Protein 6UN8 (pdb70)

Nearest PDB structures (foldseek):
  6un8-assembly1_A  TM=1.004E+00  e=3.590E-43  Staphylococcus aureus
  6nmm-assembly1_D  TM=9.961E-01  e=9.333E-42  Geobacillus stearothermophilus
  6p06-assembly1_A  TM=9.978E-01  e=4.085E-41  Bacillus sp. (in: firmicutes)
  1kny-assembly1_B  TM=9.967E-01  e=7.825E-40  Staphylococcus aureus
  1kan-assembly1_B  TM=9.952E-01  e=6.904E-38  Staphylococcus aureus

B-factor: mean 26.96, std 10.93, range [12.96, 93.3]

Organism: Staphylococcus aureus (NCBI:txid1280)

Secondary structure (DSSP, 8-state):
--PPP--HHHHHHHHHHHHHHHHHHHGGGEEEEEEEHHHHTT---TT--EEEEEEESSTT-EEEEEEE-SS-EEEEEEEEHHHHHHHHH---TTHHHHGGGGGS-EEEEESSSHHHHHHHHHHT--HHHHHHHHHHHIIIIIHHHHHHHHHHHHH--GGGHHHHHHHHHHHHHHHHHHHHT---S-GGGHHHHHHTSSSPPTTHHHHHHHHHHTB---HHHHHHHHHHHHHHHHHHHHHHT-PPP---SS--/---PPP--HHHHHHHHHHHHHHHHHHHGGGEEEEEEEHHHHTT---TT--EEEEEEE-STT-EEEEEEE-SS-EEEEEEEEHHHHHHHHT---TTHHHHGGGGGS-EEEEESSSHHHHHHHHHHT--HHHHHHHHHHHIIIIIIHHHHHHHHHHHH--GGGHHHHHHHHHHHHHHHHHHHHT---S-GGGHHHHHHTSSSPPTTHHHHHHHHHHTB---HHHHHHHHHHHHHHHHHHHHHHT------SS---

Radius of gyration: 23.09 Å; Cα contacts (8 Å, |Δi|>4): 885; chains: 2; bounding box: 58×53×56 Å

Structure (mmCIF, N/CA/C/O backbone):
data_6UN8
#
_entry.id   6UN8
#
_cell.length_a   56.661
_cell.length_b   97.794
_cell.length_c   102.231
_cell.angle_alpha   90.000
_cell.angle_beta   90.000
_cell.angle_gamma   90.000
#
_symmetry.space_group_name_H-M   'P 21 21 21'
#
loop_
_entity.id
_entity.type
_entity.pdbx_description
1 polymer 'Aminoglycoside NucleotidylTransferase'
2 non-polymer NEOMYCIN
3 non-polymer 'MAGNESIUM ION'
4 water water
#
loop_
_atom_site.group_PDB
_atom_site.id
_atom_site.type_symbol
_atom_site.label_atom_id
_atom_site.label_alt_id
_atom_site.label_comp_id
_atom_site.label_asym_id
_atom_site.label_entity_id
_atom_site.label_seq_id
_atom_site.pdbx_PDB_ins_code
_atom_site.Cartn_x
_atom_site.Cartn_y
_atom_site.Cartn_z
_atom_site.occupancy
_atom_site.B_iso_or_equiv
_atom_site.auth_seq_id
_atom_site.auth_comp_id
_atom_site.auth_asym_id
_atom_site.auth_atom_id
_atom_site.pdbx_PDB_model_num
ATOM 1 N N . ASN A 1 2 ? -16.651 -16.122 -7.639 1.00 60.14 2 ASN A N 1
ATOM 2 C CA . ASN A 1 2 ? -16.243 -17.393 -7.053 1.00 57.56 2 ASN A CA 1
ATOM 3 C C . ASN A 1 2 ? -15.325 -17.217 -5.849 1.00 54.84 2 ASN A C 1
ATOM 4 O O . ASN A 1 2 ? -15.003 -18.191 -5.158 1.00 43.24 2 ASN A O 1
ATOM 9 N N . GLY A 1 3 ? -14.920 -15.974 -5.591 1.00 37.04 3 GLY A N 1
ATOM 10 C CA . GLY A 1 3 ? -14.173 -15.650 -4.401 1.00 23.36 3 GLY A CA 1
ATOM 11 C C . GLY A 1 3 ? -15.071 -15.728 -3.187 1.00 23.17 3 GLY A C 1
ATOM 12 O O . GLY A 1 3 ? -16.284 -15.935 -3.305 1.00 27.32 3 GLY A O 1
ATOM 13 N N . PRO A 1 4 ? -14.502 -15.558 -1.986 1.00 18.50 4 PRO A N 1
ATOM 14 C CA . PRO A 1 4 ? -13.112 -15.177 -1.702 1.00 16.97 4 PRO A CA 1
ATOM 15 C C . PRO A 1 4 ? -12.099 -16.290 -1.938 1.00 19.57 4 PRO A C 1
ATOM 16 O O . PRO A 1 4 ? -12.410 -17.475 -1.790 1.00 21.02 4 PRO A O 1
ATOM 20 N N . ILE A 1 5 ? -10.900 -15.888 -2.336 1.00 18.24 5 ILE A N 1
ATOM 21 C CA . ILE A 1 5 ? -9.819 -16.814 -2.611 1.00 17.91 5 ILE A CA 1
ATOM 22 C C . ILE A 1 5 ? -8.886 -16.877 -1.403 1.00 19.26 5 ILE A C 1
ATOM 23 O O . ILE A 1 5 ? -8.951 -16.055 -0.494 1.00 17.79 5 ILE A O 1
ATOM 28 N N . ILE A 1 6 ? -8.000 -17.864 -1.408 1.00 17.81 6 ILE A N 1
ATOM 29 C CA . ILE A 1 6 ? -6.943 -17.964 -0.407 1.00 19.42 6 ILE A CA 1
ATOM 30 C C . ILE A 1 6 ? -5.842 -16.973 -0.747 1.00 17.01 6 ILE A C 1
ATOM 31 O O . ILE A 1 6 ? -5.431 -16.854 -1.907 1.00 19.49 6 ILE A O 1
ATOM 36 N N . MET A 1 7 ? -5.347 -16.271 0.269 1.00 16.85 7 MET A N 1
ATOM 37 C CA . MET A 1 7 ? -4.246 -15.334 0.102 1.00 16.94 7 MET A CA 1
ATOM 38 C C . MET A 1 7 ? -3.287 -15.503 1.270 1.00 16.66 7 MET A C 1
ATOM 39 O O . MET A 1 7 ? -3.640 -16.071 2.306 1.00 20.68 7 MET A O 1
ATOM 44 N N . THR A 1 8 ? -2.042 -15.076 1.071 1.00 18.60 8 THR A N 1
ATOM 45 C CA . THR A 1 8 ? -1.072 -15.110 2.155 1.00 16.71 8 THR A CA 1
ATOM 46 C C . THR A 1 8 ? -1.033 -13.765 2.870 1.00 18.49 8 THR A C 1
ATOM 47 O O . THR A 1 8 ? -1.493 -12.742 2.352 1.00 18.02 8 THR A O 1
ATOM 51 N N . ARG A 1 9 ? -0.428 -13.770 4.061 1.00 20.60 9 ARG A N 1
ATOM 52 C CA . ARG A 1 9 ? -0.263 -12.525 4.804 1.00 20.54 9 ARG A CA 1
ATOM 53 C C . ARG A 1 9 ? 0.540 -11.520 3.995 1.00 21.27 9 ARG A C 1
ATOM 54 O O . ARG A 1 9 ? 0.193 -10.335 3.947 1.00 20.17 9 ARG A O 1
ATOM 62 N N . GLU A 1 10 ? 1.629 -11.978 3.361 1.00 17.85 10 GLU A N 1
ATOM 63 C CA . GLU A 1 10 ? 2.415 -11.110 2.488 1.00 19.03 10 GLU A CA 1
ATOM 64 C C . GLU A 1 10 ? 1.557 -10.467 1.403 1.00 18.71 10 GLU A C 1
ATOM 65 O O . GLU A 1 10 ? 1.695 -9.269 1.129 1.00 19.14 10 GLU A O 1
ATOM 71 N N . GLU A 1 11 ? 0.714 -11.258 0.733 1.00 16.84 11 GLU A N 1
ATOM 72 C CA . GLU A 1 11 ? -0.158 -10.704 -0.300 1.00 19.43 11 GLU A CA 1
ATOM 73 C C . GLU A 1 11 ? -1.111 -9.668 0.284 1.00 18.12 11 GLU A C 1
ATOM 74 O O . GLU A 1 11 ? -1.337 -8.616 -0.322 1.00 17.26 11 GLU A O 1
ATOM 80 N N . ARG A 1 12 ? -1.671 -9.947 1.466 1.00 17.38 12 ARG A N 1
ATOM 81 C CA . ARG A 1 12 ? -2.578 -8.998 2.104 1.00 16.72 12 ARG A CA 1
ATOM 82 C C . ARG A 1 12 ? -1.859 -7.705 2.458 1.00 19.81 12 ARG A C 1
ATOM 83 O O . ARG A 1 12 ? -2.411 -6.612 2.289 1.00 17.76 12 ARG A O 1
ATOM 91 N N . MET A 1 13 ? -0.630 -7.807 2.969 1.00 17.34 13 MET A N 1
ATOM 92 C CA . MET A 1 13 ? 0.091 -6.593 3.335 1.00 18.46 13 MET A CA 1
ATOM 93 C C . MET A 1 13 ? 0.460 -5.767 2.109 1.00 17.43 13 MET A C 1
ATOM 94 O O . MET A 1 13 ? 0.503 -4.536 2.189 1.00 18.21 13 MET A O 1
ATOM 99 N N . LYS A 1 14 ? 0.717 -6.413 0.967 1.00 18.09 14 LYS A N 1
ATOM 100 C CA . LYS A 1 14 ? 0.960 -5.656 -0.257 1.00 17.33 14 LYS A CA 1
ATOM 101 C C . LYS A 1 14 ? -0.274 -4.855 -0.647 1.00 20.69 14 LYS A C 1
ATOM 102 O O . LYS A 1 14 ? -0.171 -3.688 -1.042 1.00 20.15 14 LYS A O 1
ATOM 108 N N . ILE A 1 15 ? -1.452 -5.466 -0.518 1.00 17.75 15 ILE A N 1
ATOM 109 C CA . ILE A 1 15 ? -2.706 -4.770 -0.789 1.00 17.30 15 ILE A CA 1
ATOM 110 C C . ILE A 1 15 ? -2.894 -3.609 0.174 1.00 19.04 15 ILE A C 1
ATOM 111 O O . ILE A 1 15 ? -3.271 -2.504 -0.231 1.00 17.42 15 ILE A O 1
ATOM 116 N N . VAL A 1 16 ? -2.621 -3.838 1.459 1.00 18.96 16 VAL A N 1
ATOM 117 C CA . VAL A 1 16 ? -2.766 -2.792 2.472 1.00 13.78 16 VAL A CA 1
ATOM 118 C C . VAL A 1 16 ? -1.904 -1.586 2.119 1.00 18.02 16 VAL A C 1
ATOM 119 O O . VAL A 1 16 ? -2.339 -0.432 2.210 1.00 17.60 16 VAL A O 1
ATOM 123 N N . HIS A 1 17 ? -0.658 -1.836 1.724 1.00 17.42 17 HIS A N 1
ATOM 124 C CA . HIS A 1 17 ? 0.225 -0.718 1.423 1.00 16.40 17 HIS A CA 1
ATOM 125 C C . HIS A 1 17 ? -0.189 0.001 0.146 1.00 17.62 17 HIS A C 1
ATOM 126 O O . HIS A 1 17 ? -0.019 1.221 0.057 1.00 17.02 17 HIS A O 1
ATOM 133 N N . GLU A 1 18 ? -0.724 -0.724 -0.847 1.00 16.06 18 GLU A N 1
ATOM 134 C CA . GLU A 1 18 ? -1.288 -0.054 -2.015 1.00 15.71 18 GLU A CA 1
ATOM 135 C C . GLU A 1 18 ? -2.431 0.863 -1.608 1.00 17.86 18 GLU A C 1
ATOM 136 O O . GLU A 1 18 ? -2.537 1.994 -2.098 1.00 17.90 18 GLU A O 1
ATOM 142 N N . ILE A 1 19 ? -3.301 0.387 -0.714 1.00 15.63 19 ILE A N 1
ATOM 143 C CA . ILE A 1 19 ? -4.422 1.204 -0.261 1.00 15.40 19 ILE A CA 1
ATOM 144 C C . ILE A 1 19 ? -3.920 2.393 0.550 1.00 15.42 19 ILE A C 1
ATOM 145 O O . ILE A 1 19 ? -4.439 3.506 0.420 1.00 15.03 19 ILE A O 1
ATOM 150 N N . LYS A 1 20 ? -2.890 2.184 1.379 1.00 15.32 20 LYS A N 1
ATOM 151 C CA . LYS A 1 20 ? -2.292 3.291 2.121 1.00 15.22 20 LYS A CA 1
ATOM 152 C C . LYS A 1 20 ? -1.822 4.388 1.176 1.00 17.97 20 LYS A C 1
ATOM 153 O O . LYS A 1 20 ? -2.102 5.572 1.389 1.00 18.36 20 LYS A O 1
ATOM 159 N N . GLU A 1 21 ? -1.115 4.006 0.109 1.00 16.48 21 GLU A N 1
ATOM 160 C CA . GLU A 1 21 ? -0.618 4.995 -0.839 1.00 18.83 21 GLU A CA 1
ATOM 161 C C . GLU A 1 21 ? -1.762 5.714 -1.546 1.00 18.28 21 GLU A C 1
ATOM 162 O O . GLU A 1 21 ? -1.674 6.918 -1.808 1.00 20.60 21 GLU A O 1
ATOM 168 N N . ARG A 1 22 ? -2.848 4.996 -1.853 1.00 17.54 22 ARG A N 1
ATOM 169 C CA . ARG A 1 22 ? -3.996 5.625 -2.498 1.00 18.52 22 ARG A CA 1
ATOM 170 C C . ARG A 1 22 ? -4.671 6.627 -1.570 1.00 19.07 22 ARG A C 1
ATOM 171 O O . ARG A 1 22 ? -5.074 7.713 -2.000 1.00 17.11 22 ARG A O 1
ATOM 179 N N . ILE A 1 23 ? -4.782 6.285 -0.288 1.00 16.47 23 ILE A N 1
ATOM 180 C CA . ILE A 1 23 ? -5.409 7.189 0.671 1.00 16.31 23 ILE A CA 1
ATOM 181 C C . ILE A 1 23 ? -4.592 8.464 0.812 1.00 16.48 23 ILE A C 1
ATOM 182 O O . ILE A 1 23 ? -5.141 9.572 0.849 1.00 18.31 23 ILE A O 1
ATOM 187 N N . LEU A 1 24 ? -3.269 8.329 0.892 1.00 15.53 24 LEU A N 1
ATOM 188 C CA . LEU A 1 24 ? -2.423 9.510 1.015 1.00 14.44 24 LEU A CA 1
ATOM 189 C C . LEU A 1 24 ? -2.444 10.335 -0.269 1.00 19.65 24 LEU A C 1
ATOM 190 O O . LEU A 1 24 ? -2.429 11.571 -0.216 1.00 20.33 24 LEU A O 1
ATOM 195 N N . ASP A 1 25 ? -2.501 9.677 -1.431 1.00 17.30 25 ASP A N 1
ATOM 196 C CA . ASP A 1 25 ? -2.591 10.421 -2.688 1.00 20.82 25 ASP A CA 1
ATOM 197 C C . ASP A 1 25 ? -3.900 11.193 -2.784 1.00 30.25 25 ASP A C 1
ATOM 198 O O . ASP A 1 25 ? -3.918 12.362 -3.192 1.00 27.59 25 ASP A O 1
ATOM 203 N N . LYS A 1 26 ? -5.009 10.555 -2.415 1.00 17.79 26 LYS A N 1
ATOM 204 C CA . LYS A 1 26 ? -6.317 11.165 -2.618 1.00 19.29 26 LYS A CA 1
ATOM 205 C C . LYS A 1 26 ? -6.610 12.227 -1.564 1.00 25.12 26 LYS A C 1
ATOM 206 O O . LYS A 1 26 ? -7.081 13.321 -1.893 1.00 27.19 26 LYS A O 1
ATOM 212 N N . TYR A 1 27 ? -6.333 11.927 -0.294 1.00 20.68 27 TYR A N 1
ATOM 213 C CA . TYR A 1 27 ? -6.742 12.800 0.799 1.00 23.08 27 TYR A CA 1
ATOM 214 C C . TYR A 1 27 ? -5.608 13.641 1.381 1.00 25.48 27 TYR A C 1
ATOM 215 O O . TYR A 1 27 ? -5.886 14.579 2.139 1.00 27.38 27 TYR A O 1
ATOM 224 N N . GLY A 1 28 ? -4.354 13.335 1.046 1.00 23.79 28 GLY A N 1
ATOM 225 C CA . GLY A 1 28 ? -3.231 14.211 1.366 1.00 27.27 28 GLY A CA 1
ATOM 226 C C . GLY A 1 28 ? -3.092 14.553 2.841 1.00 29.90 28 GLY A C 1
ATOM 227 O O . GLY A 1 28 ? -3.158 13.685 3.719 1.00 27.97 28 GLY A O 1
ATOM 228 N N . ASP A 1 29 ? -2.923 15.851 3.122 1.00 25.79 29 ASP A N 1
ATOM 229 C CA . ASP A 1 29 ? -2.651 16.320 4.478 1.00 24.00 29 ASP A CA 1
ATOM 230 C C . ASP A 1 29 ? -3.848 16.187 5.403 1.00 20.29 29 ASP A C 1
ATOM 231 O O . ASP A 1 29 ? -3.718 16.451 6.606 1.00 26.78 29 ASP A O 1
ATOM 236 N N . ASP A 1 30 ? -5.002 15.790 4.879 1.00 22.12 30 ASP A N 1
ATOM 237 C CA . ASP A 1 30 ? -6.157 15.510 5.711 1.00 21.88 30 ASP A CA 1
ATOM 238 C C . ASP A 1 30 ? -6.049 14.169 6.427 1.00 22.44 30 ASP A C 1
ATOM 239 O O . ASP A 1 30 ? -6.839 13.906 7.338 1.00 23.68 30 ASP A O 1
ATOM 244 N N . VAL A 1 31 ? -5.069 13.345 6.074 1.00 21.78 31 VAL A N 1
ATOM 245 C CA . VAL A 1 31 ? -4.873 12.042 6.702 1.00 19.94 31 VAL A CA 1
ATOM 246 C C . VAL A 1 31 ? -3.963 12.202 7.912 1.00 20.02 31 VAL A C 1
ATOM 247 O O . VAL A 1 31 ? -2.797 12.590 7.774 1.00 22.59 31 VAL A O 1
ATOM 251 N N . LYS A 1 32 ? -4.488 11.896 9.099 1.00 16.80 32 LYS A N 1
ATOM 252 C CA . LYS A 1 32 ? -3.657 11.896 10.299 1.00 19.17 32 LYS A CA 1
ATOM 253 C C . LYS A 1 32 ? -2.967 10.554 10.534 1.00 16.41 32 LYS A C 1
ATOM 254 O O . LYS A 1 32 ? -1.799 10.524 10.934 1.00 14.49 32 LYS A O 1
ATOM 260 N N . ALA A 1 33 ? -3.652 9.440 10.270 1.00 16.55 33 ALA A N 1
ATOM 261 C CA . ALA A 1 33 ? -3.097 8.122 10.554 1.00 13.70 33 ALA A CA 1
ATOM 262 C C . ALA A 1 33 ? -3.878 7.057 9.799 1.00 16.55 33 ALA A C 1
ATOM 263 O O . ALA A 1 33 ? -5.051 7.241 9.469 1.00 15.74 33 ALA A O 1
ATOM 265 N N . ILE A 1 34 ? -3.202 5.941 9.521 1.00 14.21 34 ILE A N 1
ATOM 266 C CA . ILE A 1 34 ? -3.797 4.777 8.867 1.00 14.54 34 ILE A CA 1
ATOM 267 C C . ILE A 1 34 ? -3.328 3.543 9.611 1.00 14.65 34 ILE A C 1
ATOM 268 O O . ILE A 1 34 ? -2.120 3.372 9.842 1.00 15.58 34 ILE A O 1
ATOM 273 N N . GLY A 1 35 ? -4.258 2.674 9.992 1.00 14.06 35 GLY A N 1
ATOM 274 C CA . GLY A 1 35 ? -3.906 1.450 10.677 1.00 16.07 35 GLY A CA 1
ATOM 275 C C . GLY A 1 35 ? -4.675 0.274 10.110 1.00 16.75 35 GLY A C 1
ATOM 276 O O . GLY A 1 35 ? -5.739 0.433 9.510 1.00 18.14 35 GLY A O 1
ATOM 277 N N . VAL A 1 36 ? -4.109 -0.915 10.301 1.00 15.78 36 VAL A N 1
ATOM 278 C CA . VAL A 1 36 ? -4.779 -2.174 9.984 1.00 15.58 36 VAL A CA 1
ATOM 279 C C . VAL A 1 36 ? -5.303 -2.758 11.279 1.00 15.88 36 VAL A C 1
ATOM 280 O O . VAL A 1 36 ? -4.603 -2.730 12.297 1.00 19.49 36 VAL A O 1
ATOM 284 N N . TYR A 1 37 ? -6.535 -3.251 11.266 1.00 14.72 37 TYR A N 1
ATOM 285 C CA . TYR A 1 37 ? -7.043 -3.938 12.448 1.00 15.07 37 TYR A CA 1
ATOM 286 C C . TYR A 1 37 ? 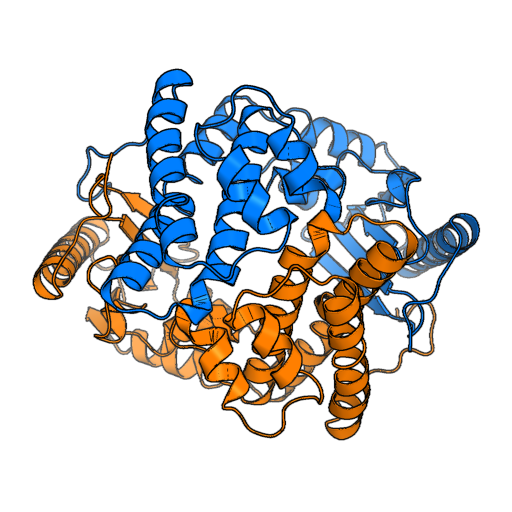-7.535 -5.333 12.060 1.00 18.48 37 TYR A C 1
ATOM 287 O O . TYR A 1 37 ? -7.194 -5.861 10.995 1.00 18.04 37 TYR A O 1
ATOM 296 N N . GLY A 1 38 ? -8.286 -5.963 12.964 1.00 20.67 38 GLY A N 1
ATOM 297 C CA . GLY A 1 38 ? -8.742 -7.307 12.662 1.00 23.28 38 GLY A CA 1
ATOM 298 C C . GLY A 1 38 ? -7.612 -8.329 12.696 1.00 18.91 38 GLY A C 1
ATOM 299 O O . GLY A 1 38 ? -6.536 -8.099 13.249 1.00 18.36 38 GLY A O 1
ATOM 300 N N A SER A 1 39 ? -7.880 -9.476 12.064 0.67 22.77 39 SER A N 1
ATOM 301 N N B SER A 1 39 ? -7.879 -9.478 12.067 0.33 22.42 39 SER A N 1
ATOM 302 C CA A SER A 1 39 ? -6.934 -10.589 12.108 0.67 21.47 39 SER A CA 1
ATOM 303 C CA B SER A 1 39 ? -6.931 -10.589 12.115 0.33 21.43 39 SER A CA 1
ATOM 304 C C A SER A 1 39 ? -5.596 -10.207 11.490 0.67 18.33 39 SER A C 1
ATOM 305 C C B SER A 1 39 ? -5.594 -10.212 11.491 0.33 17.73 39 SER A C 1
ATOM 306 O O A SER A 1 39 ? -4.536 -10.551 12.024 0.67 21.69 39 SER A O 1
ATOM 307 O O B SER A 1 39 ? -4.533 -10.566 12.019 0.33 20.99 39 SER A O 1
ATOM 312 N N . LEU A 1 40 ? -5.620 -9.502 10.361 1.00 16.89 40 LEU A N 1
ATOM 313 C CA . LEU A 1 40 ? -4.374 -9.056 9.749 1.00 20.13 40 LEU A CA 1
ATOM 314 C C . LEU A 1 40 ? -3.600 -8.129 10.680 1.00 20.13 40 LEU A C 1
ATOM 315 O O . LEU A 1 40 ? -2.367 -8.200 10.754 1.00 18.85 40 LEU A O 1
ATOM 320 N N . GLY A 1 41 ? -4.310 -7.265 11.413 1.00 20.65 41 GLY A N 1
ATOM 321 C CA . GLY A 1 41 ? -3.645 -6.392 12.367 1.00 20.66 41 GLY A CA 1
ATOM 322 C C . GLY A 1 41 ? -2.994 -7.151 13.505 1.00 25.92 41 GLY A C 1
ATOM 323 O O . GLY A 1 41 ? -1.983 -6.705 14.056 1.00 26.94 41 GLY A O 1
ATOM 324 N N . ARG A 1 42 ? -3.571 -8.291 13.884 1.00 22.72 42 ARG A N 1
ATOM 325 C CA . ARG A 1 42 ? -2.986 -9.168 14.894 1.00 23.01 42 ARG A CA 1
ATOM 326 C C . ARG A 1 42 ? -1.958 -10.129 14.315 1.00 37.63 42 ARG A C 1
ATOM 327 O O . ARG A 1 42 ? -1.359 -10.900 15.078 1.00 28.36 42 ARG A O 1
ATOM 335 N N . GLN A 1 43 ? -1.759 -10.110 12.995 1.00 24.60 43 GLN A N 1
ATOM 336 C CA . GLN A 1 43 ? -0.895 -11.064 12.299 1.00 25.36 43 GLN A CA 1
ATOM 337 C C . GLN A 1 43 ? -1.347 -12.503 12.535 1.00 26.38 43 GLN A C 1
ATOM 338 O O . GLN A 1 43 ? -0.532 -13.420 12.655 1.00 29.60 43 GLN A O 1
ATOM 344 N N . THR A 1 44 ? -2.665 -12.705 12.606 1.00 22.57 44 THR A N 1
ATOM 345 C CA . THR A 1 44 ? -3.245 -14.038 12.722 1.00 24.80 44 THR A CA 1
ATOM 346 C C . THR A 1 44 ? -4.282 -14.270 11.633 1.00 22.94 44 THR A C 1
ATOM 347 O O . THR A 1 44 ? -5.198 -15.080 11.800 1.00 28.73 44 THR A O 1
ATOM 351 N N . ASP A 1 45 ? -4.162 -13.553 10.518 1.00 22.27 45 ASP A N 1
ATOM 352 C CA . ASP A 1 45 ? -5.085 -13.757 9.412 1.00 19.75 45 ASP A CA 1
ATOM 353 C C . ASP A 1 45 ? -4.934 -15.168 8.870 1.00 23.87 45 ASP A C 1
ATOM 354 O O . ASP A 1 45 ? -3.828 -15.712 8.821 1.00 26.75 45 ASP A O 1
ATOM 359 N N . GLY A 1 46 ? -6.062 -15.761 8.487 1.00 24.65 46 GLY A N 1
ATOM 360 C CA . GLY A 1 46 ? -6.102 -17.077 7.898 1.00 29.53 46 GLY A CA 1
ATOM 361 C C . GLY A 1 46 ? -6.229 -17.013 6.391 1.00 30.07 46 GLY A C 1
ATOM 362 O O . GLY A 1 46 ? -6.280 -15.933 5.793 1.00 29.17 46 GLY A O 1
ATOM 363 N N . PRO A 1 47 ? -6.325 -18.180 5.751 1.00 23.22 47 PRO A N 1
ATOM 364 C CA . PRO A 1 47 ? -6.341 -18.220 4.279 1.00 23.93 47 PRO A CA 1
ATOM 365 C C . PRO A 1 47 ? -7.384 -17.334 3.617 1.00 19.32 47 PRO A C 1
ATOM 366 O O . PRO A 1 47 ? -7.099 -16.775 2.551 1.00 22.38 47 PRO A O 1
ATOM 370 N N . TYR A 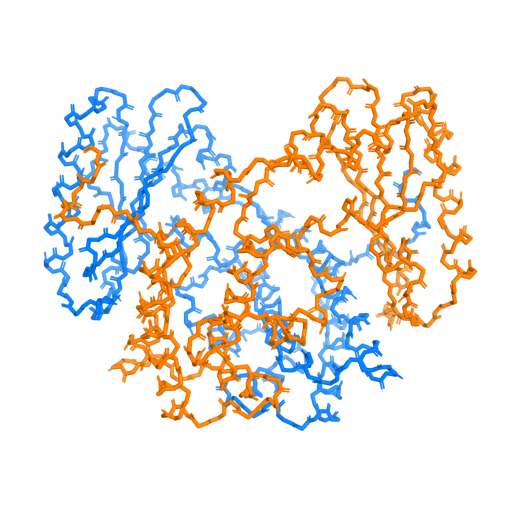1 48 ? -8.560 -17.135 4.225 1.00 20.08 48 TYR A N 1
ATOM 371 C CA . TYR A 1 48 ? -9.666 -16.449 3.557 1.00 22.97 48 TYR A CA 1
ATOM 372 C C . TYR A 1 48 ? -10.052 -15.126 4.203 1.00 26.57 48 TYR A C 1
ATOM 373 O O . TYR A 1 48 ? -11.131 -14.596 3.906 1.00 26.23 48 TYR A O 1
ATOM 382 N N A SER A 1 49 ? -9.202 -14.566 5.054 0.69 19.71 49 SER A N 1
ATOM 383 N N B SER A 1 49 ? -9.214 -14.581 5.081 0.31 19.22 49 SER A N 1
ATOM 384 C CA A SER A 1 49 ? -9.603 -13.406 5.834 0.69 20.39 49 SER A CA 1
ATOM 385 C CA B SER A 1 49 ? -9.590 -13.403 5.850 0.31 20.43 49 SER A CA 1
ATOM 386 C C A SER A 1 49 ? -9.758 -12.169 4.955 0.69 21.30 49 SER A C 1
ATOM 387 C C B SER A 1 49 ? -9.755 -12.176 4.959 0.31 21.16 49 SER A C 1
ATOM 388 O O A SER A 1 49 ? -9.132 -12.036 3.901 0.69 25.12 49 SER A O 1
ATOM 389 O O B SER A 1 49 ? -9.112 -12.046 3.914 0.31 24.95 49 SER A O 1
ATOM 394 N N . ASP A 1 50 ? -10.625 -11.264 5.388 1.00 20.20 50 ASP A N 1
ATOM 395 C CA . ASP A 1 50 ? -10.761 -9.997 4.698 1.00 24.51 50 ASP A CA 1
ATOM 396 C C . ASP A 1 50 ? -9.734 -9.023 5.262 1.00 19.48 50 ASP A C 1
ATOM 397 O O . ASP A 1 50 ? -8.913 -9.364 6.118 1.00 21.19 50 ASP A O 1
ATOM 402 N N . ILE A 1 51 ? -9.755 -7.803 4.742 1.00 15.95 51 ILE A N 1
ATOM 403 C CA . ILE A 1 51 ? -8.796 -6.769 5.096 1.00 17.17 51 ILE A CA 1
ATOM 404 C C . ILE A 1 51 ? -9.582 -5.608 5.685 1.00 18.93 51 ILE A C 1
ATOM 405 O O . ILE A 1 51 ? -10.570 -5.162 5.091 1.00 15.43 51 ILE A O 1
ATOM 410 N N . GLU A 1 52 ? -9.178 -5.153 6.872 1.00 16.07 52 GLU A N 1
ATOM 411 C CA . GLU A 1 52 ? -9.889 -4.107 7.602 1.00 17.13 52 GLU A CA 1
ATOM 412 C C . GLU A 1 52 ? -8.900 -3.019 7.991 1.00 15.68 52 GLU A C 1
ATOM 413 O O . GLU A 1 52 ? -7.879 -3.308 8.624 1.00 16.76 52 GLU A O 1
ATOM 419 N N . MET A 1 53 ? -9.182 -1.778 7.588 1.00 14.26 53 MET A N 1
ATOM 420 C CA . MET A 1 53 ? -8.290 -0.653 7.850 1.00 15.28 53 MET A CA 1
ATOM 421 C C . MET A 1 53 ? -9.070 0.509 8.443 1.00 17.69 53 MET A C 1
ATOM 422 O O . MET A 1 53 ? -10.247 0.711 8.140 1.00 17.03 53 MET A O 1
ATOM 427 N N . MET A 1 54 ? -8.395 1.283 9.286 1.00 17.23 54 MET A N 1
ATOM 428 C CA . MET A 1 54 ? -8.998 2.452 9.904 1.00 17.22 54 MET A CA 1
ATOM 429 C C . MET A 1 54 ? -8.129 3.673 9.635 1.00 18.57 54 MET A C 1
ATOM 430 O O . MET A 1 54 ? -6.900 3.601 9.722 1.00 19.09 54 MET A O 1
ATOM 435 N N A CYS A 1 55 ? -8.780 4.798 9.338 0.27 15.95 55 CYS A N 1
ATOM 436 N N B CYS A 1 55 ? -8.773 4.781 9.293 0.73 16.07 55 CYS A N 1
ATOM 437 C CA A CYS A 1 55 ? -8.119 6.051 8.982 0.27 15.52 55 CYS A CA 1
ATOM 438 C CA B CYS A 1 55 ? -8.083 6.037 9.061 0.73 15.34 55 CYS A CA 1
ATOM 439 C C A CYS A 1 55 ? -8.604 7.171 9.896 0.27 18.66 55 CYS A C 1
ATOM 440 C C B CYS A 1 55 ? -8.592 7.093 10.021 0.73 19.03 55 CYS A C 1
ATOM 441 O O A CYS A 1 55 ? -9.814 7.378 10.029 0.27 18.27 55 CYS A O 1
ATOM 442 O O B CYS A 1 55 ? -9.792 7.178 10.294 0.73 23.40 55 CYS A O 1
ATOM 447 N N . VAL A 1 56 ? -7.667 7.895 10.514 1.00 15.59 56 VAL A N 1
ATOM 448 C CA . VAL A 1 56 ? -7.977 9.083 11.300 1.00 17.50 56 VAL A CA 1
ATOM 449 C C . VAL A 1 56 ? -7.794 10.295 10.397 1.00 21.49 56 VAL A C 1
ATOM 450 O O . VAL A 1 56 ? -6.734 10.459 9.781 1.00 17.86 56 VAL A O 1
ATOM 454 N N . MET A 1 57 ? -8.837 11.118 10.279 1.00 18.84 57 MET A N 1
ATOM 455 C CA . MET A 1 57 ? -8.842 12.282 9.403 1.00 19.81 57 MET A CA 1
ATOM 456 C C . MET A 1 57 ? -8.810 13.564 10.221 1.00 21.21 57 MET A C 1
ATOM 457 O O . MET A 1 57 ? -9.320 13.609 11.342 1.00 22.75 57 MET A O 1
ATOM 462 N N . SER A 1 58 ? -8.228 14.619 9.643 1.00 27.39 58 SER A N 1
ATOM 463 C CA . SER A 1 58 ? -8.227 15.902 10.337 1.00 25.58 58 SER A CA 1
ATOM 464 C C . SER A 1 58 ? -9.556 16.629 10.192 1.00 32.50 58 SER A C 1
ATOM 465 O O . SER A 1 58 ? -9.914 17.429 11.065 1.00 35.42 58 SER A O 1
ATOM 468 N N . THR A 1 59 ? -10.297 16.359 9.118 1.00 28.80 59 THR A N 1
ATOM 469 C CA . THR A 1 59 ? -11.562 17.043 8.879 1.00 32.73 59 THR A CA 1
ATOM 470 C C . THR A 1 59 ? -12.534 16.835 10.029 1.00 38.84 59 THR A C 1
ATOM 471 O O . THR A 1 59 ? -12.837 15.700 10.412 1.00 31.49 59 THR A O 1
ATOM 475 N N . GLU A 1 60 ? -13.051 17.940 10.553 1.00 38.28 60 GLU A N 1
ATOM 476 C CA . GLU A 1 60 ? -14.083 17.859 11.570 1.00 43.52 60 GLU A CA 1
ATOM 477 C C . GLU A 1 60 ? -15.317 17.202 10.966 1.00 37.08 60 GLU A C 1
ATOM 478 O O . GLU A 1 60 ? -15.675 17.460 9.813 1.00 33.88 60 GLU A O 1
ATOM 484 N N . GLU A 1 61 ? -15.925 16.300 11.732 1.00 36.08 61 GLU A N 1
ATOM 485 C CA . GLU A 1 61 ? -17.140 15.568 11.385 1.00 33.43 61 GLU A CA 1
ATOM 486 C C . GLU A 1 61 ? -16.933 14.517 10.301 1.00 30.42 61 GLU A C 1
ATOM 487 O O . GLU A 1 61 ? -17.915 13.939 9.823 1.00 31.10 61 GLU A O 1
ATOM 493 N N . ALA A 1 62 ? -15.694 14.218 9.919 1.00 27.05 62 ALA A N 1
ATOM 494 C CA . ALA A 1 62 ? -15.469 13.187 8.914 1.00 30.61 62 ALA A CA 1
ATOM 495 C C . ALA A 1 62 ? -15.905 11.832 9.461 1.00 22.26 62 ALA A C 1
ATOM 496 O O . ALA A 1 62 ? -15.507 11.441 10.563 1.00 23.03 62 ALA A O 1
ATOM 498 N N . GLU A 1 63 ? -16.753 11.132 8.705 1.00 22.25 63 GLU A N 1
ATOM 499 C CA . GLU A 1 63 ? -17.239 9.812 9.115 1.00 22.82 63 GLU A CA 1
ATOM 500 C C . GLU A 1 63 ? -17.806 9.136 7.864 1.00 32.67 63 GLU A C 1
ATOM 501 O O . GLU A 1 63 ? -18.982 9.300 7.538 1.00 29.47 63 GLU A O 1
ATOM 507 N N . PHE A 1 64 ? -16.963 8.365 7.189 1.00 21.01 64 PHE A N 1
ATOM 508 C CA . PHE A 1 64 ? -17.392 7.659 5.996 1.00 18.61 64 PHE A CA 1
ATOM 509 C C . PHE A 1 64 ? -16.557 6.399 5.863 1.00 19.39 64 PHE A C 1
ATOM 510 O O . PHE A 1 64 ? -15.577 6.200 6.583 1.00 19.15 64 PHE A O 1
ATOM 518 N N . SER A 1 65 ? -16.974 5.529 4.951 1.00 20.79 65 SER A N 1
ATOM 519 C CA . SER A 1 65 ? -16.271 4.275 4.750 1.00 17.86 65 SER A CA 1
ATOM 520 C C . SER A 1 65 ? -16.284 3.908 3.276 1.00 21.18 65 SER A C 1
ATOM 521 O O . SER A 1 65 ? -17.157 4.335 2.514 1.00 22.94 65 SER A O 1
ATOM 524 N N . HIS A 1 66 ? -15.287 3.122 2.883 1.00 16.97 66 HIS A N 1
ATOM 525 C CA . HIS A 1 66 ? -15.245 2.469 1.581 1.00 18.57 66 HIS A CA 1
ATOM 526 C C . HIS A 1 66 ? -15.145 0.977 1.841 1.00 16.54 66 HIS A C 1
ATOM 527 O O . HIS A 1 66 ? -14.194 0.525 2.482 1.00 20.03 66 HIS A O 1
ATOM 534 N N . GLU A 1 67 ? -16.111 0.216 1.335 1.00 19.05 67 GLU A N 1
ATOM 535 C CA . GLU A 1 67 ? -16.133 -1.230 1.529 1.00 17.12 67 GLU A CA 1
ATOM 536 C C . GLU A 1 67 ? -16.473 -1.897 0.208 1.00 17.56 67 GLU A C 1
ATOM 537 O O . GLU A 1 67 ? -17.519 -1.609 -0.383 1.00 20.33 67 GLU A O 1
ATOM 543 N N . TRP A 1 68 ? -15.589 -2.771 -0.264 1.00 15.61 68 TRP A N 1
ATOM 544 C CA . TRP A 1 68 ? -15.718 -3.299 -1.617 1.00 14.29 68 TRP A CA 1
ATOM 545 C C . TRP A 1 68 ? -15.094 -4.681 -1.711 1.00 15.82 68 TRP A C 1
ATOM 546 O O . TRP A 1 68 ? -14.353 -5.121 -0.828 1.00 16.63 68 TRP A O 1
ATOM 557 N N . THR A 1 69 ? -15.390 -5.369 -2.815 1.00 14.35 69 THR A N 1
ATOM 558 C CA . THR A 1 69 ? -14.646 -6.569 -3.155 1.00 13.88 69 THR A CA 1
ATOM 559 C C . THR A 1 69 ? -14.084 -6.423 -4.560 1.00 19.38 69 THR A C 1
ATOM 560 O O . THR A 1 69 ? -14.527 -5.594 -5.361 1.00 19.38 69 THR A O 1
ATOM 564 N N . THR A 1 70 ? -13.045 -7.203 -4.812 1.00 16.26 70 THR A N 1
ATOM 565 C CA . THR A 1 70 ? -12.461 -7.376 -6.132 1.00 16.64 70 THR A CA 1
ATOM 566 C C . THR A 1 70 ? -12.959 -8.648 -6.790 1.00 23.34 70 THR A C 1
ATOM 567 O O . THR A 1 70 ? -12.388 -9.082 -7.797 1.00 25.66 70 THR A O 1
ATOM 571 N N . GLY A 1 71 ? -13.980 -9.277 -6.212 1.00 20.91 71 GLY A N 1
ATOM 572 C CA . GLY A 1 71 ? -14.383 -10.612 -6.568 1.00 22.37 71 GLY A CA 1
ATOM 573 C C . GLY A 1 71 ? -13.589 -11.690 -5.860 1.00 21.37 71 GLY A C 1
ATOM 574 O O . GLY A 1 71 ? -14.126 -12.768 -5.592 1.00 25.69 71 GLY A O 1
ATOM 575 N N . GLU A 1 72 ? -12.321 -11.416 -5.545 1.00 19.48 72 GLU A N 1
ATOM 576 C CA . GLU A 1 72 ? -11.417 -12.368 -4.913 1.00 16.69 72 GLU A CA 1
ATOM 577 C C . GLU A 1 72 ? -11.129 -12.062 -3.451 1.00 16.41 72 GLU A C 1
ATOM 578 O O . GLU A 1 72 ? -10.849 -12.984 -2.680 1.00 20.35 72 GLU A O 1
ATOM 584 N N . TRP A 1 73 ? -11.155 -10.793 -3.050 1.00 18.72 73 TRP A N 1
ATOM 585 C CA . TRP A 1 73 ? -10.996 -10.455 -1.643 1.00 14.70 73 TRP A CA 1
ATOM 586 C C . TRP A 1 73 ? -11.818 -9.208 -1.351 1.00 15.35 73 TRP A C 1
ATOM 587 O O . TRP A 1 73 ? -12.295 -8.530 -2.258 1.00 16.67 73 TRP A O 1
ATOM 598 N N . LYS A 1 74 ? -11.955 -8.901 -0.065 1.00 15.55 74 LYS A N 1
ATOM 599 C CA . LYS A 1 74 ? -12.816 -7.824 0.406 1.00 15.73 74 LYS A CA 1
ATOM 600 C C . LYS A 1 74 ? -12.010 -6.893 1.297 1.00 16.83 74 LYS A C 1
ATOM 601 O O . LYS A 1 74 ? -11.164 -7.355 2.069 1.00 17.24 74 LYS A O 1
ATOM 607 N N . VAL A 1 75 ? -12.268 -5.586 1.183 1.00 14.39 75 VAL A N 1
ATOM 608 C CA . VAL A 1 75 ? -11.605 -4.572 2.000 1.00 13.70 75 VAL A CA 1
ATOM 609 C C . VAL A 1 75 ? -12.661 -3.675 2.620 1.00 16.65 75 VAL A C 1
ATOM 610 O O . VAL A 1 75 ? -13.645 -3.318 1.961 1.00 16.81 75 VAL A O 1
ATOM 614 N N . GLU A 1 76 ? -12.458 -3.299 3.882 1.00 14.43 76 GLU A N 1
ATOM 615 C CA . GLU A 1 76 ? -13.228 -2.240 4.519 1.00 15.98 76 GLU A CA 1
ATOM 616 C C . GLU A 1 76 ? -12.251 -1.203 5.041 1.00 16.57 76 GLU A C 1
ATOM 617 O O . GLU A 1 76 ? -11.290 -1.554 5.727 1.00 15.94 76 GLU A O 1
ATOM 623 N N . VAL A 1 77 ? -12.459 0.061 4.672 1.00 15.80 77 VAL A N 1
ATOM 624 C CA . VAL A 1 77 ? -11.659 1.170 5.187 1.00 12.96 77 VAL A CA 1
ATOM 625 C C . VAL A 1 77 ? -12.612 2.163 5.826 1.00 14.86 77 VAL A C 1
ATOM 626 O O . VAL A 1 77 ? -13.506 2.691 5.153 1.00 17.83 77 VAL A O 1
ATOM 630 N N . ASN A 1 78 ? -12.404 2.439 7.112 1.00 15.05 78 ASN A N 1
ATOM 631 C CA . ASN A 1 78 ? -13.177 3.431 7.843 1.00 19.02 78 ASN A CA 1
ATOM 632 C C . ASN A 1 78 ? -12.373 4.717 7.939 1.00 19.42 78 ASN A C 1
ATOM 633 O O . ASN A 1 78 ? -11.156 4.680 8.142 1.00 24.31 78 ASN A O 1
ATOM 638 N N . PHE A 1 79 ? -13.050 5.846 7.754 1.00 14.78 79 PHE A N 1
ATOM 639 C CA . PHE A 1 79 ? -12.437 7.163 7.860 1.00 16.57 79 PHE A CA 1
ATOM 640 C C . PHE A 1 79 ? -13.194 7.959 8.912 1.00 21.62 79 PHE A C 1
ATOM 641 O O . PHE A 1 79 ? -14.386 8.228 8.743 1.00 20.20 79 PHE A O 1
ATOM 649 N N . ASP A 1 80 ? -12.505 8.358 9.974 1.00 17.05 80 ASP A N 1
ATOM 650 C CA . ASP A 1 80 ? -13.136 9.104 11.059 1.00 17.73 80 ASP A CA 1
ATOM 651 C C . ASP A 1 80 ? -12.242 10.252 11.496 1.00 17.37 80 ASP A C 1
ATOM 652 O O . ASP A 1 80 ? -11.016 10.133 11.499 1.00 18.63 80 ASP A O 1
ATOM 657 N N . SER A 1 81 ? -12.869 11.360 11.893 1.00 17.94 81 SER A N 1
ATOM 658 C CA . SER A 1 81 ? -12.156 12.387 12.639 1.00 17.76 81 SER A CA 1
ATOM 659 C C . SER A 1 81 ? -11.675 11.819 13.975 1.00 16.34 81 SER A C 1
ATOM 660 O O . SER A 1 81 ? -12.192 10.819 14.484 1.00 18.94 81 SER A O 1
ATOM 663 N N . GLU A 1 82 ? -10.656 12.468 14.538 1.00 17.04 82 GLU A N 1
ATOM 664 C CA . GLU A 1 82 ? -10.093 12.010 15.804 1.00 17.68 82 GLU A CA 1
ATOM 665 C C . GLU A 1 82 ? -11.136 11.994 16.926 1.00 18.70 82 GLU A C 1
ATOM 666 O O . GLU A 1 82 ? -11.200 11.037 17.697 1.00 21.01 82 GLU A O 1
ATOM 672 N N . GLU A 1 83 ? -11.960 13.030 17.039 1.00 21.53 83 GLU A N 1
ATOM 673 C CA . GLU A 1 83 ? -12.944 13.051 18.118 1.00 21.70 83 GLU A CA 1
ATOM 674 C C . GLU A 1 83 ? -13.995 11.986 17.934 1.00 19.36 83 GLU A C 1
ATOM 675 O O . GLU A 1 83 ? -14.441 11.381 18.912 1.00 22.84 83 GLU A O 1
ATOM 681 N N . ILE A 1 84 ? -14.441 11.771 16.695 1.00 21.23 84 ILE A N 1
ATOM 682 C CA . ILE A 1 84 ? -15.459 10.753 16.476 1.00 21.66 84 ILE A CA 1
ATOM 683 C C . ILE A 1 84 ? -14.907 9.388 16.859 1.00 19.91 84 ILE A C 1
ATOM 684 O O . ILE A 1 84 ? -15.561 8.602 17.555 1.00 20.50 84 ILE A O 1
ATOM 689 N N . LEU A 1 85 ? -13.667 9.114 16.463 1.00 18.46 85 LEU A N 1
ATOM 690 C CA . LEU A 1 85 ? -13.073 7.824 16.783 1.00 19.19 85 LEU A CA 1
ATOM 691 C C . LEU A 1 85 ? -12.814 7.688 18.281 1.00 20.51 85 LEU A C 1
ATOM 692 O O . LEU A 1 85 ? -13.075 6.628 18.860 1.00 21.60 85 LEU A O 1
ATOM 697 N N . LEU A 1 86 ? -12.303 8.743 18.929 1.00 17.23 86 LEU A N 1
ATOM 698 C CA . LEU A 1 86 ? -12.032 8.669 20.364 1.00 17.80 86 LEU A CA 1
ATOM 699 C C . LEU A 1 86 ? -13.321 8.504 21.155 1.00 21.12 86 LEU A C 1
ATOM 700 O O . LEU A 1 86 ? -13.364 7.756 22.141 1.00 22.10 86 LEU A O 1
ATOM 705 N N A ASP A 1 87 ? -14.381 9.194 20.733 0.60 20.99 87 ASP A N 1
ATOM 706 N N B ASP A 1 87 ? -14.384 9.195 20.743 0.40 20.91 87 ASP A N 1
ATOM 707 C CA A ASP A 1 87 ? -15.676 9.055 21.389 0.60 22.70 87 ASP A CA 1
ATOM 708 C CA B ASP A 1 87 ? -15.663 9.034 21.423 0.40 22.63 87 ASP A CA 1
ATOM 709 C C A ASP A 1 87 ? -16.181 7.623 21.286 0.60 20.66 87 ASP A C 1
ATOM 710 C C B ASP A 1 87 ? -16.167 7.605 21.296 0.40 20.68 87 ASP A C 1
ATOM 711 O O A ASP A 1 87 ? -16.599 7.028 22.284 0.60 23.05 87 ASP A O 1
ATOM 712 O O B ASP A 1 87 ? -16.580 6.994 22.286 0.40 22.69 87 ASP A O 1
ATOM 721 N N . TYR A 1 88 ? -16.129 7.051 20.080 1.00 19.64 88 TYR A N 1
ATOM 722 C CA . TYR A 1 88 ? -16.561 5.672 19.881 1.00 19.25 88 TYR A CA 1
ATOM 723 C C . TYR A 1 88 ? -15.706 4.700 20.684 1.00 19.95 88 TYR A C 1
ATOM 724 O O . TYR A 1 88 ? -16.221 3.735 21.258 1.00 20.64 88 TYR A O 1
ATOM 733 N N . ALA A 1 89 ? -14.397 4.945 20.748 1.00 16.91 89 ALA A N 1
ATOM 734 C CA . ALA A 1 89 ? -13.512 4.047 21.477 1.00 20.04 89 ALA A CA 1
ATOM 735 C C . ALA A 1 89 ? -13.809 4.028 22.968 1.00 24.06 89 ALA A C 1
ATOM 736 O O . ALA A 1 89 ? -13.467 3.051 23.648 1.00 22.19 89 ALA A O 1
ATOM 738 N N . SER A 1 90 ? -14.430 5.078 23.498 1.00 18.57 90 SER A N 1
ATOM 739 C CA . SER A 1 90 ? -14.725 5.139 24.924 1.00 18.59 90 SER A CA 1
ATOM 740 C C . SER A 1 90 ? -16.142 4.691 25.261 1.00 23.75 90 SER A C 1
ATOM 741 O O . SER A 1 90 ? -16.478 4.615 26.446 1.00 27.69 90 SER A O 1
ATOM 744 N N . GLN A 1 91 ? -16.974 4.385 24.262 1.00 23.06 91 GLN A N 1
ATOM 745 C CA . GLN A 1 91 ? -18.348 3.941 24.490 1.00 22.75 91 GLN A CA 1
ATOM 746 C C . GLN A 1 91 ? -18.404 2.432 24.681 1.00 26.51 91 GLN A C 1
ATOM 747 O O . GLN A 1 91 ? -17.772 1.677 23.935 1.00 26.52 91 GLN A O 1
ATOM 753 N N . VAL A 1 92 ? -19.206 1.992 25.651 1.00 19.81 92 VAL A N 1
ATOM 754 C CA . VAL A 1 92 ? -19.383 0.573 25.946 1.00 16.73 92 VAL A CA 1
ATOM 755 C C . VAL A 1 92 ? -20.858 0.244 25.728 1.00 17.73 92 VAL A C 1
ATOM 756 O O . VAL A 1 92 ? -21.706 0.520 26.585 1.00 22.53 92 VAL A O 1
ATOM 760 N N . GLU A 1 93 ? -21.169 -0.326 24.565 1.00 18.89 93 GLU A N 1
ATOM 761 C CA . GLU A 1 93 ? -22.494 -0.836 24.255 1.00 21.31 93 GLU A CA 1
ATOM 762 C C . GLU A 1 93 ? -22.551 -2.321 24.599 1.00 19.57 93 GLU A C 1
ATOM 763 O O . GLU A 1 93 ? -21.563 -2.921 25.026 1.00 20.28 93 GLU A O 1
ATOM 769 N N A SER A 1 94 ? -23.723 -2.929 24.385 0.68 19.73 94 SER A N 1
ATOM 770 N N B SER A 1 94 ? -23.722 -2.931 24.397 0.32 19.42 94 SER A N 1
ATOM 771 C CA A SER A 1 94 ? -23.907 -4.330 24.753 0.68 21.62 94 SER A CA 1
ATOM 772 C CA B SER A 1 94 ? -23.892 -4.333 24.767 0.32 22.05 94 SER A CA 1
ATOM 773 C C A SER A 1 94 ? -22.986 -5.255 23.971 0.68 22.62 94 SER A C 1
ATOM 774 C C B SER A 1 94 ? -22.960 -5.248 23.984 0.32 22.56 94 SER A C 1
ATOM 775 O O A SER A 1 94 ? -22.668 -6.352 24.443 0.68 25.18 94 SER A O 1
ATOM 776 O O B SER A 1 94 ? -22.604 -6.327 24.470 0.32 25.98 94 SER A O 1
ATOM 781 N N . ASP A 1 95 ? -22.553 -4.848 22.778 1.00 17.31 95 ASP A N 1
ATOM 782 C CA . ASP A 1 95 ? -21.666 -5.667 21.967 1.00 19.38 95 ASP A CA 1
ATOM 783 C C . ASP A 1 95 ? -20.219 -5.182 21.995 1.00 17.72 95 ASP A C 1
ATOM 784 O O . ASP A 1 95 ? -19.432 -5.578 21.132 1.00 21.90 95 ASP A O 1
ATOM 789 N N . TRP A 1 96 ? -19.843 -4.372 22.995 1.00 17.98 96 TRP A N 1
ATOM 790 C CA . TRP A 1 96 ? -18.447 -3.966 23.172 1.00 17.68 96 TRP A CA 1
ATOM 791 C C . TRP A 1 96 ? -17.460 -5.128 23.104 1.00 18.01 96 TRP A C 1
ATOM 792 O O . TRP A 1 96 ? -16.436 -4.990 22.416 1.00 16.69 96 TRP A O 1
ATOM 803 N N . PRO A 1 97 ? -17.686 -6.276 23.759 1.00 17.44 97 PRO A N 1
ATOM 804 C CA . PRO A 1 97 ? -16.701 -7.368 23.651 1.00 19.32 97 PRO A CA 1
ATOM 805 C C . PRO A 1 97 ? -16.507 -7.877 22.237 1.00 21.31 97 PRO A C 1
ATOM 806 O O . PRO A 1 97 ? -15.459 -8.466 21.945 1.00 22.67 97 PRO A O 1
ATOM 810 N N . LEU A 1 98 ? -17.459 -7.639 21.339 1.00 21.52 98 LEU A N 1
ATOM 811 C CA . LEU A 1 98 ? -17.337 -8.070 19.955 1.00 19.12 98 LEU A CA 1
ATOM 812 C C . LEU A 1 98 ? -16.782 -6.987 19.050 1.00 21.02 98 LEU A C 1
ATOM 813 O O . LEU A 1 98 ? -16.054 -7.299 18.101 1.00 33.45 98 LEU A O 1
ATOM 818 N N . THR A 1 99 ? -17.074 -5.722 19.341 1.00 23.96 99 THR A N 1
ATOM 819 C CA . THR A 1 99 ? -16.717 -4.627 18.451 1.00 22.79 99 THR A CA 1
ATOM 820 C C . THR A 1 99 ? -15.399 -3.954 18.796 1.00 24.14 99 THR A C 1
ATOM 821 O O . THR A 1 99 ? -14.707 -3.482 17.890 1.00 25.87 99 THR A O 1
ATOM 825 N N . HIS A 1 100 ? -15.017 -3.888 20.066 1.00 19.79 100 HIS A N 1
ATOM 826 C CA . HIS A 1 100 ? -13.892 -3.035 20.411 1.00 17.36 100 HIS A CA 1
ATOM 827 C C . HIS A 1 100 ? -12.563 -3.766 20.448 1.00 20.02 100 HIS A C 1
ATOM 828 O O . HIS A 1 100 ? -11.539 -3.144 20.750 1.00 19.39 100 HIS A O 1
ATOM 835 N N . GLY A 1 101 ? -12.539 -5.046 20.078 1.00 22.65 101 GLY A N 1
ATOM 836 C CA . GLY A 1 101 ? -11.265 -5.691 19.837 1.00 25.75 101 GLY A CA 1
ATOM 837 C C . GLY A 1 101 ? -10.479 -4.973 18.762 1.00 19.05 101 GLY A C 1
ATOM 838 O O . GLY A 1 101 ? -9.250 -5.037 18.741 1.00 24.03 101 GLY A O 1
ATOM 839 N N . GLN A 1 102 ? -11.184 -4.281 17.861 1.00 21.13 102 GLN A N 1
ATOM 840 C CA . GLN A 1 102 ? -10.559 -3.400 16.878 1.00 22.31 102 GLN A CA 1
ATOM 841 C C . GLN A 1 102 ? -9.438 -2.557 17.474 1.00 24.54 102 GLN A C 1
ATOM 842 O O . GLN A 1 102 ? -8.351 -2.451 16.902 1.00 23.94 102 GLN A O 1
ATOM 848 N N . PHE A 1 103 ? -9.689 -1.943 18.629 1.00 21.27 103 PHE A N 1
ATOM 849 C CA . PHE A 1 103 ? -8.737 -0.995 19.191 1.00 20.75 103 PHE A CA 1
ATOM 850 C C . PHE A 1 103 ? -7.581 -1.660 19.921 1.00 22.93 103 PHE A C 1
ATOM 851 O O . PHE A 1 103 ? -6.627 -0.969 20.294 1.00 23.86 103 PHE A O 1
ATOM 859 N N . PHE A 1 104 ? -7.637 -2.976 20.111 1.00 25.03 104 PHE A N 1
ATOM 860 C CA . PHE A 1 104 ? -6.536 -3.746 20.669 1.00 31.07 104 PHE A CA 1
ATOM 861 C C . PHE A 1 104 ? -5.866 -4.593 19.598 1.00 38.29 104 PHE A C 1
ATOM 862 O O . PHE A 1 104 ? -5.158 -5.556 19.913 1.00 36.96 104 PHE A O 1
ATOM 870 N N A SER A 1 105 ? -6.076 -4.248 18.329 0.61 24.21 105 SER A N 1
ATOM 871 N N B SER A 1 105 ? -6.085 -4.252 18.324 0.39 24.25 105 SER A N 1
ATOM 872 C CA A SER A 1 105 ? -5.498 -4.991 17.219 0.61 25.18 105 SER A CA 1
ATOM 873 C CA B SER A 1 105 ? -5.531 -4.997 17.200 0.39 25.15 105 SER A CA 1
ATOM 874 C C A SER A 1 105 ? -4.980 -4.052 16.142 0.61 24.87 105 SER A C 1
ATOM 875 C C B SER A 1 105 ? -4.929 -4.069 16.150 0.39 24.91 105 SER A C 1
ATOM 876 O O A SER A 1 105 ? -4.923 -4.425 14.965 0.61 23.69 105 SER A O 1
ATOM 877 O O B SER A 1 105 ? -4.758 -4.478 14.998 0.39 24.43 105 SER A O 1
ATOM 882 N N . ILE A 1 106 ? -4.607 -2.832 16.520 1.00 24.81 106 ILE A N 1
ATOM 883 C CA . ILE A 1 106 ? -4.174 -1.834 15.548 1.00 16.28 106 ILE A CA 1
ATOM 884 C C . ILE A 1 106 ? -2.710 -2.056 15.209 1.00 19.55 106 ILE A C 1
ATOM 885 O O . ILE A 1 106 ? -1.849 -2.077 16.096 1.00 26.75 106 ILE A O 1
ATOM 890 N N . LEU A 1 107 ? -2.431 -2.219 13.918 1.00 18.40 107 LEU A N 1
ATOM 891 C CA . LEU A 1 107 ? -1.084 -2.223 13.361 1.00 21.08 107 LEU A CA 1
ATOM 892 C C . LEU A 1 107 ? -0.889 -0.897 12.632 1.00 18.83 107 LEU A C 1
ATOM 893 O O . LEU A 1 107 ? -1.437 -0.710 11.533 1.00 17.56 107 LEU A O 1
ATOM 898 N N . PRO A 1 108 ? -0.161 0.059 13.197 1.00 19.80 108 PRO A N 1
ATOM 899 C CA . PRO A 1 108 ? -0.004 1.355 12.521 1.00 19.07 108 PRO A CA 1
ATOM 900 C C . PRO A 1 108 ? 0.847 1.221 11.268 1.00 25.32 108 PRO A C 1
ATOM 901 O O . PRO A 1 108 ? 1.926 0.623 11.291 1.00 25.19 108 PRO A O 1
ATOM 905 N N . ILE A 1 109 ? 0.351 1.761 10.158 1.00 16.70 109 ILE A N 1
ATOM 906 C CA . ILE A 1 109 ? 1.152 1.811 8.945 1.00 17.07 109 ILE A CA 1
ATOM 907 C C . ILE A 1 109 ? 1.445 3.232 8.492 1.00 19.04 109 ILE A C 1
ATOM 908 O O . ILE A 1 109 ? 2.379 3.432 7.700 1.00 20.65 109 ILE A O 1
ATOM 913 N N . TYR A 1 110 ? 0.698 4.227 8.965 1.00 17.29 110 TYR A N 1
ATOM 914 C CA . TYR A 1 110 ? 1.027 5.628 8.742 1.00 16.80 110 TYR A CA 1
ATOM 915 C C . TYR A 1 110 ? 0.525 6.397 9.951 1.00 14.69 110 TYR A C 1
ATOM 916 O O . TYR A 1 110 ? -0.608 6.180 10.385 1.00 16.15 110 TYR A O 1
ATOM 925 N N . ASP A 1 111 ? 1.351 7.281 10.508 1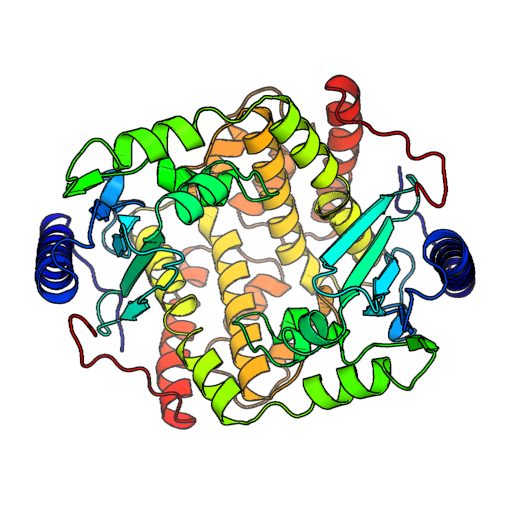.00 15.43 111 ASP A N 1
ATOM 926 C CA . ASP A 1 111 ? 0.864 8.066 11.642 1.00 15.58 111 ASP A CA 1
ATOM 927 C C . ASP A 1 111 ? 1.696 9.331 11.745 1.00 18.37 111 ASP A C 1
ATOM 928 O O . ASP A 1 111 ? 2.905 9.258 11.983 1.00 21.21 111 ASP A O 1
ATOM 933 N N . SER A 1 112 ? 1.052 10.484 11.563 1.00 15.65 112 SER A N 1
ATOM 934 C CA . SER A 1 112 ? 1.749 11.761 11.604 1.00 16.78 112 SER A CA 1
ATOM 935 C C . SER A 1 112 ? 1.825 12.363 13.000 1.00 22.15 112 SER A C 1
ATOM 936 O O . SER A 1 112 ? 2.512 13.376 13.180 1.00 25.62 112 SER A O 1
ATOM 939 N N . GLY A 1 113 ? 1.135 11.800 13.989 1.00 17.88 113 GLY A N 1
ATOM 940 C CA . GLY A 1 113 ? 1.317 12.345 15.321 1.00 18.98 113 GLY A CA 1
ATOM 941 C C . GLY A 1 113 ? 0.840 11.500 16.479 1.00 19.55 113 GLY A C 1
ATOM 942 O O . GLY A 1 113 ? 0.236 12.022 17.422 1.00 22.05 113 GLY A O 1
ATOM 943 N N . GLY A 1 114 ? 1.203 10.219 16.482 1.00 19.31 114 GLY A N 1
ATOM 944 C CA . GLY A 1 114 ? 0.861 9.396 17.623 1.00 17.89 114 GLY A CA 1
ATOM 945 C C . GLY A 1 114 ? -0.623 9.178 17.800 1.00 19.20 114 GLY A C 1
ATOM 946 O O . GLY A 1 114 ? -1.063 8.889 18.916 1.00 20.61 114 GLY A O 1
ATOM 947 N N . TYR A 1 115 ? -1.413 9.318 16.730 1.00 15.62 115 TYR A N 1
ATOM 948 C CA . TYR A 1 115 ? -2.866 9.304 16.875 1.00 15.41 115 TYR A CA 1
ATOM 949 C C . TYR A 1 115 ? -3.392 7.920 17.224 1.00 19.52 115 TYR A C 1
ATOM 950 O O . TYR A 1 115 ? -4.280 7.788 18.073 1.00 18.41 115 TYR A O 1
ATOM 959 N N . LEU A 1 116 ? -2.866 6.877 16.587 1.00 17.79 116 LEU A N 1
ATOM 960 C CA . LEU A 1 116 ? -3.392 5.547 16.852 1.00 16.95 116 LEU A CA 1
ATOM 961 C C . LEU A 1 116 ? -3.086 5.119 18.280 1.00 17.22 116 LEU A C 1
ATOM 962 O O . LEU A 1 116 ? -3.890 4.411 18.895 1.00 18.12 116 LEU A O 1
ATOM 967 N N . GLU A 1 117 ? -1.959 5.577 18.835 1.00 17.01 117 GLU A N 1
ATOM 968 C CA . GLU A 1 117 ? -1.666 5.319 20.241 1.00 18.71 117 GLU A CA 1
ATOM 969 C C . GLU A 1 117 ? -2.695 5.984 21.148 1.00 17.57 117 GLU A C 1
ATOM 970 O O . GLU A 1 117 ? -3.093 5.410 22.169 1.00 20.59 117 GLU A O 1
ATOM 976 N N . LYS A 1 118 ? -3.154 7.184 20.787 1.00 18.83 118 LYS A N 1
ATOM 977 C CA . LYS A 1 118 ? -4.177 7.840 21.597 1.00 16.06 118 LYS A CA 1
ATOM 978 C C . LYS A 1 118 ? -5.481 7.057 21.565 1.00 19.41 118 LYS A C 1
ATOM 979 O O . LYS A 1 118 ? -6.177 6.951 22.581 1.00 19.60 118 LYS A O 1
ATOM 985 N N . VAL A 1 119 ? -5.824 6.503 20.402 1.00 17.48 119 VAL A N 1
ATOM 986 C CA . VAL A 1 119 ? -7.024 5.682 20.267 1.00 19.55 119 VAL A CA 1
ATOM 987 C C . VAL A 1 119 ? -6.937 4.457 21.169 1.00 17.63 119 VAL A C 1
ATOM 988 O O . VAL A 1 119 ? -7.882 4.127 21.893 1.00 19.38 119 VAL A O 1
ATOM 992 N N . TYR A 1 120 ? -5.790 3.772 21.142 1.00 17.75 120 TYR A N 1
ATOM 993 C CA . TYR A 1 120 ? -5.598 2.609 22.001 1.00 19.50 120 TYR A CA 1
ATOM 994 C C . TYR A 1 120 ? -5.694 2.980 23.477 1.00 20.92 120 TYR A C 1
ATOM 995 O O . TYR A 1 120 ? -6.356 2.281 24.253 1.00 21.42 120 TYR A O 1
ATOM 1004 N N . GLN A 1 121 ? -5.048 4.078 23.884 1.00 17.77 121 GLN A N 1
ATOM 1005 C CA . GLN A 1 121 ? -5.083 4.469 25.294 1.00 19.31 121 GLN A CA 1
ATOM 1006 C C . GLN A 1 121 ? -6.504 4.794 25.740 1.00 21.44 121 GLN A C 1
ATOM 1007 O O . GLN A 1 121 ? -6.902 4.460 26.865 1.00 22.85 121 GLN A O 1
ATOM 1013 N N . THR A 1 122 ? -7.281 5.447 24.872 1.00 17.69 122 THR A N 1
ATOM 1014 C CA . THR A 1 122 ? -8.667 5.752 25.202 1.00 19.16 122 THR A CA 1
ATOM 1015 C C . THR A 1 122 ? -9.482 4.477 25.364 1.00 22.23 122 THR A C 1
ATOM 1016 O O . THR A 1 122 ? -10.266 4.350 26.312 1.00 20.28 122 THR A O 1
ATOM 1020 N N . ALA A 1 123 ? -9.307 3.518 24.452 1.00 18.16 123 ALA A N 1
ATOM 1021 C CA . ALA A 1 123 ? -10.066 2.274 24.543 1.00 17.75 123 ALA A CA 1
ATOM 1022 C C . ALA A 1 123 ? -9.720 1.492 25.801 1.00 23.82 123 ALA A C 1
ATOM 1023 O O . ALA A 1 123 ? -10.594 0.849 26.394 1.00 22.12 123 ALA A O 1
ATOM 1025 N N . LYS A 1 124 ? -8.473 1.561 26.247 1.00 22.83 124 LYS A N 1
ATOM 1026 C CA . LYS A 1 124 ? -8.061 0.759 27.387 1.00 24.94 124 LYS A CA 1
ATOM 1027 C C . LYS A 1 124 ? -8.293 1.454 28.724 1.00 23.91 124 LYS A C 1
ATOM 1028 O O . LYS A 1 124 ? -8.116 0.820 29.769 1.00 31.20 124 LYS A O 1
ATOM 1034 N N . SER A 1 125 ? -8.737 2.709 28.721 1.00 20.68 125 SER A N 1
ATOM 1035 C CA . SER A 1 125 ? -8.859 3.498 29.940 1.00 21.77 125 SER A CA 1
ATOM 1036 C C . SER A 1 125 ? -10.302 3.670 30.405 1.00 23.17 125 SER A C 1
ATOM 1037 O O . SER A 1 125 ? -10.572 4.530 31.253 1.00 24.76 125 SER A O 1
ATOM 1040 N N . VAL A 1 126 ? -11.231 2.874 29.878 1.00 23.32 126 VAL A N 1
ATOM 1041 C CA . VAL A 1 126 ? -12.629 2.990 30.277 1.00 19.04 126 VAL A CA 1
ATOM 1042 C C . VAL A 1 126 ? -12.790 2.574 31.735 1.00 19.70 126 VAL A C 1
ATOM 1043 O O . VAL A 1 126 ? -12.195 1.587 32.188 1.00 20.95 126 VAL A O 1
ATOM 1047 N N . GLU A 1 127 ? -13.591 3.340 32.478 1.00 20.57 127 GLU A N 1
ATOM 1048 C CA . GLU A 1 127 ? -13.764 3.161 33.913 1.00 20.76 127 GLU A CA 1
ATOM 1049 C C . GLU A 1 127 ? -14.706 2.003 34.237 1.00 23.95 127 GLU A C 1
ATOM 1050 O O . GLU A 1 127 ? -15.586 1.634 33.455 1.00 20.19 127 GLU A O 1
ATOM 1056 N N . ALA A 1 128 ? -14.533 1.464 35.447 1.00 17.07 128 ALA A N 1
ATOM 1057 C CA . ALA A 1 128 ? -15.293 0.294 35.873 1.00 19.08 128 ALA A CA 1
ATOM 1058 C C . ALA A 1 128 ? -16.796 0.553 35.845 1.00 18.72 128 ALA A C 1
ATOM 1059 O O . ALA A 1 128 ? -17.576 -0.339 35.493 1.00 18.02 128 ALA A O 1
ATOM 1061 N N . GLN A 1 129 ? -17.230 1.761 36.221 1.00 19.53 129 GLN A N 1
ATOM 1062 C CA . GLN A 1 129 ? -18.668 2.036 36.251 1.00 20.55 129 GLN A CA 1
ATOM 1063 C C . GLN A 1 129 ? -19.295 1.916 34.871 1.00 20.79 129 GLN A C 1
ATOM 1064 O O . GLN A 1 129 ? -20.468 1.543 34.752 1.00 19.32 129 GLN A O 1
ATOM 1070 N N . THR A 1 130 ? -18.539 2.245 33.825 1.00 19.39 130 THR A N 1
ATOM 1071 C CA . THR A 1 130 ? -19.078 2.173 32.471 1.00 18.02 130 THR A CA 1
ATOM 1072 C C . THR A 1 130 ? -19.442 0.743 32.104 1.00 17.66 130 THR A C 1
ATOM 1073 O O . THR A 1 130 ? -20.442 0.506 31.413 1.00 20.10 130 THR A O 1
ATOM 1077 N N . PHE A 1 131 ? -18.631 -0.222 32.539 1.00 17.12 131 PHE A N 1
ATOM 1078 C CA . PHE A 1 131 ? -18.948 -1.628 32.300 1.00 18.02 131 PHE A CA 1
ATOM 1079 C C . PHE A 1 131 ? -20.127 -2.080 33.146 1.00 16.87 131 PHE A C 1
ATOM 1080 O O . PHE A 1 131 ? -20.959 -2.874 32.689 1.00 17.14 131 PHE A O 1
ATOM 1088 N N . HIS A 1 132 ? -20.205 -1.592 34.389 1.00 17.42 132 HIS A N 1
ATOM 1089 C CA . HIS A 1 132 ? -21.332 -1.913 35.257 1.00 17.05 132 HIS A CA 1
ATOM 1090 C C . HIS A 1 132 ? -22.646 -1.475 34.626 1.00 21.44 132 HIS A C 1
ATOM 1091 O O . HIS A 1 132 ? -23.615 -2.248 34.574 1.00 18.15 132 HIS A O 1
ATOM 1098 N N . ASP A 1 133 ? -22.688 -0.236 34.126 1.00 17.30 133 ASP A N 1
ATOM 1099 C CA . ASP A 1 133 ? -23.891 0.270 33.468 1.00 19.42 133 ASP A CA 1
ATOM 1100 C C . ASP A 1 133 ? -24.242 -0.559 32.243 1.00 22.02 133 ASP A C 1
ATOM 1101 O O . ASP A 1 133 ? -25.421 -0.838 31.992 1.00 18.83 133 ASP A O 1
ATOM 1106 N N . ALA A 1 134 ? -23.232 -0.933 31.454 1.00 20.65 134 ALA A N 1
ATOM 1107 C CA . ALA A 1 134 ? -23.484 -1.703 30.242 1.00 17.07 134 ALA A CA 1
ATOM 1108 C C . ALA A 1 134 ? -24.044 -3.079 30.568 1.00 18.69 134 ALA A C 1
ATOM 1109 O O . ALA A 1 134 ? -24.888 -3.598 29.830 1.00 18.47 134 ALA A O 1
ATOM 1111 N N . ILE A 1 135 ? -23.578 -3.691 31.662 1.00 16.37 135 ILE A N 1
ATOM 1112 C CA . ILE A 1 135 ? -24.082 -5.005 32.050 1.00 16.28 135 ILE A CA 1
ATOM 1113 C C . ILE A 1 135 ? -25.541 -4.913 32.479 1.00 17.45 135 ILE A C 1
ATOM 1114 O O . ILE A 1 135 ? -26.379 -5.731 32.075 1.00 17.75 135 ILE A O 1
ATOM 1119 N N . CYS A 1 136 ? -25.868 -3.923 33.312 1.00 17.40 136 CYS A N 1
ATOM 1120 C CA . CYS A 1 136 ? -27.259 -3.758 33.726 1.00 20.97 136 CYS A CA 1
ATOM 1121 C C . CYS A 1 136 ? -28.165 -3.486 32.531 1.00 23.82 136 CYS A C 1
ATOM 1122 O O . CYS A 1 136 ? -29.282 -4.013 32.459 1.00 21.31 136 CYS A O 1
ATOM 1125 N N . ALA A 1 137 ? -27.696 -2.683 31.573 1.00 17.69 137 ALA A N 1
ATOM 1126 C CA . ALA A 1 137 ? -28.495 -2.419 30.379 1.00 19.27 137 ALA A CA 1
ATOM 1127 C C . ALA A 1 137 ? -28.664 -3.680 29.544 1.00 19.00 137 ALA A C 1
ATOM 1128 O O . ALA A 1 137 ? -29.750 -3.930 29.000 1.00 19.79 137 ALA A O 1
ATOM 1130 N N A LEU A 1 138 ? -27.603 -4.480 29.422 0.49 16.79 138 LEU A N 1
ATOM 1131 N N B LEU A 1 138 ? -27.608 -4.486 29.432 0.51 16.82 138 LEU A N 1
ATOM 1132 C CA A LEU A 1 138 ? -27.683 -5.717 28.652 0.49 17.18 138 LEU A CA 1
ATOM 1133 C CA B LEU A 1 138 ? -27.683 -5.713 28.646 0.51 17.20 138 LEU A CA 1
ATOM 1134 C C A LEU A 1 138 ? -28.737 -6.656 29.221 0.49 17.42 138 LEU A C 1
ATOM 1135 C C B LEU A 1 138 ? -28.711 -6.681 29.219 0.51 17.42 138 LEU A C 1
ATOM 1136 O O A LEU A 1 138 ? -29.487 -7.286 28.468 0.49 19.39 138 LEU A O 1
ATOM 1137 O O B LEU A 1 138 ? -29.430 -7.347 28.467 0.51 19.61 138 LEU A O 1
ATOM 1146 N N . ILE A 1 139 ? -28.798 -6.776 30.550 1.00 17.78 139 ILE A N 1
ATOM 1147 C CA . ILE A 1 139 ? -29.777 -7.674 31.160 1.00 17.12 139 ILE A CA 1
ATOM 1148 C C . ILE A 1 139 ? -31.191 -7.231 30.818 1.00 19.20 139 ILE A C 1
ATOM 1149 O O . ILE A 1 139 ? -32.049 -8.055 30.477 1.00 22.28 139 ILE A O 1
ATOM 1154 N N . VAL A 1 140 ? -31.453 -5.926 30.884 1.00 17.34 140 VAL A N 1
ATOM 1155 C CA . VAL A 1 140 ? -32.799 -5.419 30.623 1.00 20.34 140 VAL A CA 1
ATOM 1156 C C . VAL A 1 140 ? -33.101 -5.450 29.131 1.00 22.83 140 VAL A C 1
ATOM 1157 O O . VAL A 1 140 ? -34.155 -5.933 28.702 1.00 25.30 140 VAL A O 1
ATOM 1161 N N . GLU A 1 141 ? -32.194 -4.908 28.319 1.00 18.44 141 GLU A N 1
ATOM 1162 C CA . GLU A 1 141 ? -32.517 -4.650 26.919 1.00 18.77 141 GLU A CA 1
ATOM 1163 C C . GLU A 1 141 ? -32.417 -5.892 26.043 1.00 22.72 141 GLU A C 1
ATOM 1164 O O . GLU A 1 141 ? -33.143 -5.994 25.048 1.00 24.44 141 GLU A O 1
ATOM 1170 N N . GLU A 1 142 ? -31.553 -6.845 26.392 1.00 20.37 142 GLU A N 1
ATOM 1171 C CA . GLU A 1 142 ? -31.343 -8.038 25.582 1.00 20.63 142 GLU A CA 1
ATOM 1172 C C . GLU A 1 142 ? -31.858 -9.300 26.262 1.00 19.44 142 GLU A C 1
ATOM 1173 O O . GLU A 1 142 ? -32.741 -9.973 25.724 1.00 21.98 142 GLU A O 1
ATOM 1179 N N . LEU A 1 143 ? -31.326 -9.638 27.439 1.00 18.33 143 LEU A N 1
ATOM 1180 C CA . LEU A 1 143 ? -31.629 -10.935 28.037 1.00 21.24 143 LEU A CA 1
ATOM 1181 C C . LEU A 1 143 ? -33.095 -11.036 28.453 1.00 19.41 143 LEU A C 1
ATOM 1182 O O . LEU A 1 143 ? -33.743 -12.058 28.204 1.00 19.15 143 LEU A O 1
ATOM 1187 N N . PHE A 1 144 ? -33.635 -9.994 29.089 1.00 19.76 144 PHE A N 1
ATOM 1188 C CA . PHE A 1 144 ? -35.047 -10.008 29.465 1.00 18.70 144 PHE A CA 1
ATOM 1189 C C . PHE A 1 144 ? -35.935 -10.137 28.233 1.00 27.65 144 PHE A C 1
ATOM 1190 O O . PHE A 1 144 ? -36.955 -10.842 28.256 1.00 20.47 144 PHE A O 1
ATOM 1198 N N . GLU A 1 145 ? -35.561 -9.455 27.148 1.00 19.62 145 GLU A N 1
ATOM 1199 C CA . GLU A 1 145 ? -36.313 -9.563 25.905 1.00 19.81 145 GLU A CA 1
ATOM 1200 C C . GLU A 1 145 ? -36.257 -10.979 25.350 1.00 20.47 145 GLU A C 1
ATOM 1201 O O . GLU A 1 145 ? -37.278 -11.518 24.909 1.00 21.99 145 GLU A O 1
ATOM 1207 N N . TYR A 1 146 ? -35.073 -11.603 25.367 1.00 18.21 146 TYR A N 1
ATOM 1208 C CA . TYR A 1 146 ? -34.968 -12.962 24.846 1.00 16.92 146 TYR A CA 1
ATOM 1209 C C . TYR A 1 146 ? -35.808 -13.923 25.673 1.00 17.43 146 TYR A C 1
ATOM 1210 O O . TYR A 1 146 ? -36.414 -14.855 25.130 1.00 19.59 146 TYR A O 1
ATOM 1219 N N . ALA A 1 147 ? -35.859 -13.711 26.990 1.00 18.39 147 ALA A N 1
ATOM 1220 C CA . ALA A 1 147 ? -36.663 -14.586 27.838 1.00 16.88 147 ALA A CA 1
ATOM 1221 C C . ALA A 1 147 ? -38.131 -14.528 27.449 1.00 19.00 147 ALA A C 1
ATOM 1222 O O . ALA A 1 147 ? -38.811 -15.560 27.410 1.00 21.97 147 ALA A O 1
ATOM 1224 N N . GLY A 1 148 ? -38.642 -13.330 27.163 1.00 19.08 148 GLY A N 1
ATOM 1225 C CA . GLY A 1 148 ? -40.016 -13.226 26.702 1.00 19.88 148 GLY A CA 1
ATOM 1226 C C . GLY A 1 148 ? -40.222 -13.946 25.386 1.00 26.54 148 GLY A C 1
ATOM 1227 O O . GLY A 1 148 ? -41.262 -14.569 25.160 1.00 22.71 148 GLY A O 1
ATOM 1228 N N . LYS A 1 149 ? -39.215 -13.900 24.514 1.00 18.84 149 LYS A N 1
ATOM 1229 C CA . LYS A 1 149 ? -39.341 -14.527 23.207 1.00 18.28 149 LYS A CA 1
ATOM 1230 C C . LYS A 1 149 ? -39.380 -16.047 23.308 1.00 20.66 149 LYS A C 1
ATOM 1231 O O . LYS A 1 149 ? -40.174 -16.690 22.619 1.00 21.60 149 LYS A O 1
ATOM 1237 N N . TRP A 1 150 ? -38.532 -16.655 24.144 1.00 17.25 150 TRP A N 1
ATOM 1238 C CA . TRP A 1 150 ? -38.588 -18.113 24.189 1.00 16.99 150 TRP A CA 1
ATOM 1239 C C . TRP A 1 150 ? -39.761 -18.600 25.023 1.00 19.87 150 TRP A C 1
ATOM 1240 O O . TRP A 1 150 ? -40.275 -19.695 24.775 1.00 21.06 150 TRP A O 1
ATOM 1251 N N . ARG A 1 151 ? -40.208 -17.806 25.996 1.00 19.96 151 ARG A N 1
ATOM 1252 C CA . ARG A 1 151 ? -41.410 -18.183 26.728 1.00 22.97 151 ARG A CA 1
ATOM 1253 C C . ARG A 1 151 ? -42.634 -18.106 25.828 1.00 22.35 151 ARG A C 1
ATOM 1254 O O . ARG A 1 151 ? -43.536 -18.948 25.924 1.00 24.55 151 ARG A O 1
ATOM 1262 N N . ASN A 1 152 ? -42.660 -17.136 24.913 1.00 18.64 152 ASN A N 1
ATOM 1263 C CA . ASN A 1 152 ? -43.715 -17.115 23.905 1.00 21.40 152 ASN A CA 1
ATOM 1264 C C . ASN A 1 152 ? -43.659 -18.365 23.034 1.00 29.94 152 ASN A C 1
ATOM 1265 O O . ASN A 1 152 ? -44.694 -18.980 22.757 1.00 26.74 152 ASN A O 1
ATOM 1270 N N . ILE A 1 153 ? -42.456 -18.775 22.619 1.00 19.95 153 ILE A N 1
ATOM 1271 C CA . ILE A 1 153 ? -42.324 -19.987 21.812 1.00 23.64 153 ILE A CA 1
ATOM 1272 C C . ILE A 1 153 ? -42.891 -21.189 22.553 1.00 28.08 153 ILE A C 1
ATOM 1273 O O . ILE A 1 153 ? -43.597 -22.021 21.969 1.00 28.67 153 ILE A O 1
ATOM 1278 N N . ARG A 1 154 ? -42.601 -21.295 23.852 1.00 22.27 154 ARG A N 1
ATOM 1279 C CA . ARG A 1 154 ? -43.076 -22.436 24.626 1.00 22.80 154 ARG A CA 1
ATOM 1280 C C . ARG A 1 154 ? -44.595 -22.558 24.558 1.00 25.54 154 ARG A C 1
ATOM 1281 O O . ARG A 1 154 ? -45.126 -23.665 24.414 1.00 28.43 154 ARG A O 1
ATOM 1289 N N . VAL A 1 155 ? -45.311 -21.434 24.603 1.00 26.45 155 VAL A N 1
ATOM 1290 C CA . VAL A 1 155 ? -46.768 -21.482 24.709 1.00 26.88 155 VAL A CA 1
ATOM 1291 C C . VAL A 1 155 ? -47.471 -21.338 23.361 1.00 37.92 155 VAL A C 1
ATOM 1292 O O . VAL A 1 155 ? -48.594 -21.828 23.194 1.00 38.18 155 VAL A O 1
ATOM 1296 N N . GLN A 1 156 ? -46.837 -20.673 22.385 1.00 32.99 156 GLN A N 1
ATOM 1297 C CA . GLN A 1 156 ? -47.517 -20.423 21.118 1.00 26.12 156 GLN A CA 1
ATOM 1298 C C . GLN A 1 156 ? -46.652 -20.646 19.879 1.00 39.04 156 GLN A C 1
ATOM 1299 O O . GLN A 1 156 ? -47.105 -20.335 18.769 1.00 29.25 156 GLN A O 1
ATOM 1305 N N . GLY A 1 157 ? -45.430 -21.155 20.016 1.00 25.35 157 GLY A N 1
ATOM 1306 C CA . GLY A 1 157 ? -44.554 -21.308 18.879 1.00 28.01 157 GLY A CA 1
ATOM 1307 C C . GLY A 1 157 ? -44.036 -19.970 18.390 1.00 28.91 157 GLY A C 1
ATOM 1308 O O . GLY A 1 157 ? -44.330 -18.919 18.972 1.00 28.20 157 GLY A O 1
ATOM 1309 N N . PRO A 1 158 ? -43.256 -19.975 17.291 1.00 29.51 158 PRO A N 1
ATOM 1310 C CA . PRO A 1 158 ? -42.858 -21.160 16.522 1.00 34.38 158 PRO A CA 1
ATOM 1311 C C . PRO A 1 158 ? -41.524 -21.765 16.958 1.00 30.56 158 PRO A C 1
ATOM 1312 O O . PRO A 1 158 ? -40.542 -21.039 17.139 1.00 24.31 158 PRO A O 1
ATOM 1316 N N . THR A 1 159 ? -41.477 -23.093 17.085 1.00 24.34 159 THR A N 1
ATOM 1317 C CA . THR A 1 159 ? -40.224 -23.741 17.458 1.00 26.37 159 THR A CA 1
ATOM 1318 C C . THR A 1 159 ? -39.160 -23.614 16.375 1.00 20.10 159 THR A C 1
ATOM 1319 O O . THR A 1 159 ? -37.974 -23.798 16.670 1.00 24.20 159 THR A O 1
ATOM 1323 N N . THR A 1 160 ? -39.550 -23.306 15.133 1.00 19.86 160 THR A N 1
ATOM 1324 C CA . THR A 1 160 ? -38.570 -23.100 14.070 1.00 18.98 160 THR A CA 1
ATOM 1325 C C . THR A 1 160 ? -37.680 -21.887 14.314 1.00 20.56 160 THR A C 1
ATOM 1326 O O . THR A 1 160 ? -36.645 -21.755 13.657 1.00 22.01 160 THR A O 1
ATOM 1330 N N . PHE A 1 161 ? -38.058 -21.001 15.235 1.00 20.49 161 PHE A N 1
ATOM 1331 C CA . PHE A 1 161 ? -37.213 -19.879 15.625 1.00 20.78 161 PHE A CA 1
ATOM 1332 C C . PHE A 1 161 ? -36.263 -20.236 16.759 1.00 20.32 161 PHE A C 1
ATOM 1333 O O . PHE A 1 161 ? -35.276 -19.524 16.977 1.00 21.80 161 PHE A O 1
ATOM 1341 N N . LEU A 1 162 ? -36.523 -21.334 17.465 1.00 17.18 162 LEU A N 1
ATOM 1342 C CA . LEU A 1 162 ? -35.738 -21.644 18.657 1.00 18.70 162 LEU A CA 1
ATOM 1343 C C . LEU A 1 162 ? -34.248 -21.858 18.385 1.00 18.78 162 LEU A C 1
ATOM 1344 O O . LEU A 1 162 ? -33.435 -21.360 19.182 1.00 20.06 162 LEU A O 1
ATOM 1349 N N . PRO A 1 163 ? -33.811 -22.559 17.331 1.00 17.69 163 PRO A N 1
ATOM 1350 C CA . PRO A 1 163 ? -32.355 -22.651 17.108 1.00 14.86 163 PRO A CA 1
ATOM 1351 C C . PRO A 1 163 ? -31.692 -21.291 16.939 1.00 17.46 163 PRO A C 1
ATOM 1352 O O . PRO A 1 163 ? -30.655 -21.026 17.563 1.00 17.26 163 PRO A O 1
ATOM 1356 N N . SER A 1 164 ? -32.276 -20.409 16.124 1.00 17.37 164 SER A N 1
ATOM 1357 C CA . SER A 1 164 ? -31.710 -19.074 15.937 1.00 15.89 164 SER A CA 1
ATOM 1358 C C . SER A 1 164 ? -31.717 -18.270 17.234 1.00 16.25 164 SER A C 1
ATOM 1359 O O . SER A 1 164 ? -30.739 -17.586 17.554 1.00 17.81 164 SER A O 1
ATOM 1362 N N . LEU A 1 165 ? -32.816 -18.329 17.987 1.00 15.06 165 LEU A N 1
ATOM 1363 C CA . LEU A 1 165 ? -32.895 -17.585 19.242 1.00 15.04 165 LEU A CA 1
ATOM 1364 C C . LEU A 1 165 ? -31.875 -18.101 20.253 1.00 16.30 165 LEU A C 1
ATOM 1365 O O . LEU A 1 165 ? -31.270 -17.316 20.994 1.00 16.98 165 LEU A O 1
ATOM 1370 N N . THR A 1 166 ? -31.673 -19.422 20.299 1.00 17.37 166 THR A N 1
ATOM 1371 C CA . THR A 1 166 ? -30.700 -19.981 21.230 1.00 17.15 166 THR A CA 1
ATOM 1372 C C . THR A 1 166 ? -29.294 -19.508 20.891 1.00 18.66 166 THR A C 1
ATOM 1373 O O . THR A 1 166 ? -28.496 -19.211 21.789 1.00 16.94 166 THR A O 1
ATOM 1377 N N . VAL A 1 167 ? -28.977 -19.408 19.596 1.00 16.06 167 VAL A N 1
ATOM 1378 C CA . VAL A 1 167 ? -27.699 -18.824 19.197 1.00 17.35 167 VAL A CA 1
ATOM 1379 C C . VAL A 1 167 ? -27.591 -17.387 19.693 1.00 15.86 167 VAL A C 1
ATOM 1380 O O . VAL A 1 167 ? -26.554 -16.976 20.232 1.00 15.93 167 VAL A O 1
ATOM 1384 N N . GLN A 1 168 ? -28.660 -16.601 19.527 1.00 17.01 168 GLN A N 1
ATOM 1385 C CA . GLN A 1 168 ? -28.635 -15.214 19.986 1.00 18.63 168 GLN A CA 1
ATOM 1386 C C . GLN A 1 168 ? -28.424 -15.122 21.491 1.00 20.21 168 GLN A C 1
ATOM 1387 O O . GLN A 1 168 ? -27.711 -14.231 21.968 1.00 18.14 168 GLN A O 1
ATOM 1393 N N . VAL A 1 169 ? -29.081 -15.995 22.260 1.00 15.63 169 VAL A N 1
ATOM 1394 C CA . VAL A 1 169 ? -28.947 -15.941 23.714 1.00 14.11 169 VAL A CA 1
ATOM 1395 C C . VAL A 1 169 ? -27.531 -16.305 24.129 1.00 16.37 169 VAL A C 1
ATOM 1396 O O . VAL A 1 169 ? -26.954 -15.679 25.028 1.00 15.96 169 VAL A O 1
ATOM 1400 N N . ALA A 1 170 ? -26.950 -17.324 23.488 1.00 15.37 170 ALA A N 1
ATOM 1401 C CA . ALA A 1 170 ? -25.574 -17.692 23.795 1.00 16.34 170 ALA A CA 1
ATOM 1402 C C . ALA A 1 170 ? -24.625 -16.536 23.510 1.00 16.86 170 ALA A C 1
ATOM 1403 O O . ALA A 1 170 ? -23.701 -16.277 24.287 1.00 17.53 170 ALA A O 1
ATOM 1405 N N . MET A 1 171 ? -24.858 -15.809 22.419 1.00 13.41 171 MET A N 1
ATOM 1406 C CA . MET A 1 171 ? -24.008 -14.662 22.116 1.00 16.06 171 MET A CA 1
ATOM 1407 C C . MET A 1 171 ? -24.188 -13.552 23.142 1.00 19.64 171 MET A C 1
ATOM 1408 O O . MET A 1 171 ? -23.209 -12.924 23.565 1.00 18.47 171 MET A O 1
ATOM 1413 N N . ALA A 1 172 ? -25.434 -13.282 23.542 1.00 16.41 172 ALA A N 1
ATOM 1414 C CA . ALA A 1 172 ? -25.680 -12.262 24.556 1.00 14.64 172 ALA A CA 1
ATOM 1415 C C . ALA A 1 172 ? -25.028 -12.643 25.877 1.00 19.03 172 ALA A C 1
ATOM 1416 O O . ALA A 1 172 ? -24.492 -11.785 26.584 1.00 16.74 172 ALA A O 1
ATOM 1418 N N . GLY A 1 173 ? -25.052 -13.930 26.222 1.00 17.37 173 GLY A N 1
ATOM 1419 C CA . GLY A 1 173 ? -24.359 -14.365 27.422 1.00 16.85 173 GLY A CA 1
ATOM 1420 C C . GLY A 1 173 ? -22.860 -14.161 27.328 1.00 17.19 173 GLY A C 1
ATOM 1421 O O . GLY A 1 173 ? -22.203 -13.831 28.321 1.00 18.33 173 GLY A O 1
ATOM 1422 N N . ALA A 1 174 ? -22.297 -14.360 26.132 1.00 15.98 174 ALA A N 1
ATOM 1423 C CA . ALA A 1 174 ? -20.872 -14.123 25.930 1.00 15.60 174 ALA A CA 1
ATOM 1424 C C . ALA A 1 174 ? -20.540 -12.647 26.071 1.00 19.06 174 ALA A C 1
ATOM 1425 O O . ALA A 1 174 ? -19.460 -12.297 26.560 1.00 19.35 174 ALA A O 1
ATOM 1427 N N . MET A 1 175 ? -21.443 -11.766 25.623 1.00 15.92 175 MET A N 1
ATOM 1428 C CA . MET A 1 175 ? -21.236 -10.335 25.841 1.00 17.08 175 MET A CA 1
ATOM 1429 C C . MET A 1 175 ? -21.247 -10.003 27.324 1.00 18.65 175 MET A C 1
ATOM 1430 O O . MET A 1 175 ? -20.436 -9.199 27.797 1.00 19.36 175 MET A O 1
ATOM 1435 N N . LEU A 1 176 ? -22.170 -10.609 28.071 1.00 15.27 176 LEU A N 1
ATOM 1436 C CA . LEU A 1 176 ? -22.235 -10.386 29.511 1.00 18.37 176 LEU A CA 1
ATOM 1437 C C . LEU A 1 176 ? -20.922 -10.766 30.185 1.00 21.52 176 LEU A C 1
ATOM 1438 O O . LEU A 1 176 ? -20.371 -10.003 30.988 1.00 18.20 176 LEU A O 1
ATOM 1443 N N . ILE A 1 177 ? -20.396 -11.941 29.846 1.00 18.43 177 ILE A N 1
ATOM 1444 C CA . ILE A 1 177 ? -19.136 -12.407 30.415 1.00 18.34 177 ILE A CA 1
ATOM 1445 C C . ILE A 1 177 ? -17.993 -11.483 30.018 1.00 21.73 177 ILE A C 1
ATOM 1446 O O . ILE A 1 177 ? -17.119 -11.165 30.838 1.00 21.30 177 ILE A O 1
ATOM 1451 N N . GLY A 1 178 ? -17.981 -11.041 28.756 1.00 19.54 178 GLY A N 1
ATOM 1452 C CA . GLY A 1 178 ? -16.923 -10.158 28.286 1.00 22.72 178 GLY A CA 1
ATOM 1453 C C . GLY A 1 178 ? -16.933 -8.807 28.974 1.00 19.34 178 GLY A C 1
ATOM 1454 O O . GLY A 1 178 ? -15.877 -8.251 29.287 1.00 20.92 178 GLY A O 1
ATOM 1455 N N . LEU A 1 179 ? -18.127 -8.253 29.203 1.00 17.44 179 LEU A N 1
ATOM 1456 C CA . LEU A 1 179 ? -18.229 -6.994 29.930 1.00 17.13 179 LEU A CA 1
ATOM 1457 C C . LEU A 1 179 ? -17.741 -7.159 31.364 1.00 20.81 179 LEU A C 1
ATOM 1458 O O . LEU A 1 179 ? -17.034 -6.294 31.893 1.00 24.07 179 LEU A O 1
ATOM 1463 N N . HIS A 1 180 ? -18.093 -8.278 31.998 1.00 20.08 180 HIS A N 1
ATOM 1464 C CA . HIS A 1 180 ? -17.704 -8.508 33.385 1.00 22.08 180 HIS A CA 1
ATOM 1465 C C . HIS A 1 180 ? -16.191 -8.602 33.531 1.00 26.21 180 HIS A C 1
ATOM 1466 O O . HIS A 1 180 ? -15.612 -8.028 34.463 1.00 23.75 180 HIS A O 1
ATOM 1473 N N . HIS A 1 181 ? -15.532 -9.312 32.619 1.00 19.38 181 HIS A N 1
ATOM 1474 C CA . HIS A 1 181 ? -14.087 -9.485 32.669 1.00 19.72 181 HIS A CA 1
ATOM 1475 C C . HIS A 1 181 ? -13.339 -8.409 31.895 1.00 32.31 181 HIS A C 1
ATOM 1476 O O . HIS A 1 181 ? -12.102 -8.431 31.869 1.00 33.42 181 HIS A O 1
ATOM 1483 N N . ARG A 1 182 ? -14.060 -7.475 31.275 1.00 26.52 182 ARG A N 1
ATOM 1484 C CA . ARG A 1 182 ? -13.468 -6.373 30.520 1.00 28.73 182 ARG A CA 1
ATOM 1485 C C . ARG A 1 182 ? -12.509 -6.892 29.452 1.00 34.39 182 ARG A C 1
ATOM 1486 O O . ARG A 1 182 ? -11.383 -6.414 29.299 1.00 45.10 182 ARG A O 1
ATOM 1494 N N . ILE A 1 183 ? -12.966 -7.898 28.712 1.00 25.05 183 ILE A N 1
ATOM 1495 C CA . ILE A 1 183 ? -12.180 -8.513 27.654 1.00 37.28 183 ILE A CA 1
ATOM 1496 C C . ILE A 1 183 ? -12.936 -8.384 26.339 1.00 32.33 183 ILE A C 1
ATOM 1497 O O . ILE A 1 183 ? -14.167 -8.475 26.302 1.00 27.82 183 ILE A O 1
ATOM 1502 N N . CYS A 1 184 ? -12.189 -8.172 25.261 1.00 26.81 184 CYS A N 1
ATOM 1503 C CA . CYS A 1 184 ? -12.729 -8.184 23.911 1.00 21.56 184 CYS A CA 1
ATOM 1504 C C . CYS A 1 184 ? -12.296 -9.484 23.259 1.00 37.60 184 CYS A C 1
ATOM 1505 O O . CYS A 1 184 ? -11.123 -9.864 23.345 1.00 31.96 184 CYS A O 1
ATOM 1508 N N . TYR A 1 185 ? -13.238 -10.161 22.612 1.00 24.29 185 TYR A N 1
ATOM 1509 C CA . TYR A 1 185 ? -12.926 -11.434 21.980 1.00 25.99 185 TYR A CA 1
ATOM 1510 C C . TYR A 1 185 ? -12.066 -11.205 20.743 1.00 33.74 185 TYR A C 1
ATOM 1511 O O . TYR A 1 185 ? -12.227 -10.211 20.030 1.00 38.32 185 TYR A O 1
ATOM 1520 N N . THR A 1 186 ? -11.131 -12.129 20.502 1.00 36.51 186 THR A N 1
ATOM 1521 C CA . THR A 1 186 ? -10.153 -11.945 19.430 1.00 43.82 186 THR A CA 1
ATOM 1522 C C . THR A 1 186 ? -10.806 -11.976 18.056 1.00 51.16 186 THR A C 1
ATOM 1523 O O . THR A 1 186 ? -10.564 -11.093 17.225 1.00 45.12 186 THR A O 1
ATOM 1527 N N . THR A 1 187 ? -11.620 -12.991 17.784 1.00 35.52 187 THR A N 1
ATOM 1528 C CA . THR A 1 187 ? -12.294 -13.083 16.503 1.00 41.62 187 THR A CA 1
ATOM 1529 C C . THR A 1 187 ? -13.758 -13.431 16.700 1.00 29.57 187 THR A C 1
ATOM 1530 O O . THR A 1 187 ? -14.185 -13.864 17.774 1.00 30.42 187 THR A O 1
ATOM 1534 N N . SER A 1 188 ? -14.520 -13.245 15.622 1.00 29.95 188 SER A N 1
ATOM 1535 C CA . SER A 1 188 ? -15.929 -13.608 15.633 1.00 31.50 188 SER A CA 1
ATOM 1536 C C . SER A 1 188 ? -16.103 -15.098 15.897 1.00 30.00 188 SER A C 1
ATOM 1537 O O . SER A 1 188 ? -17.007 -15.509 16.635 1.00 31.85 188 SER A O 1
ATOM 1540 N N . ALA A 1 189 ? -15.204 -15.917 15.349 1.00 26.54 189 ALA A N 1
ATOM 1541 C CA . ALA A 1 189 ? -15.330 -17.363 15.462 1.00 21.25 189 ALA A CA 1
ATOM 1542 C C . ALA A 1 189 ? -15.036 -17.881 16.862 1.00 25.27 189 ALA A C 1
ATOM 1543 O O . ALA A 1 189 ? -15.524 -18.956 17.215 1.00 28.23 189 ALA A O 1
ATOM 1545 N N . SER A 1 190 ? -14.274 -17.145 17.669 1.00 23.55 190 SER A N 1
ATOM 1546 C CA . SER A 1 190 ? -13.831 -17.637 18.968 1.00 23.16 190 SER A CA 1
ATOM 1547 C C . SER A 1 190 ? -14.652 -17.110 20.138 1.00 23.84 190 SER A C 1
ATOM 1548 O O . SER A 1 190 ? -14.299 -17.388 21.287 1.00 25.56 190 SER A O 1
ATOM 1551 N N . VAL A 1 191 ? -15.735 -16.371 19.885 1.00 19.96 191 VAL A N 1
ATOM 1552 C CA . VAL A 1 191 ? -16.474 -15.740 20.980 1.00 16.83 191 VAL A CA 1
ATOM 1553 C C . VAL A 1 191 ? -16.972 -16.781 21.976 1.00 19.63 191 VAL A C 1
ATOM 1554 O O . VAL A 1 191 ? -16.744 -16.668 23.185 1.00 19.78 191 VAL A O 1
ATOM 1558 N N . LEU A 1 192 ? -17.662 -17.813 21.489 1.00 19.94 192 LEU A N 1
ATOM 1559 C CA . LEU A 1 192 ? -18.268 -18.765 22.415 1.00 18.15 192 LEU A CA 1
ATOM 1560 C C . LEU A 1 192 ? -17.218 -19.634 23.094 1.00 18.73 192 LEU A C 1
ATOM 1561 O O . LEU A 1 192 ? -17.321 -19.905 24.295 1.00 20.26 192 LEU A O 1
ATOM 1566 N N . THR A 1 193 ? -16.209 -20.087 22.344 1.00 20.05 193 THR A N 1
ATOM 1567 C CA . THR A 1 193 ? -15.158 -20.905 22.948 1.00 22.81 193 THR A CA 1
ATOM 1568 C C . THR A 1 193 ? -14.404 -20.131 24.024 1.00 21.27 193 THR A C 1
ATOM 1569 O O . THR A 1 193 ? -14.080 -20.685 25.081 1.00 23.50 193 THR A O 1
ATOM 1573 N N . GLU A 1 194 ? -14.131 -18.845 23.782 1.00 18.88 194 GLU A N 1
ATOM 1574 C CA . GLU A 1 194 ? -13.434 -18.049 24.785 1.00 19.23 194 GLU A CA 1
ATOM 1575 C C . GLU A 1 194 ? -14.337 -17.729 25.967 1.00 25.62 194 GLU A C 1
ATOM 1576 O O . GLU A 1 194 ? -13.870 -17.706 27.112 1.00 24.23 194 GLU A O 1
ATOM 1582 N N . ALA A 1 195 ? -15.633 -17.519 25.719 1.00 18.35 195 ALA A N 1
ATOM 1583 C CA . ALA A 1 195 ? -16.543 -17.144 26.796 1.00 18.51 195 ALA A CA 1
ATOM 1584 C C . ALA A 1 195 ? -16.662 -18.255 27.834 1.00 19.52 195 ALA A C 1
ATOM 1585 O O . ALA A 1 195 ? -16.598 -17.996 29.038 1.00 20.59 195 ALA A O 1
ATOM 1587 N N . VAL A 1 196 ? -16.843 -19.502 27.388 1.00 20.59 196 VAL A N 1
ATOM 1588 C CA . VAL A 1 196 ? -17.063 -20.598 28.328 1.00 23.84 196 VAL A CA 1
ATOM 1589 C C . VAL A 1 196 ? -15.808 -20.992 29.090 1.00 23.97 196 VAL A C 1
ATOM 1590 O O . VAL A 1 196 ? -15.895 -21.766 30.050 1.00 27.73 196 VAL A O 1
ATOM 1594 N N . LYS A 1 197 ? -1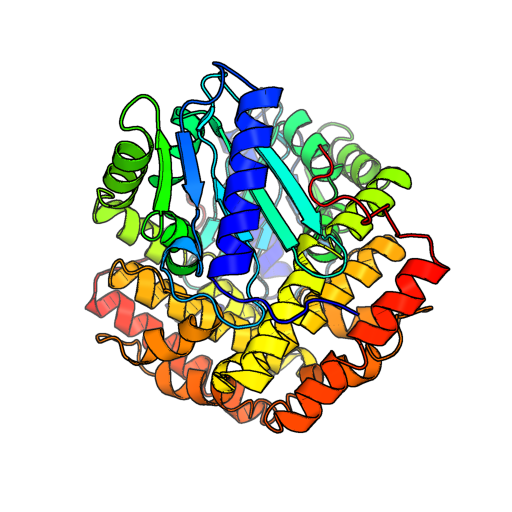4.644 -20.494 28.686 1.00 24.43 197 LYS A N 1
ATOM 1595 C CA . LYS A 1 197 ? -13.405 -20.726 29.416 1.00 22.40 197 LYS A CA 1
ATOM 1596 C C . LYS A 1 197 ? -13.161 -19.704 30.517 1.00 24.60 197 LYS A C 1
ATOM 1597 O O . LYS A 1 197 ? -12.198 -19.854 31.279 1.00 27.40 197 LYS A O 1
ATOM 1603 N N . GLN A 1 198 ? -13.974 -18.653 30.591 1.00 24.25 198 GLN A N 1
ATOM 1604 C CA . GLN A 1 198 ? -13.805 -17.637 31.616 1.00 20.38 198 GLN A CA 1
ATOM 1605 C C . GLN A 1 198 ? -14.289 -18.140 32.970 1.00 23.65 198 GLN A C 1
ATOM 1606 O O . GLN A 1 198 ? -15.056 -19.099 33.076 1.00 26.30 198 GLN A O 1
ATOM 1612 N N . SER A 1 199 ? -13.841 -17.460 34.012 1.00 25.31 199 SER A N 1
ATOM 1613 C CA . SER A 1 199 ? -14.306 -17.746 35.356 1.00 26.54 199 SER A CA 1
ATOM 1614 C C . SER A 1 199 ? -15.602 -16.974 35.594 1.00 28.97 199 SER A C 1
ATOM 1615 O O . SER A 1 199 ? -15.994 -16.121 34.798 1.00 30.07 199 SER A O 1
ATOM 1618 N N . ASP A 1 200 ? -16.263 -17.268 36.713 1.00 35.49 200 ASP A N 1
ATOM 1619 C CA . ASP A 1 200 ? -17.489 -16.566 37.111 1.00 44.12 200 ASP A CA 1
ATOM 1620 C C . ASP A 1 200 ? -18.584 -16.733 36.059 1.00 26.87 200 ASP A C 1
ATOM 1621 O O . ASP A 1 200 ? -19.258 -15.773 35.681 1.00 34.77 200 ASP A O 1
ATOM 1626 N N . LEU A 1 201 ? -18.777 -17.966 35.592 1.00 25.75 201 LEU A N 1
ATOM 1627 C CA . LEU A 1 201 ? -19.845 -18.080 34.608 1.00 25.03 201 LEU A CA 1
ATOM 1628 C C . LEU A 1 201 ? -21.198 -18.157 35.308 1.00 21.40 201 LEU A C 1
ATOM 1629 O O . LEU A 1 201 ? -21.321 -18.809 36.347 1.00 25.03 201 LEU A O 1
ATOM 1634 N N . PRO A 1 202 ? -22.235 -17.551 34.740 1.00 19.55 202 PRO A N 1
ATOM 1635 C CA . PRO A 1 202 ? -23.586 -17.814 35.240 1.00 19.75 202 PRO A CA 1
ATOM 1636 C C . PRO A 1 202 ? -23.906 -19.291 35.070 1.00 21.50 202 PRO A C 1
ATOM 1637 O O . PRO A 1 202 ? -23.550 -19.909 34.063 1.00 20.42 202 PRO A O 1
ATOM 1641 N N A SER A 1 203 ? -24.571 -19.861 36.072 0.57 19.85 203 SER A N 1
ATOM 1642 N N B SER A 1 203 ? -24.573 -19.858 36.073 0.43 19.44 203 SER A N 1
ATOM 1643 C CA A SER A 1 203 ? -24.907 -21.275 35.992 0.57 18.62 203 SER A CA 1
ATOM 1644 C CA B SER A 1 203 ? -24.936 -21.266 36.005 0.43 18.66 203 SER A CA 1
ATOM 1645 C C A SER A 1 203 ? -25.823 -21.520 34.801 0.57 21.85 203 SER A C 1
ATOM 1646 C C B SER A 1 203 ? -25.825 -21.515 34.794 0.43 21.87 203 SER A C 1
ATOM 1647 O O A SER A 1 203 ? -26.690 -20.702 34.478 0.57 19.21 203 SER A O 1
ATOM 1648 O O B SER A 1 203 ? -26.687 -20.698 34.458 0.43 19.27 203 SER A O 1
ATOM 1653 N N . GLY A 1 204 ? -25.588 -22.635 34.115 1.00 19.54 204 GLY A N 1
ATOM 1654 C CA . GLY A 1 204 ? -26.339 -22.984 32.934 1.00 18.21 204 GLY A CA 1
ATOM 1655 C C . GLY A 1 204 ? -25.802 -22.415 31.640 1.00 18.16 204 GLY A C 1
ATOM 1656 O O . GLY A 1 204 ? -26.218 -22.872 30.566 1.00 18.27 204 GLY A O 1
ATOM 1657 N N . TYR A 1 205 ? -24.878 -21.452 31.694 1.00 19.38 205 TYR A N 1
ATOM 1658 C CA . TYR A 1 205 ? -24.409 -20.846 30.451 1.00 18.29 205 TYR A CA 1
ATOM 1659 C C . TYR A 1 205 ? -23.569 -21.823 29.642 1.00 19.28 205 TYR A C 1
ATOM 1660 O O . TYR A 1 205 ? -23.768 -21.973 28.432 1.00 17.48 205 TYR A O 1
ATOM 1669 N N . ASP A 1 206 ? -22.629 -22.503 30.301 1.00 19.15 206 ASP A N 1
ATOM 1670 C CA . ASP A 1 206 ? -21.778 -23.468 29.616 1.00 19.07 206 ASP A CA 1
ATOM 1671 C C . ASP A 1 206 ? -22.610 -24.566 28.967 1.00 20.89 206 ASP A C 1
ATOM 1672 O O . ASP A 1 206 ? -22.399 -24.914 27.800 1.00 19.74 206 ASP A O 1
ATOM 1677 N N . HIS A 1 207 ? -23.580 -25.109 29.707 1.00 17.72 207 HIS A N 1
ATOM 1678 C CA . HIS A 1 207 ? -24.413 -26.177 29.162 1.00 18.35 207 HIS A CA 1
ATOM 1679 C C . HIS A 1 207 ? -25.192 -25.698 27.945 1.00 18.38 207 HIS A C 1
ATOM 1680 O O . HIS A 1 207 ? -25.263 -26.398 26.921 1.00 17.27 207 HIS A O 1
ATOM 1687 N N . LEU A 1 208 ? -25.768 -24.495 28.030 1.00 16.36 208 LEU A N 1
ATOM 1688 C CA . LEU A 1 208 ? -26.485 -23.930 26.890 1.00 16.59 208 LEU A CA 1
ATOM 1689 C C . LEU A 1 208 ? -25.574 -23.796 25.676 1.00 16.68 208 LEU A C 1
ATOM 1690 O O . LEU A 1 208 ? -25.968 -24.138 24.554 1.00 16.65 208 LEU A O 1
ATOM 1695 N N . CYS A 1 209 ? -24.346 -23.307 25.881 1.00 15.95 209 CYS A N 1
ATOM 1696 C CA . CYS A 1 209 ? -23.433 -23.098 24.759 1.00 17.02 209 CYS A CA 1
ATOM 1697 C C . CYS A 1 209 ? -23.062 -24.395 24.065 1.00 18.23 209 CYS A C 1
ATOM 1698 O O . CYS A 1 209 ? -22.732 -24.388 22.873 1.00 19.66 209 CYS A O 1
ATOM 1701 N N . GLN A 1 210 ? -23.088 -25.513 24.786 1.00 18.37 210 GLN A N 1
ATOM 1702 C CA . GLN A 1 210 ? -22.736 -26.781 24.159 1.00 20.64 210 GLN A CA 1
ATOM 1703 C C . GLN A 1 210 ? -23.692 -27.125 23.023 1.00 17.77 210 GLN A C 1
ATOM 1704 O O . GLN A 1 210 ? -23.260 -27.638 21.988 1.00 19.85 210 GLN A O 1
ATOM 1710 N N . PHE A 1 211 ? -24.988 -26.840 23.190 1.00 18.62 211 PHE A N 1
ATOM 1711 C CA . PHE A 1 211 ? -25.933 -27.038 22.092 1.00 18.87 211 PHE A CA 1
ATOM 1712 C C . PHE A 1 211 ? -25.549 -26.192 20.887 1.00 18.11 211 PHE A C 1
ATOM 1713 O O . PHE A 1 211 ? -25.595 -26.662 19.746 1.00 18.02 211 PHE A O 1
ATOM 1721 N N . VAL A 1 212 ? -25.184 -24.932 21.124 1.00 15.52 212 VAL A N 1
ATOM 1722 C CA . VAL A 1 212 ? -24.877 -24.016 20.032 1.00 16.93 212 VAL A CA 1
ATOM 1723 C C . VAL A 1 212 ? -23.567 -24.403 19.348 1.00 21.42 212 VAL A C 1
ATOM 1724 O O . VAL A 1 212 ? -23.467 -24.376 18.116 1.00 20.18 212 VAL A O 1
ATOM 1728 N N . MET A 1 213 ? -22.545 -24.780 20.128 1.00 17.89 213 MET A N 1
ATOM 1729 C CA . MET A 1 213 ? -21.254 -25.118 19.536 1.00 18.21 213 MET A CA 1
ATOM 1730 C C . MET A 1 213 ? -21.292 -26.468 18.828 1.00 18.04 213 MET A C 1
ATOM 1731 O O . MET A 1 213 ? -20.623 -26.645 17.801 1.00 19.50 213 MET A O 1
ATOM 1736 N N . SER A 1 214 ? -22.072 -27.423 19.344 1.00 17.43 214 SER A N 1
ATOM 1737 C CA . SER A 1 214 ? -22.205 -28.721 18.693 1.00 19.11 214 SER A CA 1
ATOM 1738 C C . SER A 1 214 ? -23.197 -28.703 17.543 1.00 21.63 214 SER A C 1
ATOM 1739 O O . SER A 1 214 ? -23.189 -29.630 16.724 1.00 22.44 214 SER A O 1
ATOM 1742 N N . GLY A 1 215 ? -24.053 -27.688 17.466 1.00 17.91 215 GLY A N 1
ATOM 1743 C CA . GLY A 1 215 ? -25.082 -27.680 16.448 1.00 19.77 215 GLY A CA 1
ATOM 1744 C C . GLY A 1 215 ? -26.250 -28.594 16.730 1.00 17.41 215 GLY A C 1
ATOM 1745 O O . GLY A 1 215 ? -27.073 -28.816 15.835 1.00 19.67 215 GLY A O 1
ATOM 1746 N N . GLN A 1 216 ? -26.337 -29.152 17.941 1.00 16.84 216 GLN A N 1
ATOM 1747 C CA . GLN A 1 216 ? -27.454 -30.009 18.331 1.00 22.56 216 GLN A CA 1
ATOM 1748 C C . GLN A 1 216 ? -28.555 -29.113 18.892 1.00 18.99 216 GLN A C 1
ATOM 1749 O O . GLN A 1 216 ? -28.705 -28.921 20.101 1.00 20.16 216 GLN A O 1
ATOM 1755 N N . LEU A 1 217 ? -29.336 -28.532 17.975 1.00 17.42 217 LEU A N 1
ATOM 1756 C CA . LEU A 1 217 ? -30.351 -27.548 18.325 1.00 16.13 217 LEU A CA 1
ATOM 1757 C C . LEU A 1 217 ? -31.760 -27.998 17.934 1.00 20.39 217 LEU A C 1
ATOM 1758 O O . LEU A 1 217 ? -32.668 -27.165 17.818 1.00 18.09 217 LEU A O 1
ATOM 1763 N N . SER A 1 218 ? -31.976 -29.308 17.772 1.00 20.82 218 SER A N 1
ATOM 1764 C CA . SER A 1 218 ? -33.261 -29.819 17.309 1.00 20.48 218 SER A CA 1
ATOM 1765 C C . SER A 1 218 ? -34.176 -30.285 18.439 1.00 21.18 218 SER A C 1
ATOM 1766 O O . SER A 1 218 ? -35.374 -30.453 18.201 1.00 29.27 218 SER A O 1
ATOM 1769 N N . ASP A 1 219 ? -33.669 -30.473 19.659 1.00 20.63 219 ASP A N 1
ATOM 1770 C CA . ASP A 1 219 ? -34.508 -30.929 20.775 1.00 19.24 219 ASP A CA 1
ATOM 1771 C C . ASP A 1 219 ? -35.080 -29.704 21.485 1.00 24.15 219 ASP A C 1
ATOM 1772 O O . ASP A 1 219 ? -34.457 -29.141 22.385 1.00 22.06 219 ASP A O 1
ATOM 1777 N N . SER A 1 220 ? -36.296 -29.303 21.085 1.00 19.57 220 SER A N 1
ATOM 1778 C CA . SER A 1 220 ? -36.876 -28.038 21.541 1.00 22.42 220 SER A CA 1
ATOM 1779 C C . SER A 1 220 ? -37.160 -28.017 23.057 1.00 22.82 220 SER A C 1
ATOM 1780 O O . SER A 1 220 ? -36.895 -26.993 23.704 1.00 21.75 220 SER A O 1
ATOM 1783 N N . GLU A 1 221 ? -37.628 -29.140 23.662 1.00 18.96 221 GLU A N 1
ATOM 1784 C CA . GLU A 1 221 ? -37.932 -29.109 25.100 1.00 21.52 221 GLU A CA 1
ATOM 1785 C C . GLU A 1 221 ? -36.635 -28.870 25.854 1.00 23.13 221 GLU A C 1
ATOM 1786 O O . GLU A 1 221 ? -36.585 -28.113 26.833 1.00 24.09 221 GLU A O 1
ATOM 1792 N N . LYS A 1 222 ? -35.561 -29.525 25.393 1.00 21.52 222 LYS A N 1
ATOM 1793 C CA . LYS A 1 222 ? -34.281 -29.400 26.082 1.00 23.35 222 LYS A CA 1
ATOM 1794 C C . LYS A 1 222 ? -33.703 -28.003 25.964 1.00 20.49 222 LYS A C 1
ATOM 1795 O O . LYS A 1 222 ? -33.115 -27.497 26.926 1.00 22.20 222 LYS A O 1
ATOM 1801 N N . LEU A 1 223 ? -33.834 -27.369 24.799 1.00 18.48 223 LEU A N 1
ATOM 1802 C CA . LEU A 1 223 ? -33.322 -26.009 24.677 1.00 19.43 223 LEU A CA 1
ATOM 1803 C C . LEU A 1 223 ? -34.086 -25.076 25.604 1.00 19.05 223 LEU A C 1
ATOM 1804 O O . LEU A 1 223 ? -33.488 -24.242 26.291 1.00 19.82 223 LEU A O 1
ATOM 1809 N N . LEU A 1 224 ? -35.412 -25.225 25.653 1.00 17.46 224 LEU A N 1
ATOM 1810 C CA . LEU A 1 224 ? -36.225 -24.370 26.509 1.00 17.60 224 LEU A CA 1
ATOM 1811 C C . LEU A 1 224 ? -35.883 -24.560 27.981 1.00 19.94 224 LEU A C 1
ATOM 1812 O O . LEU A 1 224 ? -35.838 -23.587 28.743 1.00 19.96 224 LEU A O 1
ATOM 1817 N N . GLU A 1 225 ? -35.659 -25.807 28.406 1.00 21.73 225 GLU A N 1
ATOM 1818 C CA . GLU A 1 225 ? -35.247 -26.058 29.784 1.00 19.72 225 GLU A CA 1
ATOM 1819 C C . GLU A 1 225 ? -33.879 -25.444 30.060 1.00 21.74 225 GLU A C 1
ATOM 1820 O O . GLU A 1 225 ? -33.651 -24.864 31.130 1.00 20.32 225 GLU A O 1
ATOM 1826 N N A SER A 1 226 ? -32.961 -25.546 29.098 0.70 19.26 226 SER A N 1
ATOM 1827 N N B SER A 1 226 ? -32.960 -25.552 29.095 0.30 18.89 226 SER A N 1
ATOM 1828 C CA A SER A 1 226 ? -31.627 -24.995 29.297 0.70 20.01 226 SER A CA 1
ATOM 1829 C CA B SER A 1 226 ? -31.622 -24.997 29.267 0.30 19.85 226 SER A CA 1
ATOM 1830 C C A SER A 1 226 ? -31.637 -23.471 29.270 0.70 20.93 226 SER A C 1
ATOM 1831 C C B SER A 1 226 ? -31.651 -23.474 29.282 0.30 20.90 226 SER A C 1
ATOM 1832 O O A SER A 1 226 ? -30.852 -22.836 29.983 0.70 17.24 226 SER A O 1
ATOM 1833 O O B SER A 1 226 ? -30.889 -22.840 30.023 0.30 17.56 226 SER A O 1
ATOM 1838 N N . LEU A 1 227 ? -32.521 -22.869 28.471 1.00 17.13 227 LEU A N 1
ATOM 1839 C CA . LEU A 1 227 ? -32.650 -21.417 28.483 1.00 15.77 227 LEU A CA 1
ATOM 1840 C C . LEU A 1 227 ? -33.187 -20.930 29.826 1.00 18.84 227 LEU A C 1
ATOM 1841 O O . LEU A 1 227 ? -32.682 -19.949 30.386 1.00 18.68 227 LEU A O 1
ATOM 1846 N N . GLU A 1 228 ? -34.201 -21.616 30.368 1.00 18.76 228 GLU A N 1
ATOM 1847 C CA . GLU A 1 228 ? -34.724 -21.239 31.677 1.00 21.67 228 GLU A CA 1
ATOM 1848 C C . GLU A 1 228 ? -33.659 -21.383 32.752 1.00 20.04 228 GLU A C 1
ATOM 1849 O O . GLU A 1 228 ? -33.548 -20.533 33.646 1.00 20.00 228 GLU A O 1
ATOM 1855 N N . ASN A 1 229 ? -32.872 -22.462 32.693 1.00 17.77 229 ASN A N 1
ATOM 1856 C CA . ASN A 1 229 ? -31.816 -22.654 33.681 1.00 18.84 229 ASN A CA 1
ATOM 1857 C C . ASN A 1 229 ? -30.777 -21.542 33.601 1.00 21.34 229 ASN A C 1
ATOM 1858 O O . ASN A 1 229 ? -30.277 -21.080 34.634 1.00 22.05 229 ASN A O 1
ATOM 1863 N N . PHE A 1 230 ? -30.424 -21.118 32.381 1.00 19.23 230 PHE A N 1
ATOM 1864 C CA . PHE A 1 230 ? -29.485 -20.012 32.217 1.00 20.80 230 PHE A CA 1
ATOM 1865 C C . PHE A 1 230 ? -30.066 -18.716 32.763 1.00 17.69 230 PHE A C 1
ATOM 1866 O O . PHE A 1 230 ? -29.371 -17.956 33.448 1.00 18.54 230 PHE A O 1
ATOM 1874 N N . TRP A 1 231 ? -31.348 -18.458 32.486 1.00 18.94 231 TRP A N 1
ATOM 1875 C CA . TRP A 1 231 ? -31.991 -17.252 32.994 1.00 17.21 231 TRP A CA 1
ATOM 1876 C C . TRP A 1 231 ? -31.978 -17.230 34.519 1.00 20.48 231 TRP A C 1
ATOM 1877 O O . TRP A 1 231 ? -31.688 -16.195 35.127 1.00 21.57 231 TRP A O 1
ATOM 1888 N N . ASN A 1 232 ? -32.234 -18.378 35.156 1.00 22.02 232 ASN A N 1
ATOM 1889 C CA . ASN A 1 232 ? -32.099 -18.459 36.609 1.00 23.49 232 ASN A CA 1
ATOM 1890 C C . ASN A 1 232 ? -30.655 -18.246 37.035 1.00 21.33 232 ASN A C 1
ATOM 1891 O O . ASN A 1 232 ? -30.390 -17.633 38.076 1.00 29.19 232 ASN A O 1
ATOM 1896 N N . GLY A 1 233 ? -29.707 -18.767 36.258 1.00 22.43 233 GLY A N 1
ATOM 1897 C CA . GLY A 1 233 ? -28.310 -18.549 36.584 1.00 25.19 233 GLY A CA 1
ATOM 1898 C C . GLY A 1 233 ? -27.941 -17.080 36.549 1.00 28.75 233 GLY A C 1
ATOM 1899 O O . GLY A 1 233 ? -27.120 -16.618 37.344 1.00 26.82 233 GLY A O 1
ATOM 1900 N N . ILE A 1 234 ? -28.548 -16.327 35.627 1.00 22.64 234 ILE A N 1
ATOM 1901 C CA . ILE A 1 234 ? -28.316 -14.886 35.546 1.00 23.23 234 ILE A CA 1
ATOM 1902 C C . ILE A 1 234 ? -28.751 -14.193 36.827 1.00 25.54 234 ILE A C 1
ATOM 1903 O O . ILE A 1 234 ? -28.056 -13.299 37.335 1.00 24.92 234 ILE A O 1
ATOM 1908 N N . GLN A 1 235 ? -29.911 -14.580 37.365 1.00 27.24 235 GLN A N 1
ATOM 1909 C CA . GLN A 1 235 ? -30.412 -13.904 38.558 1.00 25.48 235 GLN A CA 1
ATOM 1910 C C . GLN A 1 235 ? -29.441 -14.068 39.727 1.00 27.09 235 GLN A C 1
ATOM 1911 O O . GLN A 1 235 ? -29.142 -13.080 40.414 1.00 28.30 235 GLN A O 1
ATOM 1917 N N . GLU A 1 236 ? -28.902 -15.297 39.955 1.00 26.15 236 GLU A N 1
ATOM 1918 C CA . GLU A 1 236 ? -27.824 -15.382 40.945 1.00 27.86 236 GLU A CA 1
ATOM 1919 C C . GLU A 1 236 ? -26.599 -14.652 40.570 1.00 32.88 236 GLU A C 1
ATOM 1920 O O . GLU A 1 236 ? -25.946 -14.097 41.449 1.00 30.33 236 GLU A O 1
ATOM 1926 N N . TRP A 1 237 ? -26.232 -14.680 39.309 1.00 22.78 237 TRP A N 1
ATOM 1927 C CA . TRP A 1 237 ? -24.926 -14.151 38.965 1.00 24.03 237 TRP A CA 1
ATOM 1928 C C . TRP A 1 237 ? -24.870 -12.644 39.221 1.00 25.67 237 TRP A C 1
ATOM 1929 O O . TRP A 1 237 ? -23.900 -12.134 39.801 1.00 22.64 237 TRP A O 1
ATOM 1940 N N . THR A 1 238 ? -25.950 -11.941 38.899 1.00 23.03 238 THR A N 1
ATOM 1941 C CA . THR A 1 238 ? -25.996 -10.506 39.134 1.00 24.06 238 THR A CA 1
ATOM 1942 C C . THR A 1 238 ? -25.973 -10.189 40.624 1.00 28.98 238 THR A C 1
ATOM 1943 O O . THR A 1 238 ? -25.310 -9.235 41.046 1.00 24.44 238 THR A O 1
ATOM 1947 N N . GLU A 1 239 ? -26.656 -10.999 41.440 1.00 30.25 239 GLU A N 1
ATOM 1948 C CA . GLU A 1 239 ? -26.622 -10.794 42.886 1.00 32.64 239 GLU A CA 1
ATOM 1949 C C . GLU A 1 239 ? -25.221 -11.011 43.440 1.00 28.35 239 GLU A C 1
ATOM 1950 O O . GLU A 1 239 ? -24.737 -10.224 44.264 1.00 41.38 239 GLU A O 1
ATOM 1956 N N . ARG A 1 240 ? -24.548 -12.067 42.981 1.00 26.86 240 ARG A N 1
ATOM 1957 C CA . ARG A 1 240 ? -23.210 -12.371 43.468 1.00 25.15 240 ARG A CA 1
ATOM 1958 C C . ARG A 1 240 ? -22.229 -11.256 43.136 1.00 33.70 240 ARG A C 1
ATOM 1959 O O . ARG A 1 240 ? -21.355 -10.925 43.945 1.00 30.90 240 ARG A O 1
ATOM 1967 N N . HIS A 1 241 ? -22.370 -10.648 41.962 1.00 21.74 241 HIS A N 1
ATOM 1968 C CA . HIS A 1 241 ? -21.415 -9.656 41.491 1.00 19.39 241 HIS A CA 1
ATOM 1969 C C . HIS A 1 241 ? -21.898 -8.216 41.610 1.00 19.48 241 HIS A C 1
ATOM 1970 O O . HIS A 1 241 ? -21.171 -7.308 41.201 1.00 21.52 241 HIS A O 1
ATOM 1977 N N . GLY A 1 242 ? -23.090 -7.986 42.156 1.00 19.18 242 GLY A N 1
ATOM 1978 C CA . GLY A 1 242 ? -23.566 -6.636 42.413 1.00 19.00 242 GLY A CA 1
ATOM 1979 C C . GLY A 1 242 ? -24.153 -5.888 41.237 1.00 16.53 242 GLY A C 1
ATOM 1980 O O . GLY A 1 242 ? -24.290 -4.663 41.306 1.00 18.80 242 GLY A O 1
ATOM 1981 N N . TYR A 1 243 ? -24.508 -6.582 40.159 1.00 19.16 243 TYR A N 1
ATOM 1982 C CA . TYR A 1 243 ? -25.151 -5.951 39.002 1.00 16.36 243 TYR A CA 1
ATOM 1983 C C . TYR A 1 243 ? -26.666 -5.894 39.209 1.00 21.81 243 TYR A C 1
ATOM 1984 O O . TYR A 1 243 ? -27.444 -6.641 38.612 1.00 25.55 243 TYR A O 1
ATOM 1993 N N . ILE A 1 244 ? -27.088 -4.982 40.079 1.00 20.73 244 ILE A N 1
ATOM 1994 C CA . ILE A 1 244 ? -28.484 -4.930 40.494 1.00 21.68 244 ILE A CA 1
ATOM 1995 C C . ILE A 1 244 ? -29.247 -4.046 39.519 1.00 23.32 244 ILE A C 1
ATOM 1996 O O . ILE A 1 244 ? -28.931 -2.860 39.358 1.00 23.20 244 ILE A O 1
ATOM 2001 N N . VAL A 1 245 ? -30.334 -4.573 38.977 1.00 24.19 245 VAL A N 1
ATOM 2002 C CA . VAL A 1 245 ? -31.159 -3.820 38.046 1.00 23.12 245 VAL A CA 1
ATOM 2003 C C . VAL A 1 245 ? -32.299 -3.194 38.833 1.00 24.69 245 VAL A C 1
ATOM 2004 O O . VAL A 1 245 ? -32.879 -3.829 39.721 1.00 28.53 245 VAL A O 1
ATOM 2008 N N . ASP A 1 246 ? -32.630 -1.948 38.493 1.00 32.43 246 ASP A N 1
ATOM 2009 C CA . ASP A 1 246 ? -33.727 -1.244 39.145 1.00 30.77 246 ASP A CA 1
ATOM 2010 C C . ASP A 1 246 ? -35.064 -1.790 38.659 1.00 37.21 246 ASP A C 1
ATOM 2011 O O . ASP A 1 246 ? -35.387 -1.692 37.470 1.00 32.32 246 ASP A O 1
ATOM 2016 N N . VAL A 1 247 ? -35.857 -2.332 39.579 1.00 35.52 247 VAL A N 1
ATOM 2017 C CA . VAL A 1 247 ? -37.197 -2.803 39.261 1.00 31.38 247 VAL A CA 1
ATOM 2018 C C . VAL A 1 247 ? -38.240 -2.095 40.121 1.00 34.97 247 VAL A C 1
ATOM 2019 O O . VAL A 1 247 ? -39.381 -2.535 40.205 1.00 35.10 247 VAL A O 1
ATOM 2023 N N . SER A 1 248 ? -37.849 -0.989 40.756 1.00 29.77 248 SER A N 1
ATOM 2024 C CA . SER A 1 248 ? -38.717 -0.328 41.719 1.00 37.60 248 SER A CA 1
ATOM 2025 C C . SER A 1 248 ? -39.688 0.662 41.094 1.00 45.26 248 SER A C 1
ATOM 2026 O O . SER A 1 248 ? -40.727 0.943 41.700 1.00 49.90 248 SER A O 1
ATOM 2029 N N . LYS A 1 249 ? -39.391 1.201 39.915 1.00 37.46 249 LYS A N 1
ATOM 2030 C CA . LYS A 1 249 ? -40.248 2.210 39.309 1.00 31.66 249 LYS A CA 1
ATOM 2031 C C . LYS A 1 249 ? -41.180 1.587 38.281 1.00 39.25 249 LYS A C 1
ATOM 2032 O O . LYS A 1 249 ? -40.734 0.851 37.394 1.00 31.92 249 LYS A O 1
ATOM 2038 N N . ARG A 1 250 ? -42.467 1.924 38.374 1.00 33.83 250 ARG A N 1
ATOM 2039 C CA . ARG A 1 250 ? -43.405 1.488 37.351 1.00 30.15 250 ARG A CA 1
ATOM 2040 C C . ARG A 1 250 ? -43.159 2.237 36.053 1.00 29.43 250 ARG A C 1
ATOM 2041 O O . ARG A 1 250 ? -43.228 1.654 34.964 1.00 27.00 250 ARG A O 1
ATOM 2049 N N . ILE A 1 251 ? -42.900 3.538 36.160 1.00 24.75 251 ILE A N 1
ATOM 2050 C CA . ILE A 1 251 ? -42.549 4.431 35.058 1.00 24.82 251 ILE A CA 1
ATOM 2051 C C . ILE A 1 251 ? -41.396 5.298 35.555 1.00 31.79 251 ILE A C 1
ATOM 2052 O O . ILE A 1 251 ? -41.600 6.122 36.461 1.00 38.54 251 ILE A O 1
ATOM 2057 N N . PRO A 1 252 ? -40.183 5.169 35.007 1.00 29.11 252 PRO A N 1
ATOM 2058 C CA . PRO A 1 252 ? -39.031 5.858 35.602 1.00 28.00 252 PRO A CA 1
ATOM 2059 C C . PRO A 1 252 ? -38.826 7.275 35.093 1.00 36.37 252 PRO A C 1
ATOM 2060 O O . PRO A 1 252 ? -37.691 7.759 35.034 1.00 39.76 252 PRO A O 1
ATOM 2064 N N . PHE A 1 253 ? -39.907 7.942 34.704 1.00 30.46 253 PHE A N 1
ATOM 2065 C CA . PHE A 1 253 ? -39.838 9.353 34.339 1.00 35.21 253 PHE A CA 1
ATOM 2066 C C . PHE A 1 253 ? -41.141 10.045 34.714 1.00 30.50 253 PHE A C 1
ATOM 2067 O O . PHE A 1 253 ? -42.095 9.398 35.142 1.00 36.06 253 PHE A O 1
ATOM 2076 N N . MET B 1 1 ? -35.960 -11.385 40.470 1.00 73.55 1 MET B N 1
ATOM 2077 C CA . MET B 1 1 ? -36.476 -11.132 39.129 1.00 66.95 1 MET B CA 1
ATOM 2078 C C . MET B 1 1 ? -36.669 -12.432 38.338 1.00 77.87 1 MET B C 1
ATOM 2079 O O . MET B 1 1 ? -35.710 -12.982 37.786 1.00 86.90 1 MET B O 1
ATOM 2084 N N . ASN B 1 2 ? -37.913 -12.919 38.282 1.00 69.54 2 ASN B N 1
ATOM 2085 C CA . ASN B 1 2 ? -38.244 -14.127 37.530 1.00 69.27 2 ASN B CA 1
ATOM 2086 C C . ASN B 1 2 ? -39.182 -13.881 36.347 1.00 71.49 2 ASN B C 1
ATOM 2087 O O . ASN B 1 2 ? -39.571 -14.845 35.673 1.00 57.78 2 ASN B O 1
ATOM 2092 N N . GLY B 1 3 ? -39.570 -12.625 36.087 1.00 49.82 3 GLY B N 1
ATOM 2093 C CA . GLY B 1 3 ? -40.312 -12.304 34.900 1.00 31.24 3 GLY B CA 1
ATOM 2094 C C . GLY B 1 3 ? -39.447 -12.461 33.667 1.00 28.00 3 GLY B C 1
ATOM 2095 O O . GLY B 1 3 ? -38.249 -12.729 33.765 1.00 31.16 3 GLY B O 1
ATOM 2096 N N . PRO B 1 4 ? -40.041 -12.267 32.478 1.00 22.32 4 PRO B N 1
ATOM 2097 C CA . PRO B 1 4 ? -41.383 -11.745 32.179 1.00 25.59 4 PRO B CA 1
ATOM 2098 C C . PRO B 1 4 ? -42.520 -12.703 32.511 1.00 30.25 4 PRO B C 1
ATOM 2099 O O . PRO B 1 4 ? -42.388 -13.919 32.371 1.00 26.74 4 PRO B O 1
ATOM 2103 N N . ILE B 1 5 ? -43.638 -12.131 32.941 1.00 26.86 5 ILE B N 1
ATOM 2104 C CA . ILE B 1 5 ? -44.799 -12.894 33.340 1.00 24.50 5 ILE B CA 1
ATOM 2105 C C . ILE B 1 5 ? -45.804 -12.923 32.182 1.00 34.75 5 ILE B C 1
ATOM 2106 O O . ILE B 1 5 ? -45.679 -12.195 31.208 1.00 28.17 5 ILE B O 1
ATOM 2111 N N . ILE B 1 6 ? -46.818 -13.775 32.324 1.00 27.85 6 ILE B N 1
ATOM 2112 C CA . ILE B 1 6 ? -47.902 -13.814 31.350 1.00 33.96 6 ILE B CA 1
ATOM 2113 C C . ILE B 1 6 ? -48.783 -12.591 31.547 1.00 29.75 6 ILE B C 1
ATOM 2114 O O . ILE B 1 6 ? -49.132 -12.238 32.680 1.00 38.62 6 ILE B O 1
ATOM 2119 N N . MET B 1 7 ? -49.147 -11.937 30.445 1.00 28.75 7 MET B N 1
ATOM 2120 C CA . MET B 1 7 ? -50.038 -10.787 30.502 1.00 29.04 7 MET B CA 1
ATOM 2121 C C . MET B 1 7 ? -51.012 -10.830 29.330 1.00 30.24 7 MET B C 1
ATOM 2122 O O . MET B 1 7 ? -50.740 -11.431 28.289 1.00 34.55 7 MET B O 1
ATOM 2127 N N . THR B 1 8 ? -52.167 -10.193 29.520 1.00 29.86 8 THR B N 1
ATOM 2128 C CA . THR B 1 8 ? -53.194 -10.066 28.494 1.00 32.14 8 THR B CA 1
ATOM 2129 C C . THR B 1 8 ? -53.077 -8.732 27.761 1.00 29.35 8 THR B C 1
ATOM 2130 O O . THR B 1 8 ? -52.383 -7.816 28.201 1.00 30.89 8 THR B O 1
ATOM 2134 N N . ARG B 1 9 ? -53.804 -8.617 26.642 1.00 32.42 9 ARG B N 1
ATOM 2135 C CA . ARG B 1 9 ? -53.810 -7.365 25.885 1.00 34.14 9 ARG B CA 1
ATOM 2136 C C . ARG B 1 9 ? -54.377 -6.197 26.709 1.00 37.89 9 ARG B C 1
ATOM 2137 O O . ARG B 1 9 ? -53.833 -5.087 26.620 1.00 33.54 9 ARG B O 1
ATOM 2145 N N . GLU B 1 10 ? -55.480 -6.397 27.492 1.00 36.07 10 GLU B N 1
ATOM 2146 C CA . GLU B 1 10 ? -55.801 -5.392 28.535 1.00 37.44 10 GLU B CA 1
ATOM 2147 C C . GLU B 1 10 ? -54.619 -4.981 29.361 1.00 34.38 10 GLU B C 1
ATOM 2148 O O . GLU B 1 10 ? -54.323 -3.787 29.476 1.00 41.49 10 GLU B O 1
ATOM 2154 N N . GLU B 1 11 ? -53.978 -5.947 29.996 1.00 30.36 11 GLU B N 1
ATOM 2155 C CA . GLU B 1 11 ? -52.953 -5.614 30.955 1.00 33.20 11 GLU B CA 1
ATOM 2156 C C . GLU B 1 11 ? -51.879 -4.768 30.299 1.00 29.36 11 GLU B C 1
ATOM 2157 O O . GLU B 1 11 ? -51.469 -3.740 30.851 1.00 27.80 11 GLU B O 1
ATOM 2163 N N . ARG B 1 12 ? -51.493 -5.115 29.071 1.00 28.20 12 ARG B N 1
ATOM 2164 C CA . ARG B 1 12 ? -50.521 -4.295 28.361 1.00 24.87 12 ARG B CA 1
ATOM 2165 C C . ARG B 1 12 ? -51.094 -2.928 27.996 1.00 20.06 12 ARG B C 1
ATOM 2166 O O . ARG B 1 12 ? -50.416 -1.907 28.151 1.00 28.06 12 ARG B O 1
ATOM 2174 N N . MET B 1 13 ? -52.333 -2.884 27.500 1.00 27.90 13 MET B N 1
ATOM 2175 C CA . MET B 1 13 ? -52.895 -1.601 27.094 1.00 35.41 13 MET B CA 1
ATOM 2176 C C . MET B 1 13 ? -53.168 -0.699 28.292 1.00 25.30 13 MET B C 1
ATOM 2177 O O . MET B 1 13 ? -53.054 0.525 28.179 1.00 26.99 13 MET B O 1
ATOM 2182 N N . LYS B 1 14 ? -53.504 -1.275 29.449 1.00 27.64 14 LYS B N 1
ATOM 2183 C CA . LYS B 1 14 ? -53.624 -0.453 30.648 1.00 26.59 14 LYS B CA 1
ATOM 2184 C C . LYS B 1 14 ? -52.282 0.169 31.005 1.00 22.57 14 LYS B C 1
ATOM 2185 O O . LYS B 1 14 ? -52.203 1.360 31.325 1.00 27.51 14 LYS B O 1
ATOM 2191 N N . ILE B 1 15 ? -51.206 -0.615 30.917 1.00 28.08 15 ILE B N 1
ATOM 2192 C CA . ILE B 1 15 ? -49.870 -0.070 31.140 1.00 22.37 15 ILE B CA 1
ATOM 2193 C C . ILE B 1 15 ? -49.548 0.992 30.096 1.00 22.20 15 ILE B C 1
ATOM 2194 O O . ILE B 1 15 ? -49.000 2.052 30.417 1.00 25.98 15 ILE B O 1
ATOM 2199 N N . VAL B 1 16 ? -49.880 0.723 28.830 1.00 25.03 16 VAL B N 1
ATOM 2200 C CA . VAL B 1 16 ? -49.634 1.696 27.769 1.00 25.43 16 VAL B CA 1
ATOM 2201 C C . VAL B 1 16 ? -50.324 3.015 28.083 1.00 22.75 16 VAL B C 1
ATOM 2202 O O . VAL B 1 16 ? -49.744 4.094 27.917 1.00 24.27 16 VAL B O 1
ATOM 2206 N N . HIS B 1 17 ? -51.569 2.944 28.558 1.00 26.15 17 HIS B N 1
ATOM 2207 C CA . HIS B 1 17 ? -52.341 4.148 28.843 1.00 23.29 17 HIS B CA 1
ATOM 2208 C C . HIS B 1 17 ? -51.732 4.932 30.001 1.00 22.48 17 HIS B C 1
ATOM 2209 O O . HIS B 1 17 ? -51.663 6.165 29.951 1.00 24.32 17 HIS B O 1
ATOM 2216 N N . GLU B 1 18 ? -51.238 4.230 31.027 1.00 24.34 18 GLU B N 1
ATOM 2217 C CA . GLU B 1 18 ? -50.554 4.903 32.129 1.00 26.74 18 GLU B CA 1
ATOM 2218 C C . GLU B 1 18 ? -49.306 5.629 31.648 1.00 24.12 18 GLU B C 1
ATOM 2219 O O . GLU B 1 18 ? -49.009 6.739 32.105 1.00 24.73 18 GLU B O 1
ATOM 2225 N N . ILE B 1 19 ? -48.537 4.996 30.760 1.00 23.73 19 ILE B N 1
ATOM 2226 C CA . ILE B 1 19 ? -47.336 5.632 30.232 1.00 22.79 19 ILE B CA 1
ATOM 2227 C C . ILE B 1 19 ? -47.702 6.825 29.357 1.00 22.84 19 ILE B C 1
ATOM 2228 O O . ILE B 1 19 ? -47.035 7.865 29.394 1.00 23.01 19 ILE B O 1
ATOM 2233 N N . LYS B 1 20 ? -48.759 6.694 28.552 1.00 23.47 20 LYS B N 1
ATOM 2234 C CA . LYS B 1 20 ? -49.204 7.821 27.736 1.00 20.95 20 LYS B CA 1
ATOM 2235 C C . LYS B 1 20 ? -49.545 9.023 28.607 1.00 24.05 20 LYS B C 1
ATOM 2236 O O . LYS B 1 20 ? -49.119 10.149 28.326 1.00 24.03 20 LYS B O 1
ATOM 2242 N N . GLU B 1 21 ? -50.309 8.798 29.679 1.00 23.21 21 GLU B N 1
ATOM 2243 C CA . GLU B 1 21 ? -50.692 9.908 30.546 1.00 29.79 21 GLU B CA 1
ATOM 2244 C C . GLU B 1 21 ? -49.474 10.521 31.222 1.00 26.02 21 GLU B C 1
ATOM 2245 O O . GLU B 1 21 ? -49.387 11.744 31.370 1.00 29.43 21 GLU B O 1
ATOM 2251 N N . ARG B 1 22 ? -48.505 9.691 31.613 1.00 32.53 22 ARG B N 1
ATOM 2252 C CA . ARG B 1 22 ? -47.288 10.239 32.201 1.00 28.46 22 ARG B CA 1
ATOM 2253 C C . ARG B 1 22 ? -46.500 11.051 31.179 1.00 31.41 22 ARG B C 1
ATOM 2254 O O . ARG B 1 22 ? -45.930 12.096 31.515 1.00 29.39 22 ARG B O 1
ATOM 2262 N N . ILE B 1 23 ? -46.462 10.598 29.921 1.00 24.14 23 ILE B N 1
ATOM 2263 C CA . ILE B 1 23 ? -45.738 11.348 28.897 1.00 20.22 23 ILE B CA 1
ATOM 2264 C C . ILE B 1 23 ? -46.374 12.715 28.688 1.00 22.96 23 ILE B C 1
ATOM 2265 O O . ILE B 1 23 ? -45.676 13.729 28.575 1.00 26.67 23 ILE B O 1
ATOM 2270 N N . LEU B 1 24 ? -47.707 12.765 28.632 1.00 23.32 24 LEU B N 1
ATOM 2271 C CA . LEU B 1 24 ? -48.392 14.036 28.425 1.00 23.07 24 LEU B CA 1
ATOM 2272 C C . LEU B 1 24 ? -48.257 14.941 29.642 1.00 27.69 24 LEU B C 1
ATOM 2273 O O . LEU B 1 24 ? -48.133 16.162 29.503 1.00 30.01 24 LEU B O 1
ATOM 2278 N N . ASP B 1 25 ? -48.273 14.360 30.843 1.00 29.10 25 ASP B N 1
ATOM 2279 C CA . ASP B 1 25 ? -48.079 15.165 32.047 1.00 32.00 25 ASP B CA 1
ATOM 2280 C C . ASP B 1 25 ? -46.692 15.799 32.068 1.00 34.96 25 ASP B C 1
ATOM 2281 O O . ASP B 1 25 ? -46.547 16.982 32.397 1.00 37.12 25 ASP B O 1
ATOM 2286 N N . LYS B 1 26 ? -45.662 15.038 31.698 1.00 31.73 26 LYS B N 1
ATOM 2287 C CA . LYS B 1 26 ? -44.296 15.536 31.826 1.00 31.32 26 LYS B CA 1
ATOM 2288 C C . LYS B 1 26 ? -43.918 16.490 30.696 1.00 41.04 26 LYS B C 1
ATOM 2289 O O . LYS B 1 26 ? -43.344 17.556 30.943 1.00 39.99 26 LYS B O 1
ATOM 2295 N N . TYR B 1 27 ? -44.222 16.131 29.449 1.00 32.82 27 TYR B N 1
ATOM 2296 C CA . TYR B 1 27 ? -43.749 16.911 28.312 1.00 34.02 27 TYR B CA 1
ATOM 2297 C C . TYR B 1 27 ? -44.824 17.793 27.685 1.00 29.59 27 TYR B C 1
ATOM 2298 O O . TYR B 1 27 ? -44.490 18.645 26.855 1.00 40.96 27 TYR B O 1
ATOM 2307 N N . GLY B 1 28 ? -46.090 17.612 28.057 1.00 29.82 28 GLY B N 1
ATOM 2308 C CA . GLY B 1 28 ? -47.123 18.567 27.674 1.00 34.90 28 GLY B CA 1
ATOM 2309 C C . GLY B 1 28 ? -47.222 18.794 26.177 1.00 36.86 28 GLY B C 1
ATOM 2310 O O . GLY B 1 28 ? -47.293 17.852 25.379 1.00 34.44 28 GLY B O 1
ATOM 2311 N N . ASP B 1 29 ? -47.232 20.072 25.787 1.00 31.08 29 ASP B N 1
ATOM 2312 C CA . ASP B 1 29 ? -47.430 20.467 24.397 1.00 35.04 29 ASP B CA 1
ATOM 2313 C C . ASP B 1 29 ? -46.234 20.163 23.507 1.00 30.86 29 ASP B C 1
ATOM 2314 O O . ASP B 1 29 ? -46.329 20.363 22.291 1.00 37.54 29 ASP B O 1
ATOM 2319 N N . ASP B 1 30 ? -45.116 19.697 24.064 1.00 36.71 30 ASP B N 1
ATOM 2320 C CA . ASP B 1 30 ? -44.001 19.258 23.238 1.00 28.09 30 ASP B CA 1
ATOM 2321 C C . ASP B 1 30 ? -44.231 17.884 22.622 1.00 24.59 30 ASP B C 1
ATOM 2322 O O . ASP B 1 30 ? -43.466 17.487 21.735 1.00 27.32 30 ASP B O 1
ATOM 2327 N N . VAL B 1 31 ? -45.267 17.169 23.048 1.00 26.04 31 VAL B N 1
ATOM 2328 C CA . VAL B 1 31 ? -45.599 15.862 22.491 1.00 25.23 31 VAL B CA 1
ATOM 2329 C C . VAL B 1 31 ? -46.508 16.077 21.291 1.00 26.43 31 VAL B C 1
ATOM 2330 O O . VAL B 1 31 ? -47.630 16.576 21.433 1.00 25.55 31 VAL B O 1
ATOM 2334 N N . LYS B 1 32 ? -46.028 15.691 20.111 1.00 19.81 32 LYS B N 1
ATOM 2335 C CA . LYS B 1 32 ? -46.842 15.747 18.904 1.00 19.41 32 LYS B CA 1
ATOM 2336 C C . LYS B 1 32 ? -47.671 14.481 18.710 1.00 21.89 32 LYS B C 1
ATOM 2337 O O . LYS B 1 32 ? -48.785 14.553 18.180 1.00 21.62 32 LYS B O 1
ATOM 2343 N N . ALA B 1 33 ? -47.134 13.319 19.090 1.00 19.78 33 ALA B N 1
ATOM 2344 C CA . ALA B 1 33 ? -47.838 12.058 18.892 1.00 17.89 33 ALA B CA 1
ATOM 2345 C C . ALA B 1 33 ? -47.216 10.963 19.751 1.00 18.15 33 ALA B C 1
ATOM 2346 O O . ALA B 1 33 ? -46.030 11.008 20.085 1.00 17.30 33 ALA B O 1
ATOM 2348 N N . ILE B 1 34 ? -48.038 9.971 20.087 1.00 17.21 34 ILE B N 1
ATOM 2349 C CA . ILE B 1 34 ? -47.621 8.780 20.814 1.00 14.60 34 ILE B CA 1
ATOM 2350 C C . ILE B 1 34 ? -48.217 7.578 20.111 1.00 16.11 34 ILE B C 1
ATOM 2351 O O . ILE B 1 34 ? -49.427 7.553 19.842 1.00 16.99 34 ILE B O 1
ATOM 2356 N N . GLY B 1 35 ? -47.387 6.584 19.803 1.00 17.34 35 GLY B N 1
ATOM 2357 C CA . GLY B 1 35 ? -47.865 5.372 19.180 1.00 17.76 35 GLY B CA 1
ATOM 2358 C C . GLY B 1 35 ? -47.260 4.145 19.835 1.00 19.32 35 GLY B C 1
ATOM 2359 O O . GLY B 1 35 ? -46.202 4.204 20.461 1.00 18.24 35 GLY B O 1
ATOM 2360 N N . VAL B 1 36 ? -47.972 3.031 19.700 1.00 16.08 36 VAL B N 1
ATOM 2361 C CA . VAL B 1 36 ? -47.496 1.718 20.117 1.00 14.92 36 VAL B CA 1
ATOM 2362 C C . VAL B 1 36 ? -47.079 0.960 18.866 1.00 20.82 36 VAL B C 1
ATOM 2363 O O . VAL B 1 36 ? -47.806 0.977 17.865 1.00 20.94 36 VAL B O 1
ATOM 2367 N N . TYR B 1 37 ? -45.933 0.301 18.901 1.00 19.09 37 TYR B N 1
ATOM 2368 C CA . TYR B 1 37 ? -45.543 -0.528 17.763 1.00 20.51 37 TYR B CA 1
ATOM 2369 C C . TYR B 1 37 ? -45.271 -1.944 18.258 1.00 23.06 37 TYR B C 1
ATOM 2370 O O . TYR B 1 37 ? -45.706 -2.357 19.343 1.00 23.91 37 TYR B O 1
ATOM 2379 N N . GLY B 1 38 ? -44.603 -2.743 17.426 1.00 26.89 38 GLY B N 1
ATOM 2380 C CA . GLY B 1 38 ? -44.357 -4.120 17.791 1.00 25.80 38 GLY B CA 1
ATOM 2381 C C . GLY B 1 38 ? -45.627 -4.956 17.745 1.00 29.31 38 GLY B C 1
ATOM 2382 O O . GLY B 1 38 ? -46.645 -4.577 17.166 1.00 24.39 38 GLY B O 1
ATOM 2383 N N . SER B 1 39 ? -45.544 -6.123 18.392 1.00 30.17 39 SER B N 1
ATOM 2384 C CA . SER B 1 39 ? -46.674 -7.050 18.414 1.00 34.66 39 SER B CA 1
ATOM 2385 C C . SER B 1 39 ? -47.917 -6.401 19.006 1.00 33.74 39 SER B C 1
ATOM 2386 O O . SER B 1 39 ? -49.032 -6.605 18.510 1.00 28.69 39 SER B O 1
ATOM 2389 N N . LEU B 1 40 ? -47.744 -5.618 20.072 1.00 25.80 40 LEU B N 1
ATOM 2390 C CA . LEU B 1 40 ? -48.884 -4.942 20.681 1.00 31.54 40 LEU B CA 1
ATOM 2391 C C . LEU B 1 40 ? -49.510 -3.948 19.709 1.00 35.13 40 LEU B C 1
ATOM 2392 O O . LEU B 1 40 ? -50.739 -3.828 19.635 1.00 30.85 40 LEU B O 1
ATOM 2397 N N . GLY B 1 41 ? -48.680 -3.251 18.928 1.00 33.44 41 GLY B N 1
ATOM 2398 C CA . GLY B 1 41 ? -49.210 -2.338 17.930 1.00 31.65 41 GLY B CA 1
ATOM 2399 C C . GLY B 1 41 ? -49.979 -3.043 16.831 1.00 31.76 41 GLY B C 1
ATOM 2400 O O . GLY B 1 41 ? -50.941 -2.490 16.290 1.00 30.19 41 GLY B O 1
ATOM 2401 N N . ARG B 1 42 ? -49.583 -4.272 16.499 1.00 33.84 42 ARG B N 1
ATOM 2402 C CA . ARG B 1 42 ? -50.292 -5.088 15.521 1.00 34.66 42 ARG B CA 1
ATOM 2403 C C . ARG B 1 42 ? -51.468 -5.850 16.113 1.00 38.47 42 ARG B C 1
ATOM 2404 O O . ARG B 1 42 ? -52.154 -6.556 15.365 1.00 30.52 42 ARG B O 1
ATOM 2412 N N . GLN B 1 43 ? -51.701 -5.742 17.424 1.00 34.16 43 GLN B N 1
ATOM 2413 C CA . GLN B 1 43 ? -52.724 -6.524 18.119 1.00 41.75 43 GLN B CA 1
ATOM 2414 C C . GLN B 1 43 ? -52.490 -8.024 17.960 1.00 49.43 43 GLN B C 1
ATOM 2415 O O . GLN B 1 43 ? -53.439 -8.805 17.862 1.00 41.70 43 GLN B O 1
ATOM 2421 N N . THR B 1 44 ? -51.218 -8.433 17.924 1.00 40.20 44 THR B N 1
ATOM 2422 C CA . THR B 1 44 ? -50.839 -9.842 17.868 1.00 40.87 44 THR B CA 1
ATOM 2423 C C . THR B 1 44 ? -49.846 -10.188 18.972 1.00 41.04 44 THR B C 1
ATOM 2424 O O . THR B 1 44 ? -49.072 -11.141 18.843 1.00 35.38 44 THR B O 1
ATOM 2428 N N . ASP B 1 45 ? -49.856 -9.422 20.060 1.00 33.03 45 ASP B N 1
ATOM 2429 C CA . ASP B 1 45 ? -48.963 -9.697 21.178 1.00 36.32 45 ASP B CA 1
ATOM 2430 C C . ASP B 1 45 ? -49.287 -11.050 21.800 1.00 43.48 45 ASP B C 1
ATOM 2431 O O . ASP B 1 45 ? -50.447 -11.471 21.844 1.00 38.08 45 ASP B O 1
ATOM 2436 N N . GLY B 1 46 ? -48.246 -11.742 22.260 1.00 39.47 46 GLY B N 1
ATOM 2437 C CA . GLY B 1 46 ? -48.409 -13.010 22.928 1.00 39.01 46 GLY B CA 1
ATOM 2438 C C . GLY B 1 46 ? -48.376 -12.844 24.432 1.00 36.18 46 GLY B C 1
ATOM 2439 O O . GLY B 1 46 ? -48.285 -11.729 24.953 1.00 33.72 46 GLY B O 1
ATOM 2440 N N . PRO B 1 47 ? -48.486 -13.954 25.163 1.00 29.12 47 PRO B N 1
ATOM 2441 C CA . PRO B 1 47 ? -48.516 -13.863 26.632 1.00 31.80 47 PRO B CA 1
ATOM 2442 C C . PRO B 1 47 ? -47.316 -13.145 27.235 1.00 39.66 47 PRO B C 1
ATOM 2443 O O . PRO B 1 47 ? -47.458 -12.506 28.286 1.00 31.07 47 PRO B O 1
ATOM 2447 N N . TYR B 1 48 ? -46.143 -13.209 26.600 1.00 27.21 48 TYR B N 1
ATOM 2448 C CA . TYR B 1 48 ? -44.906 -12.721 27.206 1.00 25.38 48 TYR B CA 1
ATOM 2449 C C . TYR B 1 48 ? -44.275 -11.539 26.475 1.00 26.97 48 TYR B C 1
ATOM 2450 O O . TYR B 1 48 ? -43.132 -11.178 26.784 1.00 26.15 48 TYR B O 1
ATOM 2459 N N . SER B 1 49 ? -44.977 -10.923 25.529 1.00 28.98 49 SER B N 1
ATOM 2460 C CA . SER B 1 49 ? -44.380 -9.871 24.715 1.00 27.44 49 SER B CA 1
ATOM 2461 C C . SER B 1 49 ? -44.066 -8.633 25.551 1.00 27.31 49 SER B C 1
ATOM 2462 O O . SER B 1 49 ? -44.714 -8.353 26.561 1.00 28.15 49 SER B O 1
ATOM 2465 N N . ASP B 1 50 ? -43.057 -7.882 25.117 1.00 24.88 50 ASP B N 1
ATOM 2466 C CA . ASP B 1 50 ? -42.731 -6.628 25.772 1.00 23.03 50 ASP B CA 1
ATOM 2467 C C . ASP B 1 50 ? -43.573 -5.499 25.176 1.00 22.43 50 ASP B C 1
ATOM 2468 O O . ASP B 1 50 ? -44.424 -5.703 24.304 1.00 25.98 50 ASP B O 1
ATOM 2473 N N . ILE B 1 51 ? -43.344 -4.289 25.671 1.00 20.74 51 ILE B N 1
ATOM 2474 C CA . ILE B 1 51 ? -44.122 -3.118 25.291 1.00 17.23 51 ILE B CA 1
ATOM 2475 C C . ILE B 1 51 ? -43.179 -2.108 24.659 1.00 18.12 51 ILE B C 1
ATOM 2476 O O . ILE B 1 51 ? -42.141 -1.773 25.243 1.00 18.77 51 ILE B O 1
ATOM 2481 N N . GLU B 1 52 ? -43.522 -1.652 23.453 1.00 17.50 52 GLU B N 1
ATOM 2482 C CA . GLU B 1 52 ? -42.677 -0.748 22.682 1.00 22.97 52 GLU B CA 1
ATOM 2483 C C . GLU B 1 52 ? -43.512 0.439 22.235 1.00 17.38 52 GLU B C 1
ATOM 2484 O O . GLU B 1 52 ? -44.542 0.261 21.5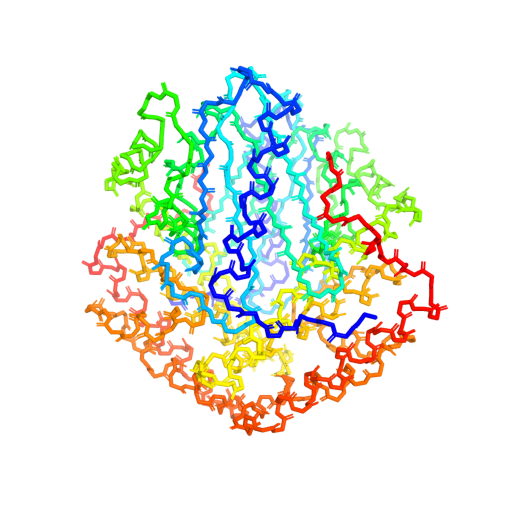78 1.00 18.88 52 GLU B O 1
ATOM 2490 N N . MET B 1 53 ? -43.079 1.642 22.593 1.00 15.26 53 MET B N 1
ATOM 2491 C CA . MET B 1 53 ? -43.809 2.851 22.251 1.00 18.03 53 MET B CA 1
ATOM 2492 C C . MET B 1 53 ? -42.883 3.877 21.618 1.00 21.13 53 MET B C 1
ATOM 2493 O O . MET B 1 53 ? -41.672 3.887 21.853 1.00 17.95 53 MET B O 1
ATOM 2498 N N A MET B 1 54 ? -43.481 4.750 20.799 0.59 18.89 54 MET B N 1
ATOM 2499 N N B MET B 1 54 ? -43.462 4.744 20.809 0.41 18.89 54 MET B N 1
ATOM 2500 C CA A MET B 1 54 ? -42.773 5.797 20.072 0.59 18.97 54 MET B CA 1
ATOM 2501 C CA B MET B 1 54 ? -42.706 5.835 20.233 0.41 20.45 54 MET B CA 1
ATOM 2502 C C A MET B 1 54 ? -43.473 7.138 20.267 0.59 20.42 54 MET B C 1
ATOM 2503 C C B MET B 1 54 ? -43.388 7.148 20.579 0.41 21.21 54 MET B C 1
ATOM 2504 O O A MET B 1 54 ? -44.701 7.233 20.174 0.59 22.33 54 MET B O 1
ATOM 2505 O O B MET B 1 54 ? -44.579 7.195 20.903 0.41 18.66 54 MET B O 1
ATOM 2514 N N A CYS B 1 55 ? -42.679 8.174 20.533 0.59 19.03 55 CYS B N 1
ATOM 2515 N N B CYS B 1 55 ? -42.602 8.214 20.538 0.41 18.88 55 CYS B N 1
ATOM 2516 C CA A CYS B 1 55 ? -43.174 9.526 20.769 0.59 19.78 55 CYS B CA 1
ATOM 2517 C CA B CYS B 1 55 ? -43.120 9.555 20.742 0.41 19.85 55 CYS B CA 1
ATOM 2518 C C A CYS B 1 55 ? -42.511 10.482 19.784 0.59 26.48 55 CYS B C 1
ATOM 2519 C C B CYS B 1 55 ? -42.491 10.479 19.725 0.41 26.57 55 CYS B C 1
ATOM 2520 O O A CYS B 1 55 ? -41.285 10.460 19.631 0.59 23.57 55 CYS B O 1
ATOM 2521 O O B CYS B 1 55 ? -41.277 10.435 19.501 0.41 23.96 55 CYS B O 1
ATOM 2526 N N . VAL B 1 56 ? -43.317 11.308 19.113 1.00 19.35 56 VAL B N 1
ATOM 2527 C CA . VAL B 1 56 ? -42.838 12.345 18.212 1.00 17.32 56 VAL B CA 1
ATOM 2528 C C . VAL B 1 56 ? -42.862 13.651 18.989 1.00 22.68 56 VAL B C 1
ATOM 2529 O O . VAL B 1 56 ? -43.902 14.035 19.538 1.00 20.96 56 VAL B O 1
ATOM 2533 N N . MET B 1 57 ? -41.717 14.321 19.060 1.00 21.77 57 MET B N 1
ATOM 2534 C CA . MET B 1 57 ? -41.580 15.547 19.831 1.00 21.81 57 MET B CA 1
ATOM 2535 C C . MET B 1 57 ? -41.474 16.745 18.900 1.00 18.34 57 MET B C 1
ATOM 2536 O O . MET B 1 57 ? -40.970 16.633 17.781 1.00 22.60 57 MET B O 1
ATOM 2541 N N . SER B 1 58 ? -41.971 17.892 19.368 1.00 23.06 58 SER B N 1
ATOM 2542 C CA . SER B 1 58 ? -41.798 19.135 18.628 1.00 23.50 58 SER B CA 1
ATOM 2543 C C . SER B 1 58 ? -40.428 19.754 18.880 1.00 27.83 58 SER B C 1
ATOM 2544 O O . SER B 1 58 ? -39.953 20.551 18.063 1.00 30.72 58 SER B O 1
ATOM 2547 N N . THR B 1 59 ? -39.816 19.410 20.007 1.00 23.96 59 THR B N 1
ATOM 2548 C CA . THR B 1 59 ? -38.522 19.944 20.420 1.00 25.32 59 THR B CA 1
ATOM 2549 C C . THR B 1 59 ? -37.427 19.691 19.391 1.00 28.22 59 THR B C 1
ATOM 2550 O O . THR B 1 59 ? -37.216 18.559 18.946 1.00 24.73 59 THR B O 1
ATOM 2554 N N . GLU B 1 60 ? -36.699 20.750 19.049 1.00 30.17 60 GLU B N 1
ATOM 2555 C CA . GLU B 1 60 ? -35.596 20.629 18.106 1.00 24.58 60 GLU B CA 1
ATOM 2556 C C . GLU B 1 60 ? -34.509 19.713 18.665 1.00 28.70 60 GLU B C 1
ATOM 2557 O O . GLU B 1 60 ? -34.121 19.824 19.833 1.00 25.28 60 GLU B O 1
ATOM 2563 N N . GLU B 1 61 ? -34.063 18.767 17.835 1.00 22.86 61 GLU B N 1
ATOM 2564 C CA . GLU B 1 61 ? -32.979 17.827 18.118 1.00 26.15 61 GLU B CA 1
ATOM 2565 C C . GLU B 1 61 ? -33.295 16.825 19.226 1.00 23.07 61 GLU B C 1
ATOM 2566 O O . GLU B 1 61 ? -32.377 16.158 19.722 1.00 29.48 61 GLU B O 1
ATOM 2572 N N . ALA B 1 62 ? -34.553 16.697 19.643 1.00 22.76 62 ALA B N 1
ATOM 2573 C CA . ALA B 1 62 ? -34.886 15.744 20.697 1.00 21.74 62 ALA B CA 1
ATOM 2574 C C . ALA B 1 62 ? -34.614 14.317 20.234 1.00 22.56 62 ALA B C 1
ATOM 2575 O O . ALA B 1 62 ? -35.054 13.906 19.157 1.00 23.73 62 ALA B O 1
ATOM 2577 N N . GLU B 1 63 ? -33.867 13.566 21.046 1.00 26.16 63 GLU B N 1
ATOM 2578 C CA . GLU B 1 63 ? -33.527 12.187 20.695 1.00 22.50 63 GLU B CA 1
ATOM 2579 C C . GLU B 1 63 ? -33.080 11.478 21.982 1.00 27.58 63 GLU B C 1
ATOM 2580 O O . GLU B 1 63 ? -31.918 11.567 22.370 1.00 27.86 63 GLU B O 1
ATOM 2586 N N . PHE B 1 64 ? -34.025 10.802 22.629 1.00 24.20 64 PHE B N 1
ATOM 2587 C CA . PHE B 1 64 ? -33.717 10.055 23.841 1.00 19.80 64 PHE B CA 1
ATOM 2588 C C . PHE B 1 64 ? -34.700 8.904 23.974 1.00 27.17 64 PHE B C 1
ATOM 2589 O O . PHE B 1 64 ? -35.692 8.813 23.245 1.00 22.65 64 PHE B O 1
ATOM 2597 N N A SER B 1 65 ? -34.414 8.015 24.922 0.48 22.50 65 SER B N 1
ATOM 2598 N N B SER B 1 65 ? -34.401 8.005 24.912 0.52 22.51 65 SER B N 1
ATOM 2599 C CA A SER B 1 65 ? -35.268 6.861 25.141 0.48 21.91 65 SER B CA 1
ATOM 2600 C CA B SER B 1 65 ? -35.228 6.829 25.137 0.52 21.91 65 SER B CA 1
ATOM 2601 C C A SER B 1 65 ? -35.233 6.473 26.610 0.48 26.68 65 SER B C 1
ATOM 2602 C C B SER B 1 65 ? -35.235 6.485 26.619 0.52 26.66 65 SER B C 1
ATOM 2603 O O A SER B 1 65 ? -34.293 6.796 27.341 0.48 30.37 65 SER B O 1
ATOM 2604 O O B SER B 1 65 ? -34.328 6.852 27.370 0.52 30.32 65 SER B O 1
ATOM 2609 N N . HIS B 1 66 ? -36.278 5.766 27.029 1.00 24.00 66 HIS B N 1
ATOM 2610 C CA . HIS B 1 66 ? -36.372 5.189 28.363 1.00 22.39 66 HIS B CA 1
ATOM 2611 C C . HIS B 1 66 ? -36.719 3.724 28.180 1.00 27.14 66 HIS B C 1
ATOM 2612 O O . HIS B 1 66 ? -37.719 3.403 27.530 1.00 26.05 66 HIS B O 1
ATOM 2619 N N . GLU B 1 67 ? -35.883 2.840 28.717 1.00 24.37 67 GLU B N 1
ATOM 2620 C CA . GLU B 1 67 ? -36.090 1.401 28.613 1.00 21.88 67 GLU B CA 1
ATOM 2621 C C . GLU B 1 67 ? -35.852 0.802 29.984 1.00 20.60 67 GLU B C 1
ATOM 2622 O O . GLU B 1 67 ? -34.765 0.966 30.548 1.00 24.02 67 GLU B O 1
ATOM 2628 N N . TRP B 1 68 ? -36.862 0.120 30.521 1.00 19.91 68 TRP B N 1
ATOM 2629 C CA . TRP B 1 68 ? -36.799 -0.333 31.903 1.00 19.06 68 TRP B CA 1
ATOM 2630 C C . TRP B 1 68 ? -37.621 -1.599 32.075 1.00 22.08 68 TRP B C 1
ATOM 2631 O O . TRP B 1 68 ? -38.438 -1.958 31.227 1.00 22.11 68 TRP B O 1
ATOM 2642 N N . THR B 1 69 ? -37.406 -2.274 33.202 1.00 21.10 69 THR B N 1
ATOM 2643 C CA . THR B 1 69 ? -38.271 -3.370 33.597 1.00 17.51 69 THR B CA 1
ATOM 2644 C C . THR B 1 69 ? -38.773 -3.145 35.018 1.00 22.01 69 THR B C 1
ATOM 2645 O O . THR B 1 69 ? -38.152 -2.446 35.822 1.00 22.05 69 THR B O 1
ATOM 2649 N N . THR B 1 70 ? -39.925 -3.741 35.311 1.00 21.33 70 THR B N 1
ATOM 2650 C CA . THR B 1 70 ? -40.445 -3.815 36.668 1.00 31.38 70 THR B CA 1
ATOM 2651 C C . THR B 1 70 ? -40.142 -5.158 37.307 1.00 35.36 70 THR B C 1
ATOM 2652 O O . THR B 1 70 ? -40.629 -5.440 38.407 1.00 33.91 70 THR B O 1
ATOM 2656 N N . GLY B 1 71 ? -39.321 -5.977 36.654 1.00 27.77 71 GLY B N 1
ATOM 2657 C CA . GLY B 1 71 ? -39.149 -7.359 37.016 1.00 28.83 71 GLY B CA 1
ATOM 2658 C C . GLY B 1 71 ? -40.167 -8.285 36.382 1.00 26.36 71 GLY B C 1
ATOM 2659 O O . GLY B 1 71 ? -39.851 -9.447 36.112 1.00 33.62 71 GLY B O 1
ATOM 2660 N N . GLU B 1 72 ? -41.379 -7.795 36.124 1.00 22.84 72 GLU B N 1
ATOM 2661 C CA . GLU B 1 72 ? -42.431 -8.611 35.536 1.00 27.79 72 GLU B CA 1
ATOM 2662 C C . GLU B 1 72 ? -42.691 -8.302 34.072 1.00 23.34 72 GLU B C 1
ATOM 2663 O O . GLU B 1 72 ? -43.117 -9.190 33.333 1.00 24.44 72 GLU B O 1
ATOM 2669 N N . TRP B 1 73 ? -42.451 -7.071 33.633 1.00 23.42 73 TRP B N 1
ATOM 2670 C CA . TRP B 1 73 ? -42.569 -6.737 32.224 1.00 25.55 73 TRP B CA 1
ATOM 2671 C C . TRP B 1 73 ? -41.539 -5.668 31.894 1.00 22.54 73 TRP B C 1
ATOM 2672 O O . TRP B 1 73 ? -40.903 -5.092 32.779 1.00 21.25 73 TRP B O 1
ATOM 2683 N N . LYS B 1 74 ? -41.356 -5.437 30.597 1.00 18.86 74 LYS B N 1
ATOM 2684 C CA . LYS B 1 74 ? -40.332 -4.532 30.095 1.00 19.04 74 LYS B CA 1
ATOM 2685 C C . LYS B 1 74 ? -40.957 -3.542 29.120 1.00 20.39 74 LYS B C 1
ATOM 2686 O O . LYS B 1 74 ? -41.830 -3.913 28.328 1.00 20.32 74 LYS B O 1
ATOM 2692 N N . VAL B 1 75 ? -40.508 -2.286 29.173 1.00 18.33 75 VAL B N 1
ATOM 2693 C CA . VAL B 1 75 ? -41.014 -1.231 28.296 1.00 18.28 75 VAL B CA 1
ATOM 2694 C C . VAL B 1 75 ? -39.850 -0.504 27.643 1.00 18.92 75 VAL B C 1
ATOM 2695 O O . VAL B 1 75 ? -38.821 -0.259 28.281 1.00 18.29 75 VAL B O 1
ATOM 2699 N N . GLU B 1 76 ? -40.010 -0.153 26.368 1.00 17.63 76 GLU B N 1
ATOM 2700 C CA . GLU B 1 76 ? -39.106 0.766 25.691 1.00 17.93 76 GLU B CA 1
ATOM 2701 C C . GLU B 1 76 ? -39.934 1.899 25.103 1.00 19.49 76 GLU B C 1
ATOM 2702 O O . GLU B 1 76 ? -40.924 1.644 24.413 1.00 20.58 76 GLU B O 1
ATOM 2708 N N . VAL B 1 77 ? -39.565 3.144 25.405 1.00 18.31 77 VAL B N 1
ATOM 2709 C CA . VAL B 1 77 ? -40.209 4.311 24.802 1.00 18.67 77 VAL B CA 1
ATOM 2710 C C . VAL B 1 77 ? -39.130 5.164 24.153 1.00 20.58 77 VAL B C 1
ATOM 2711 O O . VAL B 1 77 ? -38.176 5.578 24.823 1.00 20.93 77 VAL B O 1
ATOM 2715 N N . ASN B 1 78 ? -39.272 5.416 22.852 1.00 18.05 78 ASN B N 1
ATOM 2716 C CA . ASN B 1 78 ? -38.368 6.290 22.115 1.00 18.75 78 ASN B CA 1
ATOM 2717 C C . ASN B 1 78 ? -39.010 7.655 21.921 1.00 20.70 78 ASN B C 1
ATOM 2718 O O . ASN B 1 78 ? -40.195 7.754 21.599 1.00 26.59 78 ASN B O 1
ATOM 2723 N N . PHE B 1 79 ? -38.217 8.706 22.107 1.00 19.91 79 PHE B N 1
ATOM 2724 C CA . PHE B 1 79 ? -38.662 10.084 21.929 1.00 19.64 79 PHE B CA 1
ATOM 2725 C C . PHE B 1 79 ? -37.783 10.723 20.866 1.00 21.07 79 PHE B C 1
ATOM 2726 O O . PHE B 1 79 ? -36.567 10.820 21.051 1.00 23.86 79 PHE B O 1
ATOM 2734 N N . ASP B 1 80 ? -38.389 11.165 19.761 1.00 18.69 80 ASP B N 1
ATOM 2735 C CA . ASP B 1 80 ? -37.628 11.765 18.674 1.00 18.36 80 ASP B CA 1
ATOM 2736 C C . ASP B 1 80 ? -38.324 13.011 18.161 1.00 19.02 80 ASP B C 1
ATOM 2737 O O . ASP B 1 80 ? -39.553 13.051 18.076 1.00 20.56 80 ASP B O 1
ATOM 2742 N N . SER B 1 81 ? -37.532 14.006 17.773 1.00 17.72 81 SER B N 1
ATOM 2743 C CA . SER B 1 81 ? -38.079 15.089 16.972 1.00 20.84 81 SER B CA 1
ATOM 2744 C C . SER B 1 81 ? -38.592 14.529 15.650 1.00 18.86 81 SER B C 1
ATOM 2745 O O . SER B 1 81 ? -38.152 13.474 15.181 1.00 20.14 81 SER B O 1
ATOM 2748 N N . GLU B 1 82 ? -39.534 15.257 15.041 1.00 17.42 82 GLU B N 1
ATOM 2749 C CA . GLU B 1 82 ? -40.126 14.794 13.792 1.00 19.39 82 GLU B CA 1
ATOM 2750 C C . GLU B 1 82 ? -39.068 14.615 12.711 1.00 21.81 82 GLU B C 1
ATOM 2751 O O . GLU B 1 82 ? -39.059 13.601 12.004 1.00 20.49 82 GLU B O 1
ATOM 2757 N N . GLU B 1 83 ? -38.141 15.569 12.594 1.00 20.17 83 GLU B N 1
ATOM 2758 C CA . GLU B 1 83 ? -37.119 15.476 11.556 1.00 21.19 83 GLU B CA 1
ATOM 2759 C C . GLU B 1 83 ? -36.219 14.264 11.773 1.00 21.60 83 GLU B C 1
ATOM 2760 O O . GLU B 1 83 ? -35.866 13.563 10.818 1.00 22.14 83 GLU B O 1
ATOM 2766 N N . ILE B 1 84 ? -35.841 14.001 13.024 1.00 19.76 84 ILE B N 1
ATOM 2767 C CA . ILE B 1 84 ? -34.971 12.865 13.303 1.00 19.99 84 ILE B CA 1
ATOM 2768 C C . ILE B 1 84 ? -35.688 11.554 13.000 1.00 19.64 84 ILE B C 1
ATOM 2769 O O . ILE B 1 84 ? -35.108 10.643 12.397 1.00 20.58 84 ILE B O 1
ATOM 2774 N N . LEU B 1 85 ? -36.961 11.441 13.390 1.00 19.78 85 LEU B N 1
ATOM 2775 C CA . LEU B 1 85 ? -37.685 10.198 13.135 1.00 19.05 85 LEU B CA 1
ATOM 2776 C C . LEU B 1 85 ? -37.928 9.988 11.642 1.00 18.54 85 LEU B C 1
ATOM 2777 O O . LEU B 1 85 ? -37.748 8.876 11.129 1.00 19.03 85 LEU B O 1
ATOM 2782 N N . LEU B 1 86 ? -38.329 11.039 10.924 1.00 18.97 86 LEU B N 1
ATOM 2783 C CA . LEU B 1 86 ? -38.594 10.886 9.496 1.00 17.45 86 LEU B CA 1
ATOM 2784 C C . LEU B 1 86 ? -37.323 10.555 8.728 1.00 20.00 86 LEU B C 1
ATOM 2785 O O . LEU B 1 86 ? -37.355 9.777 7.766 1.00 20.21 86 LEU B O 1
ATOM 2790 N N . ASP B 1 87 ? -36.196 11.148 9.123 1.00 21.16 87 ASP B N 1
ATOM 2791 C CA . ASP B 1 87 ? -34.929 10.780 8.506 1.00 24.04 87 ASP B CA 1
ATOM 2792 C C . ASP B 1 87 ? -34.638 9.299 8.709 1.00 22.96 87 ASP B C 1
ATOM 2793 O O . ASP B 1 87 ? -34.258 8.596 7.765 1.00 24.36 87 ASP B O 1
ATOM 2798 N N . TYR B 1 88 ? -34.835 8.801 9.932 1.00 21.69 88 TYR B N 1
ATOM 2799 C CA . TYR B 1 88 ? -34.572 7.391 10.201 1.00 20.12 88 TYR B CA 1
ATOM 2800 C C . TYR B 1 88 ? -35.524 6.493 9.421 1.00 22.43 88 TYR B C 1
ATOM 2801 O O . TYR B 1 88 ? -35.111 5.457 8.886 1.00 20.44 88 TYR B O 1
ATOM 2810 N N . ALA B 1 89 ? -36.799 6.884 9.333 1.00 20.70 89 ALA B N 1
ATOM 2811 C CA . ALA B 1 89 ? -37.796 6.072 8.642 1.00 19.62 89 ALA B CA 1
ATOM 2812 C C . ALA B 1 89 ? -37.506 5.936 7.154 1.00 21.44 89 ALA B C 1
ATOM 2813 O O . ALA B 1 89 ? -37.951 4.964 6.535 1.00 23.71 89 ALA B O 1
ATOM 2815 N N . SER B 1 90 ? -36.765 6.870 6.570 1.00 22.08 90 SER B N 1
ATOM 2816 C CA . SER B 1 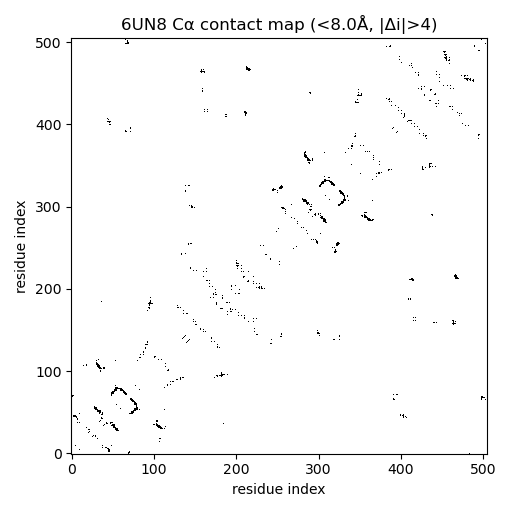90 ? -36.451 6.832 5.148 1.00 24.08 90 SER B CA 1
ATOM 2817 C C . SER B 1 90 ? -35.101 6.186 4.858 1.00 23.26 90 SER B C 1
ATOM 2818 O O . SER B 1 90 ? -34.728 6.061 3.686 1.00 29.82 90 SER B O 1
ATOM 2821 N N . GLN B 1 91 ? -34.356 5.795 5.891 1.00 21.09 91 GLN B N 1
ATOM 2822 C CA . GLN B 1 91 ? -33.053 5.164 5.726 1.00 21.28 91 GLN B CA 1
ATOM 2823 C C . GLN B 1 91 ? -33.206 3.656 5.564 1.00 23.27 91 GLN B C 1
ATOM 2824 O O . GLN B 1 91 ? -33.998 3.022 6.267 1.00 28.04 91 GLN B O 1
ATOM 2830 N N . VAL B 1 92 ? -32.440 3.081 4.637 1.00 19.21 92 VAL B N 1
ATOM 2831 C CA . VAL B 1 92 ? -32.495 1.646 4.359 1.00 16.59 92 VAL B CA 1
ATOM 2832 C C . VAL B 1 92 ? -31.115 1.044 4.604 1.00 21.54 92 VAL B C 1
ATOM 2833 O O . VAL B 1 92 ? -30.225 1.130 3.746 1.00 20.61 92 VAL B O 1
ATOM 2837 N N . GLU B 1 93 ? -30.936 0.424 5.771 1.00 17.51 93 GLU B N 1
ATOM 2838 C CA . GLU B 1 93 ? -29.732 -0.326 6.080 1.00 17.87 93 GLU B CA 1
ATOM 2839 C C . GLU B 1 93 ? -29.948 -1.799 5.737 1.00 18.53 93 GLU B C 1
ATOM 2840 O O . GLU B 1 93 ? -31.023 -2.206 5.284 1.00 17.53 93 GLU B O 1
ATOM 2846 N N . SER B 1 94 ? -28.916 -2.619 5.964 1.00 19.27 94 SER B N 1
ATOM 2847 C CA . SER B 1 94 ? -29.019 -4.035 5.620 1.00 20.95 94 SER B CA 1
ATOM 2848 C C . SER B 1 94 ? -30.087 -4.748 6.438 1.00 21.06 94 SER B C 1
ATOM 2849 O O . SER B 1 94 ? -30.634 -5.759 5.984 1.00 24.07 94 SER B O 1
ATOM 2852 N N . ASP B 1 95 ? -30.409 -4.247 7.632 1.00 19.15 95 ASP B N 1
ATOM 2853 C CA . ASP B 1 95 ? -31.434 -4.868 8.456 1.00 20.91 95 ASP B CA 1
ATOM 2854 C C . ASP B 1 95 ? -32.769 -4.131 8.397 1.00 17.87 95 ASP B C 1
ATOM 2855 O O . ASP B 1 95 ? -33.629 -4.361 9.253 1.00 19.29 95 ASP B O 1
ATOM 2860 N N . TRP B 1 96 ? -32.979 -3.299 7.373 1.00 15.97 96 TRP B N 1
ATOM 2861 C CA . TRP B 1 96 ? -34.279 -2.656 7.176 1.00 15.68 96 TRP B CA 1
ATOM 2862 C C . TRP B 1 96 ? -35.454 -3.625 7.288 1.00 18.35 96 TRP B C 1
ATOM 2863 O O . TRP B 1 96 ? -36.429 -3.286 7.977 1.00 16.63 96 TRP B O 1
ATOM 2874 N N . PRO B 1 97 ? -35.441 -4.822 6.685 1.00 18.46 97 PRO B N 1
ATOM 2875 C CA . PRO B 1 97 ? -36.604 -5.716 6.848 1.00 20.28 97 PRO B CA 1
ATOM 2876 C C . PRO B 1 97 ? -36.873 -6.103 8.294 1.00 20.51 97 PRO B C 1
ATOM 2877 O O . PRO B 1 97 ? -38.007 -6.474 8.627 1.00 20.29 97 PRO B O 1
ATOM 2881 N N . LEU B 1 98 ? -35.885 -5.977 9.174 1.00 20.68 98 LEU B N 1
ATOM 2882 C CA . LEU B 1 98 ? -36.048 -6.320 10.579 1.00 20.22 98 LEU B CA 1
ATOM 2883 C C . LEU B 1 98 ? -36.427 -5.128 11.438 1.00 26.66 98 LEU B C 1
ATOM 2884 O O . LEU B 1 98 ? -37.144 -5.293 12.429 1.00 30.24 98 LEU B O 1
ATOM 2889 N N . THR B 1 99 ? -35.959 -3.933 11.086 1.00 21.27 99 THR B N 1
ATOM 2890 C CA . THR B 1 99 ? -36.138 -2.756 11.925 1.00 19.12 99 THR B CA 1
ATOM 2891 C C . THR B 1 99 ? -37.321 -1.887 11.533 1.00 19.54 99 THR B C 1
ATOM 2892 O O . THR B 1 99 ? -37.898 -1.221 12.398 1.00 25.49 99 THR B O 1
ATOM 2896 N N . HIS B 1 100 ? -37.685 -1.832 10.261 1.00 18.15 100 HIS B N 1
ATOM 2897 C CA . HIS B 1 100 ? -38.649 -0.822 9.859 1.00 19.20 100 HIS B CA 1
ATOM 2898 C C . HIS B 1 100 ? -40.082 -1.329 9.824 1.00 19.92 100 HIS B C 1
ATOM 2899 O O . HIS B 1 100 ? -40.986 -0.560 9.476 1.00 18.89 100 HIS B O 1
ATOM 2906 N N . GLY B 1 101 ? -40.321 -2.579 10.231 1.00 19.75 101 GLY B N 1
ATOM 2907 C CA . GLY B 1 101 ? -41.690 -3.016 10.451 1.00 21.23 101 GLY B CA 1
ATOM 2908 C C . GLY B 1 101 ? -42.389 -2.177 11.498 1.00 20.45 101 GLY B C 1
ATOM 2909 O O . GLY B 1 101 ? -43.616 -2.050 11.482 1.00 28.99 101 GLY B O 1
ATOM 2910 N N . GLN B 1 102 ? -41.613 -1.607 12.420 1.00 24.48 102 GLN B N 1
ATOM 2911 C CA . GLN B 1 102 ? -42.092 -0.617 13.378 1.00 24.40 102 GLN B CA 1
ATOM 2912 C C . GLN B 1 102 ? -43.057 0.382 12.743 1.00 23.70 102 GLN B C 1
ATOM 2913 O O . GLN B 1 102 ? -44.133 0.656 13.285 1.00 27.52 102 GLN B O 1
ATOM 2919 N N . PHE B 1 103 ? -42.697 0.918 11.577 1.00 22.78 103 PHE B N 1
ATOM 2920 C CA . PHE B 1 103 ? -43.479 1.976 10.951 1.00 18.34 103 PHE B CA 1
ATOM 2921 C C . PHE B 1 103 ? -44.698 1.466 10.196 1.00 19.70 103 PHE B C 1
ATOM 2922 O O . PHE B 1 103 ? -45.518 2.281 9.760 1.00 22.20 103 PHE B O 1
ATOM 2930 N N . PHE B 1 104 ? -44.841 0.152 10.046 1.00 21.18 104 PHE B N 1
ATOM 2931 C CA . PHE B 1 104 ? -46.015 -0.455 9.440 1.00 33.44 104 PHE B CA 1
ATOM 2932 C C . PHE B 1 104 ? -46.876 -1.154 10.478 1.00 40.96 104 PHE B C 1
ATOM 2933 O O . PHE B 1 104 ? -47.758 -1.943 10.123 1.00 39.34 104 PHE B O 1
ATOM 2941 N N . SER B 1 105 ? -46.631 -0.883 11.755 1.00 30.13 105 SER B N 1
ATOM 2942 C CA . SER B 1 105 ? -47.339 -1.532 12.845 1.00 40.09 105 SER B CA 1
ATOM 2943 C C . SER B 1 105 ? -47.719 -0.524 13.918 1.00 28.59 105 SER B C 1
ATOM 2944 O O . SER B 1 105 ? -47.824 -0.879 15.098 1.00 27.36 105 SER B O 1
ATOM 2947 N N . ILE B 1 106 ? -47.915 0.734 13.532 1.00 24.21 106 ILE B N 1
ATOM 2948 C CA . ILE B 1 106 ? -48.192 1.783 14.506 1.00 18.07 106 ILE B CA 1
ATOM 2949 C C . ILE B 1 106 ? -49.654 1.716 14.920 1.00 21.84 106 ILE B C 1
ATOM 2950 O O . ILE B 1 106 ? -50.556 1.703 14.073 1.00 23.64 106 ILE B O 1
ATOM 2955 N N . LEU B 1 107 ? -49.885 1.663 16.234 1.00 18.49 107 LEU B N 1
ATOM 2956 C CA . LEU B 1 107 ? -51.198 1.825 16.838 1.00 16.09 107 LEU B CA 1
ATOM 2957 C C . LEU B 1 107 ? -51.246 3.242 17.384 1.00 18.06 107 LEU B C 1
ATOM 2958 O O . LEU B 1 107 ? -50.596 3.529 18.403 1.00 16.69 107 LEU B O 1
ATOM 2963 N N . PRO B 1 108 ? -51.926 4.172 16.717 1.00 17.93 108 PRO B N 1
ATOM 2964 C CA . PRO B 1 108 ? -51.931 5.559 17.194 1.00 19.42 108 PRO B CA 1
ATOM 2965 C C . PRO B 1 108 ? -52.776 5.677 18.450 1.00 28.67 108 PRO B C 1
ATOM 2966 O O . PRO B 1 108 ? -53.930 5.248 18.477 1.00 47.79 108 PRO B O 1
ATOM 2970 N N . ILE B 1 109 ? -52.198 6.246 19.503 1.00 19.55 109 ILE B N 1
ATOM 2971 C CA . ILE B 1 109 ? -52.984 6.528 20.696 1.00 21.47 109 ILE B CA 1
ATOM 2972 C C . ILE B 1 109 ? -53.034 8.008 21.047 1.00 19.11 109 ILE B C 1
ATOM 2973 O O . ILE B 1 109 ? -53.954 8.424 21.768 1.00 21.74 109 ILE B O 1
ATOM 2978 N N . TYR B 1 110 ? -52.123 8.830 20.532 1.00 21.68 110 TYR B N 1
ATOM 2979 C CA . TYR B 1 110 ? -52.198 10.277 20.684 1.00 17.80 110 TYR B CA 1
ATOM 2980 C C . TYR B 1 110 ? -51.562 10.902 19.453 1.00 18.65 110 TYR B C 1
ATOM 2981 O O . TYR B 1 110 ? -50.498 10.455 19.025 1.00 19.02 110 TYR B O 1
ATOM 2990 N N . ASP B 1 111 ? -52.215 11.908 18.873 1.00 17.03 111 ASP B N 1
ATOM 2991 C CA . ASP B 1 111 ? -51.682 12.560 17.677 1.00 17.52 111 ASP B CA 1
ATOM 2992 C C . ASP B 1 111 ? -52.316 13.931 17.560 1.00 19.40 111 ASP B C 1
ATOM 2993 O O . ASP B 1 111 ? -53.534 14.033 17.392 1.00 19.20 111 ASP B O 1
ATOM 2998 N N A SER B 1 112 ? -51.512 14.985 17.644 0.69 18.39 112 SER B N 1
ATOM 2999 N N B SER B 1 112 ? -51.496 14.977 17.640 0.31 18.06 112 SER B N 1
ATOM 3000 C CA A SER B 1 112 ? -52.106 16.313 17.601 0.69 19.74 112 SER B CA 1
ATOM 3001 C CA B SER B 1 112 ? -51.992 16.345 17.595 0.31 18.80 112 SER B CA 1
ATOM 3002 C C A SER B 1 112 ? -52.329 16.822 16.184 0.69 22.56 112 SER B C 1
ATOM 3003 C C B SER B 1 112 ? -52.280 16.835 16.183 0.31 22.82 112 SER B C 1
ATOM 3004 O O A SER B 1 112 ? -52.804 17.951 16.023 0.69 26.12 112 SER B O 1
ATOM 3005 O O B SER B 1 112 ? -52.742 17.970 16.027 0.31 25.68 112 SER B O 1
ATOM 3010 N N . GLY B 1 113 ? -52.040 16.025 15.154 1.00 22.99 113 GLY B N 1
ATOM 3011 C CA . GLY B 1 113 ? -52.222 16.525 13.808 1.00 33.95 113 GLY B CA 1
ATOM 3012 C C . GLY B 1 113 ? -51.506 15.825 12.673 1.00 26.71 113 GLY B C 1
ATOM 3013 O O . GLY B 1 113 ? -50.631 16.426 12.053 1.00 24.56 113 GLY B O 1
ATOM 3014 N N . GLY B 1 114 ? -51.837 14.561 12.412 1.00 19.78 114 GLY B N 1
ATOM 3015 C CA . GLY B 1 114 ? -51.316 13.838 11.264 1.00 20.09 114 GLY B CA 1
ATOM 3016 C C . GLY B 1 114 ? -49.863 13.426 11.327 1.00 18.62 114 GLY B C 1
ATOM 3017 O O . GLY B 1 114 ? -49.275 13.102 10.288 1.00 18.31 114 GLY B O 1
ATOM 3018 N N . TYR B 1 115 ? -49.274 13.384 12.521 1.00 16.72 115 TYR B N 1
ATOM 3019 C CA . TYR B 1 115 ? -47.849 13.088 12.617 1.00 16.94 115 TYR B CA 1
ATOM 3020 C C . TYR B 1 115 ? -47.563 11.615 12.353 1.00 20.26 115 TYR B C 1
ATOM 3021 O O . TYR B 1 115 ? -46.607 11.282 11.644 1.00 16.09 115 TYR B O 1
ATOM 3030 N N . LEU B 1 116 ? -48.367 10.714 12.922 1.00 17.65 116 LEU B N 1
ATOM 3031 C CA . LEU B 1 116 ? -48.093 9.295 12.725 1.00 17.12 116 LEU B CA 1
ATOM 3032 C C . LEU B 1 116 ? -48.352 8.880 11.285 1.00 18.30 116 LEU B C 1
ATOM 3033 O O . LEU B 1 116 ? -47.648 8.011 10.758 1.00 18.16 116 LEU B O 1
ATOM 3038 N N . GLU B 1 117 ? -49.338 9.497 10.628 1.00 18.08 117 GLU B N 1
ATOM 3039 C CA . GLU B 1 117 ? -49.556 9.207 9.218 1.00 18.00 117 GLU B CA 1
ATOM 3040 C C . GLU B 1 117 ? -48.367 9.659 8.382 1.00 16.35 117 GLU B C 1
ATOM 3041 O O . GLU B 1 117 ? -47.968 8.970 7.438 1.00 18.62 117 GLU B O 1
ATOM 3047 N N . LYS B 1 118 ? -47.758 10.797 8.737 1.00 16.87 118 LYS B N 1
ATOM 3048 C CA . LYS B 1 118 ? -46.588 11.252 7.990 1.00 18.81 118 LYS B CA 1
ATOM 3049 C C . LYS B 1 118 ? -45.415 10.294 8.160 1.00 18.98 118 LYS B C 1
ATOM 3050 O O . LYS B 1 118 ? -44.670 10.043 7.205 1.00 19.17 118 LYS B O 1
ATOM 3056 N N . VAL B 1 119 ? -45.243 9.741 9.362 1.00 17.37 119 VAL B N 1
ATOM 3057 C CA . VAL B 1 119 ? -44.197 8.742 9.586 1.00 17.58 119 VAL B CA 1
ATOM 3058 C C . VAL B 1 119 ? -44.419 7.538 8.682 1.00 19.11 119 VAL B C 1
ATOM 3059 O O . VAL B 1 119 ? -43.499 7.069 7.999 1.00 20.07 119 VAL B O 1
ATOM 3063 N N . TYR B 1 120 ? -45.655 7.035 8.653 1.00 18.42 120 TYR B N 1
ATOM 3064 C CA . TYR B 1 120 ? -45.986 5.897 7.806 1.00 21.23 120 TYR B CA 1
ATOM 3065 C C . TYR B 1 120 ? -45.746 6.213 6.335 1.00 21.39 120 TYR B C 1
ATOM 3066 O O . TYR B 1 120 ? -45.119 5.422 5.620 1.00 19.59 120 TYR B O 1
ATOM 3075 N N . GLN B 1 121 ? -46.193 7.383 5.877 1.00 17.96 121 GLN B N 1
ATOM 3076 C CA . GLN B 1 121 ? -46.010 7.736 4.473 1.00 16.51 121 GLN B CA 1
ATOM 3077 C C . GLN B 1 121 ? -44.532 7.825 4.128 1.00 22.68 121 GLN B C 1
ATOM 3078 O O . GLN B 1 121 ? -44.113 7.401 3.045 1.00 20.99 121 GLN B O 1
ATOM 3084 N N . THR B 1 122 ? -43.723 8.349 5.049 1.00 20.29 122 THR B N 1
ATOM 3085 C CA . THR B 1 122 ? -42.284 8.412 4.808 1.00 17.97 122 THR B CA 1
ATOM 3086 C C . THR B 1 122 ? -41.681 7.019 4.677 1.00 18.46 122 THR B C 1
ATOM 3087 O O . THR B 1 122 ? -40.884 6.762 3.766 1.00 21.01 122 THR B O 1
ATOM 3091 N N . ALA B 1 123 ? -42.052 6.103 5.573 1.00 17.02 123 ALA B N 1
ATOM 3092 C CA . ALA B 1 123 ? -41.486 4.759 5.525 1.00 18.26 123 ALA B CA 1
ATOM 3093 C C . ALA B 1 123 ? -41.871 4.032 4.244 1.00 19.13 123 ALA B C 1
ATOM 3094 O O . ALA B 1 123 ? -41.092 3.225 3.726 1.00 21.70 123 ALA B O 1
ATOM 3096 N N . LYS B 1 124 ? -43.059 4.301 3.719 1.00 19.21 124 LYS B N 1
ATOM 3097 C CA . LYS B 1 124 ? -43.537 3.594 2.541 1.00 22.35 124 LYS B CA 1
ATOM 3098 C C . LYS B 1 124 ? -43.159 4.275 1.228 1.00 23.34 124 LYS B C 1
ATOM 3099 O O . LYS B 1 124 ? -43.480 3.744 0.161 1.00 28.29 124 LYS B O 1
ATOM 3105 N N A SER B 1 125 ? -42.456 5.405 1.266 0.73 22.96 125 SER B N 1
ATOM 3106 N N B SER B 1 125 ? -42.473 5.420 1.275 0.27 22.84 125 SER B N 1
ATOM 3107 C CA A SER B 1 125 ? -42.182 6.162 0.050 0.73 25.50 125 SER B CA 1
ATOM 3108 C CA B SER B 1 125 ? -42.165 6.200 0.080 0.27 25.43 125 SER B CA 1
ATOM 3109 C C A SER B 1 125 ? -40.722 6.083 -0.378 0.73 30.86 125 SER B C 1
ATOM 3110 C C B SER B 1 125 ? -40.680 6.169 -0.272 0.27 30.34 125 SER B C 1
ATOM 3111 O O A SER B 1 125 ? -40.289 6.857 -1.239 0.73 26.91 125 SER B O 1
ATOM 3112 O O B SER B 1 125 ? -40.179 7.067 -0.954 0.27 30.36 125 SER B O 1
ATOM 3117 N N . VAL B 1 126 ? -39.962 5.139 0.178 1.00 21.82 126 VAL B N 1
ATOM 3118 C CA . VAL B 1 126 ? -38.557 4.997 -0.190 1.00 23.16 126 VAL B CA 1
ATOM 3119 C C . VAL B 1 126 ? -38.447 4.629 -1.666 1.00 22.31 126 VAL B C 1
ATOM 3120 O O . VAL B 1 126 ? -39.204 3.792 -2.176 1.00 23.71 126 VAL B O 1
ATOM 3124 N N . GLU B 1 127 ? -37.508 5.265 -2.364 1.00 21.60 127 GLU B N 1
ATOM 3125 C CA . GLU B 1 127 ? -37.355 5.056 -3.798 1.00 26.55 127 GLU B CA 1
ATOM 3126 C C . GLU B 1 127 ? -36.615 3.753 -4.099 1.00 29.10 127 GLU B C 1
ATOM 3127 O O . GLU B 1 127 ? -35.853 3.228 -3.279 1.00 23.27 127 GLU B O 1
ATOM 3133 N N . ALA B 1 128 ? -36.841 3.245 -5.317 1.00 21.53 128 ALA B N 1
ATOM 3134 C CA . ALA B 1 128 ? -36.289 1.953 -5.722 1.00 24.12 128 ALA B CA 1
ATOM 3135 C C . ALA B 1 128 ? -34.766 1.938 -5.668 1.00 22.79 128 ALA B C 1
ATOM 3136 O O . ALA B 1 128 ? -34.164 0.934 -5.267 1.00 22.42 128 ALA B O 1
ATOM 3138 N N . GLN B 1 129 ? -34.123 3.040 -6.065 1.00 23.73 129 GLN B N 1
ATOM 3139 C CA . GLN B 1 129 ? -32.664 3.072 -6.087 1.00 21.88 129 GLN B CA 1
ATOM 3140 C C . GLN B 1 129 ? -32.080 2.875 -4.699 1.00 20.79 129 GLN B C 1
ATOM 3141 O O . GLN B 1 129 ? -31.007 2.278 -4.555 1.00 21.58 129 GLN B O 1
ATOM 3147 N N . THR B 1 130 ? -32.771 3.369 -3.671 1.00 20.00 130 THR B N 1
ATOM 3148 C CA . THR B 1 130 ? -32.288 3.217 -2.305 1.00 20.23 130 THR B CA 1
ATOM 3149 C C . THR B 1 130 ? -32.245 1.751 -1.906 1.00 18.92 130 THR B C 1
ATOM 3150 O O . THR B 1 130 ? -31.304 1.310 -1.234 1.00 19.98 130 THR B O 1
ATOM 3154 N N . PHE B 1 131 ? -33.249 0.972 -2.321 1.00 19.18 131 PHE B N 1
ATOM 3155 C CA . PHE B 1 131 ? -33.213 -0.460 -2.038 1.00 20.61 131 PHE B CA 1
ATOM 3156 C C . PHE B 1 131 ? -32.138 -1.154 -2.861 1.00 20.28 131 PHE B C 1
ATOM 3157 O O . PHE B 1 131 ? -31.454 -2.055 -2.361 1.00 19.58 131 PHE B O 1
ATOM 3165 N N . HIS B 1 132 ? -31.968 -0.737 -4.120 1.00 19.70 132 HIS B N 1
ATOM 3166 C CA . HIS B 1 132 ? -30.935 -1.314 -4.971 1.00 21.27 132 HIS B CA 1
ATOM 3167 C C . HIS B 1 132 ? -29.554 -1.133 -4.356 1.00 18.92 132 HIS B C 1
ATOM 3168 O O . HIS B 1 132 ? -28.766 -2.085 -4.286 1.00 19.52 132 HIS B O 1
ATOM 3175 N N . ASP B 1 133 ? -29.254 0.087 -3.894 1.00 19.46 133 ASP B N 1
ATOM 3176 C CA . ASP B 1 133 ? -27.963 0.363 -3.266 1.00 20.53 133 ASP B CA 1
ATOM 3177 C C . ASP B 1 133 ? -27.778 -0.472 -2.009 1.00 18.31 133 ASP B C 1
ATOM 3178 O O . ASP B 1 133 ? -26.678 -0.968 -1.734 1.00 19.24 133 ASP B O 1
ATOM 3183 N N . ALA B 1 134 ? -28.836 -0.606 -1.213 1.00 18.61 134 ALA B N 1
ATOM 3184 C CA . ALA B 1 134 ? -28.724 -1.367 0.026 1.00 16.64 134 ALA B CA 1
ATOM 3185 C C . ALA B 1 134 ? -28.462 -2.842 -0.252 1.00 16.87 134 ALA B C 1
ATOM 3186 O O . ALA B 1 134 ? -27.741 -3.505 0.501 1.00 18.06 134 ALA B O 1
ATOM 3188 N N . ILE B 1 135 ? -29.069 -3.381 -1.310 1.00 17.15 135 ILE B N 1
ATOM 3189 C CA . ILE B 1 135 ? -28.864 -4.786 -1.651 1.00 15.69 135 ILE B CA 1
ATOM 3190 C C . ILE B 1 135 ? -27.427 -5.023 -2.087 1.00 18.23 135 ILE B C 1
ATOM 3191 O O . ILE B 1 135 ? -26.790 -5.996 -1.669 1.00 18.67 135 ILE B O 1
ATOM 3196 N N . CYS B 1 136 ? -26.901 -4.151 -2.953 1.00 17.88 136 CYS B N 1
ATOM 3197 C CA . CYS B 1 136 ? -25.520 -4.303 -3.399 1.00 19.42 136 CYS B CA 1
ATOM 3198 C C . CYS B 1 136 ? -24.554 -4.218 -2.222 1.00 18.29 136 CYS B C 1
ATOM 3199 O O . CYS B 1 136 ? -23.567 -4.961 -2.164 1.00 19.93 136 CYS B O 1
ATOM 3202 N N . ALA B 1 137 ? -24.831 -3.328 -1.267 1.00 17.58 137 ALA B N 1
ATOM 3203 C CA . ALA B 1 137 ? -23.983 -3.234 -0.083 1.00 18.32 137 ALA B CA 1
ATOM 3204 C C . ALA B 1 137 ? -24.076 -4.497 0.768 1.00 18.11 137 ALA B C 1
ATOM 3205 O O . ALA B 1 137 ? -23.063 -4.970 1.301 1.00 18.45 137 ALA B O 1
ATOM 3207 N N . LEU B 1 138 ? -25.282 -5.061 0.908 1.00 17.57 138 LEU B N 1
ATOM 3208 C CA . LEU B 1 138 ? -25.442 -6.267 1.720 1.00 16.39 138 LEU B CA 1
ATOM 3209 C C . LEU B 1 138 ? -24.617 -7.422 1.169 1.00 16.38 138 LEU B C 1
ATOM 3210 O O . LEU B 1 138 ? -24.025 -8.194 1.935 1.00 18.00 138 LEU B O 1
ATOM 3215 N N A ILE B 1 139 ? -24.582 -7.567 -0.158 0.67 14.79 139 ILE B N 1
ATOM 3216 N N B ILE B 1 139 ? -24.587 -7.577 -0.157 0.33 15.22 139 ILE B N 1
ATOM 3217 C CA A ILE B 1 139 ? -23.836 -8.666 -0.765 0.67 14.85 139 ILE B CA 1
ATOM 3218 C CA B ILE B 1 139 ? -23.825 -8.667 -0.765 0.33 14.37 139 ILE B CA 1
ATOM 3219 C C A ILE B 1 139 ? -22.367 -8.584 -0.382 0.67 15.00 139 ILE B C 1
ATOM 3220 C C B ILE B 1 139 ? -22.365 -8.581 -0.353 0.33 15.21 139 ILE B C 1
ATOM 3221 O O A ILE B 1 139 ? -21.748 -9.588 -0.008 0.67 20.60 139 ILE B O 1
ATOM 3222 O O B ILE B 1 139 ? -21.751 -9.571 0.066 0.33 20.19 139 ILE B O 1
ATOM 3231 N N . VAL B 1 140 ? -21.792 -7.381 -0.448 1.00 17.23 140 VAL B N 1
ATOM 3232 C CA . VAL B 1 140 ? -20.385 -7.173 -0.118 1.00 18.98 140 VAL B CA 1
ATOM 3233 C C . VAL B 1 140 ? -20.155 -7.254 1.383 1.00 22.49 140 VAL B C 1
ATOM 3234 O O . VAL B 1 140 ? -19.280 -7.987 1.860 1.00 20.13 140 VAL B O 1
ATOM 3238 N N . GLU B 1 141 ? -20.935 -6.496 2.147 1.00 18.49 141 GLU B N 1
ATOM 3239 C CA . GLU B 1 141 ? -20.614 -6.268 3.549 1.00 16.96 141 GLU B CA 1
ATOM 3240 C C . GLU B 1 141 ? -20.986 -7.448 4.429 1.00 19.09 141 GLU B C 1
ATOM 3241 O O . GLU B 1 141 ? -20.341 -7.669 5.461 1.00 23.72 141 GLU B O 1
ATOM 3247 N N . GLU B 1 142 ? -22.004 -8.216 4.046 1.00 16.25 142 GLU B N 1
ATOM 3248 C CA . GLU B 1 142 ? -22.457 -9.347 4.846 1.00 20.71 142 GLU B CA 1
ATOM 3249 C C . GLU B 1 142 ? -22.159 -10.682 4.172 1.00 18.57 142 GLU B C 1
ATOM 3250 O O . GLU B 1 142 ? -21.420 -11.494 4.728 1.00 19.16 142 GLU B O 1
ATOM 3256 N N . LEU B 1 143 ? -22.705 -10.929 2.980 1.00 17.01 143 LEU B N 1
ATOM 3257 C CA . LEU B 1 143 ? -22.625 -12.272 2.406 1.00 13.76 143 LEU B CA 1
ATOM 3258 C C . LEU B 1 143 ? -21.198 -12.647 2.011 1.00 18.41 143 LEU B C 1
ATOM 3259 O O . LEU B 1 143 ? -20.737 -13.749 2.325 1.00 17.20 143 LEU B O 1
ATOM 3264 N N . PHE B 1 144 ? -20.484 -11.756 1.315 1.00 17.91 144 PHE B N 1
ATOM 3265 C CA . PHE B 1 144 ? -19.098 -12.057 0.952 1.00 19.17 144 PHE B CA 1
ATOM 3266 C C . PHE B 1 144 ? -18.244 -12.265 2.197 1.00 17.95 144 PHE B C 1
ATOM 3267 O O . PHE B 1 144 ? -17.390 -13.159 2.235 1.00 19.04 144 PHE B O 1
ATOM 3275 N N . GLU B 1 145 ? -18.484 -11.462 3.237 1.00 17.40 145 GLU B N 1
ATOM 3276 C CA . GLU B 1 145 ? -17.761 -11.618 4.490 1.00 15.92 145 GLU B CA 1
ATOM 3277 C C . GLU B 1 145 ? -18.041 -12.975 5.120 1.00 16.98 145 GLU B C 1
ATOM 3278 O O . GLU B 1 145 ? -17.117 -13.653 5.590 1.00 18.28 145 GLU B O 1
ATOM 3284 N N . TYR B 1 146 ? -19.310 -13.399 5.123 1.00 16.19 146 TYR B N 1
ATOM 3285 C CA . TYR B 1 146 ? -19.645 -14.696 5.694 1.00 16.73 146 TYR B CA 1
ATOM 3286 C C . TYR B 1 146 ? -19.013 -15.828 4.900 1.00 15.33 146 TYR B C 1
ATOM 3287 O O . TYR B 1 146 ? -18.597 -16.833 5.482 1.00 15.85 146 TYR B O 1
ATOM 3296 N N . ALA B 1 147 ? -18.955 -15.694 3.566 1.00 15.17 147 ALA B N 1
ATOM 3297 C CA . ALA B 1 147 ? -18.341 -16.733 2.747 1.00 13.45 147 ALA B CA 1
ATOM 3298 C C . ALA B 1 147 ? -16.882 -16.930 3.124 1.00 15.48 147 ALA B C 1
ATOM 3299 O O . ALA B 1 147 ? -16.410 -18.068 3.225 1.00 16.20 147 ALA B O 1
ATOM 3301 N N . GLY B 1 148 ? -16.161 -15.837 3.365 1.00 17.03 148 GLY B N 1
ATOM 3302 C CA . GLY B 1 148 ? -14.789 -15.972 3.824 1.00 17.05 148 GLY B CA 1
ATOM 3303 C C . GLY B 1 148 ? -14.713 -16.662 5.171 1.00 17.41 148 GLY B C 1
ATOM 3304 O O . GLY B 1 148 ? -13.819 -17.478 5.416 1.00 18.29 148 GLY B O 1
ATOM 3305 N N . LYS B 1 149 ? -15.680 -16.378 6.044 1.00 16.23 149 LYS B N 1
ATOM 3306 C CA . LYS B 1 149 ? -15.653 -16.961 7.378 1.00 16.22 149 LYS B CA 1
ATOM 3307 C C . LYS B 1 149 ? -15.903 -18.465 7.349 1.00 18.82 149 LYS B C 1
ATOM 3308 O O . LYS B 1 149 ? -15.231 -19.216 8.062 1.00 17.35 149 LYS B O 1
ATOM 3314 N N . TRP B 1 150 ? -16.860 -18.943 6.542 1.00 17.68 150 TRP B N 1
ATOM 3315 C CA . TRP B 1 150 ? -17.081 -20.386 6.562 1.00 14.35 150 TRP B CA 1
ATOM 3316 C C . TRP B 1 150 ? -16.016 -21.132 5.771 1.00 19.73 150 TRP B C 1
ATOM 3317 O O . TRP B 1 150 ? -15.701 -22.276 6.105 1.00 19.21 150 TRP B O 1
ATOM 3328 N N . ARG B 1 151 ? -15.430 -20.497 4.754 1.00 17.16 151 ARG B N 1
ATOM 3329 C CA . ARG B 1 151 ? -14.320 -21.126 4.053 1.00 17.34 151 ARG B CA 1
ATOM 3330 C C . ARG B 1 151 ? -13.099 -21.217 4.957 1.00 19.83 151 ARG B C 1
ATOM 3331 O O . ARG B 1 151 ? -12.391 -22.230 4.936 1.00 21.26 151 ARG B O 1
ATOM 3339 N N . ASN B 1 152 ? -12.885 -20.212 5.811 1.00 19.08 152 ASN B N 1
ATOM 3340 C CA . ASN B 1 152 ? -11.850 -20.335 6.833 1.00 19.51 152 ASN B CA 1
ATOM 3341 C C . ASN B 1 152 ? -12.150 -21.509 7.758 1.00 25.52 152 ASN B C 1
ATOM 3342 O O . ASN B 1 152 ? -11.251 -22.288 8.091 1.00 21.07 152 ASN B O 1
ATOM 3347 N N . ILE B 1 153 ? -13.415 -21.667 8.163 1.00 20.86 153 ILE B N 1
ATOM 3348 C CA . ILE B 1 153 ? -13.785 -22.802 9.005 1.00 21.40 153 ILE B CA 1
ATOM 3349 C C . ILE B 1 153 ? -13.450 -24.112 8.312 1.00 23.58 153 ILE B C 1
ATOM 3350 O O . ILE B 1 153 ? -12.927 -25.045 8.936 1.00 27.48 153 ILE B O 1
ATOM 3355 N N . ARG B 1 154 ? -13.747 -24.203 7.013 1.00 21.74 154 ARG B N 1
ATOM 3356 C CA . ARG B 1 154 ? -13.479 -25.430 6.274 1.00 20.33 154 ARG B CA 1
ATOM 3357 C C . ARG B 1 154 ? -12.008 -25.818 6.368 1.00 24.52 154 ARG B C 1
ATOM 3358 O O . ARG B 1 154 ? -11.683 -26.997 6.553 1.00 25.58 154 ARG B O 1
ATOM 3366 N N . VAL B 1 155 ? -11.105 -24.838 6.280 1.00 26.28 155 VAL B N 1
ATOM 3367 C CA . VAL B 1 155 ? -9.676 -25.137 6.188 1.00 28.04 155 VAL B CA 1
ATOM 3368 C C . VAL B 1 155 ? -8.943 -25.031 7.525 1.00 37.43 155 VAL B C 1
ATOM 3369 O O . VAL B 1 155 ? -7.907 -25.678 7.710 1.00 39.20 155 VAL B O 1
ATOM 3373 N N . GLN B 1 156 ? -9.439 -24.216 8.467 1.00 31.97 156 GLN B N 1
ATOM 3374 C CA . GLN B 1 156 ? -8.694 -24.035 9.709 1.00 28.54 156 GLN B CA 1
ATOM 3375 C C . GLN B 1 156 ? -9.561 -24.062 10.963 1.00 37.07 156 GLN B C 1
ATOM 3376 O O . GLN B 1 156 ? -9.050 -23.766 12.050 1.00 32.04 156 GLN B O 1
ATOM 3382 N N . GLY B 1 157 ? -10.847 -24.380 10.855 1.00 28.98 157 GLY B N 1
ATOM 3383 C CA . GLY B 1 157 ? -11.726 -24.359 12.001 1.00 25.96 157 GLY B CA 1
ATOM 3384 C C . GLY B 1 157 ? -12.016 -22.942 12.446 1.00 27.41 157 GLY B C 1
ATOM 3385 O O . GLY B 1 157 ? -11.556 -21.974 11.830 1.00 28.35 157 GLY B O 1
ATOM 3386 N N . PRO B 1 158 ? -12.776 -22.785 13.543 1.00 26.00 158 PRO B N 1
ATOM 3387 C CA . PRO B 1 158 ? -13.350 -23.873 14.342 1.00 25.30 158 PRO B CA 1
ATOM 3388 C C . PRO B 1 158 ? -14.770 -24.251 13.919 1.00 29.27 158 PRO B C 1
ATOM 3389 O O . PRO B 1 158 ? -15.602 -23.360 13.723 1.00 26.48 158 PRO B O 1
ATOM 3393 N N . THR B 1 159 ? -15.059 -25.551 13.814 1.00 23.08 159 THR B N 1
ATOM 3394 C CA . THR B 1 159 ? -16.412 -25.952 13.443 1.00 24.18 159 THR B CA 1
ATOM 3395 C C . THR B 1 159 ? -17.430 -25.608 14.524 1.00 23.33 159 THR B C 1
ATOM 3396 O O . THR B 1 159 ? -18.627 -25.562 14.230 1.00 23.49 159 THR B O 1
ATOM 3400 N N . THR B 1 160 ? -16.987 -25.359 15.761 1.00 26.05 160 THR B N 1
ATOM 3401 C CA . THR B 1 160 ? -17.909 -24.936 16.815 1.00 22.17 160 THR B CA 1
ATOM 3402 C C . THR B 1 160 ? -18.553 -23.582 16.526 1.00 22.77 160 THR B C 1
ATOM 3403 O O . THR B 1 160 ? -19.522 -23.215 17.199 1.00 21.41 160 THR B O 1
ATOM 3407 N N . PHE B 1 161 ? -18.022 -22.820 15.571 1.00 22.97 161 PHE B N 1
ATOM 3408 C CA . PHE B 1 161 ? -18.640 -21.572 15.136 1.00 20.20 161 PHE B CA 1
ATOM 3409 C C . PHE B 1 161 ? -19.632 -21.776 14.000 1.00 18.44 161 PHE B C 1
ATOM 3410 O O . PHE B 1 161 ? -20.469 -20.898 13.754 1.00 18.21 161 PHE B O 1
ATOM 3418 N N . LEU B 1 162 ? -19.571 -22.919 13.321 1.00 19.91 162 LEU B N 1
ATOM 3419 C CA . LEU B 1 162 ? -20.384 -23.105 12.122 1.00 15.58 162 LEU B CA 1
ATOM 3420 C C . LEU B 1 162 ? -21.891 -23.037 12.359 1.00 16.25 162 LEU B C 1
ATOM 3421 O O . LEU B 1 162 ? -22.579 -22.423 11.527 1.00 16.59 162 LEU B O 1
ATOM 3426 N N . PRO B 1 163 ? -22.474 -23.633 13.410 1.00 16.82 163 PRO B N 1
ATOM 3427 C CA . PRO B 1 163 ? -23.929 -23.451 13.597 1.00 17.78 163 PRO B CA 1
ATOM 3428 C C . PRO B 1 163 ? -24.340 -21.995 13.743 1.00 20.53 163 PRO B C 1
ATOM 3429 O O . PRO B 1 163 ? -25.323 -21.567 13.127 1.00 16.55 163 PRO B O 1
ATOM 3433 N N . SER B 1 164 ? -23.620 -21.220 14.555 1.00 15.82 164 SER B N 1
ATOM 3434 C CA . SER B 1 164 ? -23.953 -19.807 14.703 1.00 15.52 164 SER B CA 1
ATOM 3435 C C . SER B 1 164 ? -23.791 -19.053 13.388 1.00 15.35 164 SER B C 1
ATOM 3436 O O . SER B 1 164 ? -24.621 -18.206 13.048 1.00 14.99 164 SER B O 1
ATOM 3439 N N . LEU B 1 165 ? -22.718 -19.332 12.646 1.00 16.44 165 LEU B N 1
ATOM 3440 C CA . LEU B 1 165 ? -22.503 -18.643 11.376 1.00 14.89 165 LEU B CA 1
ATOM 3441 C C . LEU B 1 165 ? -23.595 -18.985 10.370 1.00 16.29 165 LEU B C 1
ATOM 3442 O O . LEU B 1 165 ? -24.053 -18.115 9.620 1.00 16.52 165 LEU B O 1
ATOM 3447 N N . THR B 1 166 ? -24.030 -20.247 10.354 1.00 16.22 166 THR B N 1
ATOM 3448 C CA . THR B 1 166 ? -25.079 -20.670 9.431 1.00 15.51 166 THR B CA 1
ATOM 3449 C C . THR B 1 166 ? -26.388 -19.948 9.729 1.00 15.53 166 THR B C 1
ATOM 3450 O O . THR B 1 166 ? -27.104 -19.527 8.807 1.00 15.44 166 THR B O 1
ATOM 3454 N N . VAL B 1 167 ? -26.692 -19.754 11.014 1.00 15.46 167 VAL B N 1
ATOM 3455 C CA . VAL B 1 167 ? -27.853 -18.953 11.407 1.00 16.46 167 VAL B CA 1
ATOM 3456 C C . VAL B 1 167 ? -27.716 -17.517 10.906 1.00 17.02 167 VAL B C 1
ATOM 3457 O O . VAL B 1 167 ? -28.669 -16.941 10.367 1.00 16.62 167 VAL B O 1
ATOM 3461 N N . GLN B 1 168 ? -26.531 -16.919 11.072 1.00 15.12 168 GLN B N 1
ATOM 3462 C CA . GLN B 1 168 ? -26.310 -15.549 10.603 1.00 15.56 168 GLN B CA 1
ATOM 3463 C C . GLN B 1 168 ? -26.499 -15.435 9.093 1.00 15.09 168 GLN B C 1
ATOM 3464 O O . GLN B 1 168 ? -27.067 -14.450 8.602 1.00 16.71 168 GLN B O 1
ATOM 3470 N N . VAL B 1 169 ? -26.009 -16.424 8.340 1.00 15.20 169 VAL B N 1
ATOM 3471 C CA . VAL B 1 169 ? -26.152 -16.393 6.885 1.00 15.02 169 VAL B CA 1
ATOM 3472 C C . VAL B 1 169 ? -27.617 -16.510 6.485 1.00 14.52 169 VAL B C 1
ATOM 3473 O O . VAL B 1 169 ? -28.079 -15.803 5.582 1.00 16.52 169 VAL B O 1
ATOM 3477 N N . ALA B 1 170 ? -28.373 -17.397 7.145 1.00 13.55 170 ALA B N 1
ATOM 3478 C CA . ALA B 1 170 ? -29.797 -17.503 6.837 1.00 14.06 170 ALA B CA 1
ATOM 3479 C C . ALA B 1 170 ? -30.506 -16.181 7.100 1.00 17.87 170 ALA B C 1
ATOM 3480 O O . ALA B 1 170 ? -31.348 -15.746 6.304 1.00 17.16 170 ALA B O 1
ATOM 3482 N N . MET B 1 171 ? -30.141 -15.504 8.188 1.00 13.27 171 MET B N 1
ATOM 3483 C CA . MET B 1 171 ? -30.750 -14.219 8.499 1.00 14.86 171 MET B CA 1
ATOM 3484 C C . MET B 1 171 ? -30.373 -13.160 7.472 1.00 15.59 171 MET B C 1
ATOM 3485 O O . MET B 1 171 ? -31.223 -12.368 7.056 1.00 17.05 171 MET B O 1
ATOM 3490 N N . ALA B 1 172 ? -29.104 -13.121 7.055 1.00 13.27 172 ALA B N 1
ATOM 3491 C CA . ALA B 1 172 ? -28.702 -12.167 6.026 1.00 17.25 172 ALA B CA 1
ATOM 3492 C C . ALA B 1 172 ? -29.427 -12.432 4.710 1.00 17.42 172 ALA B C 1
ATOM 3493 O O . ALA B 1 172 ? -29.806 -11.494 3.994 1.00 15.34 172 ALA B O 1
ATOM 3495 N N . GLY B 1 173 ? -29.627 -13.707 4.371 1.00 16.29 173 GLY B N 1
ATOM 3496 C CA . GLY B 1 173 ? -30.401 -14.023 3.188 1.00 17.38 173 GLY B CA 1
ATOM 3497 C C . GLY B 1 173 ? -31.826 -13.539 3.308 1.00 16.21 173 GLY B C 1
ATOM 3498 O O . GLY B 1 173 ? -32.422 -13.076 2.327 1.00 16.02 173 GLY B O 1
ATOM 3499 N N . ALA B 1 174 ? -32.391 -13.609 4.517 1.00 15.63 174 ALA B N 1
ATOM 3500 C CA . ALA B 1 174 ? -33.739 -13.098 4.733 1.00 14.78 174 ALA B CA 1
ATOM 3501 C C . ALA B 1 174 ? -33.779 -11.585 4.568 1.00 16.04 174 ALA B C 1
ATOM 3502 O O . ALA B 1 174 ? -34.753 -11.037 4.035 1.00 18.83 174 ALA B O 1
ATOM 3504 N N . MET B 1 175 ? -32.723 -10.892 5.007 1.00 14.59 175 MET B N 1
ATOM 3505 C CA . MET B 1 175 ? -32.649 -9.453 4.773 1.00 17.79 175 MET B CA 1
ATOM 3506 C C . MET B 1 175 ? -32.582 -9.143 3.285 1.00 16.90 175 MET B C 1
ATOM 3507 O O . MET B 1 175 ? -33.233 -8.206 2.807 1.00 16.59 175 MET B O 1
ATOM 3512 N N . LEU B 1 176 ? -31.798 -9.925 2.539 1.00 15.99 176 LEU B N 1
ATOM 3513 C CA . LEU B 1 176 ? -31.703 -9.748 1.096 1.00 15.94 176 LEU B CA 1
ATOM 3514 C C . LEU B 1 176 ? -33.070 -9.896 0.444 1.00 16.36 176 LEU B C 1
ATOM 3515 O O . LEU B 1 176 ? -33.476 -9.067 -0.376 1.00 17.02 176 LEU B O 1
ATOM 3520 N N . ILE B 1 177 ? -33.802 -10.941 0.825 1.00 16.17 177 ILE B N 1
ATOM 3521 C CA . ILE B 1 177 ? -35.125 -11.183 0.263 1.00 17.55 177 ILE B CA 1
ATOM 3522 C C . ILE B 1 177 ? -36.084 -10.057 0.629 1.00 22.05 177 ILE B C 1
ATOM 3523 O O . ILE B 1 177 ? -36.879 -9.603 -0.203 1.00 18.47 177 ILE B O 1
ATOM 3528 N N . GLY B 1 178 ? -36.025 -9.587 1.875 1.00 16.40 178 GLY B N 1
ATOM 3529 C CA . GLY B 1 178 ? -36.910 -8.509 2.292 1.00 17.51 178 GLY B CA 1
ATOM 3530 C C . GLY B 1 178 ? -36.640 -7.209 1.558 1.00 18.63 178 GLY B C 1
ATOM 3531 O O . GLY B 1 178 ? -37.573 -6.512 1.151 1.00 20.44 178 GLY B O 1
ATOM 3532 N N . LEU B 1 179 ? -35.363 -6.879 1.350 1.00 15.44 179 LEU B N 1
ATOM 3533 C CA . LEU B 1 179 ? -35.032 -5.679 0.585 1.00 15.42 179 LEU B CA 1
ATOM 3534 C C . LEU B 1 179 ? -35.509 -5.799 -0.854 1.00 19.48 179 LEU B C 1
ATOM 3535 O O . LEU B 1 179 ? -36.067 -4.850 -1.414 1.00 21.43 179 LEU B O 1
ATOM 3540 N N . HIS B 1 180 ? -35.322 -6.973 -1.454 1.00 17.75 180 HIS B N 1
ATOM 3541 C CA . HIS B 1 180 ? -35.703 -7.173 -2.845 1.00 19.15 180 HIS B CA 1
ATOM 3542 C C . HIS B 1 180 ? -37.208 -7.022 -3.034 1.00 18.81 180 HIS B C 1
ATOM 3543 O O . HIS B 1 180 ? -37.663 -6.392 -3.997 1.00 21.01 180 HIS B O 1
ATOM 3550 N N . HIS B 1 181 ? -37.992 -7.592 -2.127 1.00 20.68 181 HIS B N 1
ATOM 3551 C CA . HIS B 1 181 ? -39.442 -7.526 -2.212 1.00 20.13 181 HIS B CA 1
ATOM 3552 C C . HIS B 1 181 ? -40.030 -6.331 -1.475 1.00 31.72 181 HIS B C 1
ATOM 3553 O O . HIS B 1 181 ? -41.254 -6.159 -1.488 1.00 28.75 181 HIS B O 1
ATOM 3560 N N . ARG B 1 182 ? -39.188 -5.499 -0.859 1.00 22.68 182 ARG B N 1
ATOM 3561 C CA . ARG B 1 182 ? -39.629 -4.316 -0.117 1.00 27.91 182 ARG B CA 1
ATOM 3562 C C . ARG B 1 182 ? -40.643 -4.683 0.963 1.00 29.09 182 ARG B C 1
ATOM 3563 O O . ARG B 1 182 ? -41.679 -4.032 1.121 1.00 34.88 182 ARG B O 1
ATOM 3571 N N . ILE B 1 183 ? -40.342 -5.736 1.719 1.00 27.04 183 ILE B N 1
ATOM 3572 C CA . ILE B 1 183 ? -41.221 -6.189 2.789 1.00 31.76 183 ILE B CA 1
ATOM 3573 C C . ILE B 1 183 ? -40.464 -6.166 4.110 1.00 28.92 183 ILE B C 1
ATOM 3574 O O . ILE B 1 183 ? -39.273 -6.486 4.167 1.00 24.78 183 ILE B O 1
ATOM 3579 N N . CYS B 1 184 ? -41.170 -5.792 5.172 1.00 23.03 184 CYS B N 1
ATOM 3580 C CA . CYS B 1 184 ? -40.656 -5.846 6.532 1.00 19.46 184 CYS B CA 1
ATOM 3581 C C . CYS B 1 184 ? -41.321 -7.012 7.245 1.00 30.89 184 CYS B C 1
ATOM 3582 O O . CYS B 1 184 ? -42.541 -7.187 7.153 1.00 31.80 184 CYS B O 1
ATOM 3585 N N . TYR B 1 185 ? -40.516 -7.805 7.941 1.00 23.41 185 TYR B N 1
ATOM 3586 C CA . TYR B 1 185 ? -41.013 -8.977 8.644 1.00 25.99 185 TYR B CA 1
ATOM 3587 C C . TYR B 1 185 ? -41.792 -8.568 9.898 1.00 29.53 185 TYR B C 1
ATOM 3588 O O . TYR B 1 185 ? -41.474 -7.577 10.561 1.00 37.63 185 TYR B O 1
ATOM 3597 N N . THR B 1 186 ? -42.842 -9.337 10.206 1.00 34.85 186 THR B N 1
ATOM 3598 C CA . THR B 1 186 ? -43.733 -8.970 11.307 1.00 34.17 186 THR B CA 1
ATOM 3599 C C . THR B 1 186 ? -43.021 -9.042 12.656 1.00 51.34 186 THR B C 1
ATOM 3600 O O . THR B 1 186 ? -43.013 -8.067 13.417 1.00 54.85 186 THR B O 1
ATOM 3604 N N . THR B 1 187 ? -42.398 -10.177 12.963 1.00 40.74 187 THR B N 1
ATOM 3605 C CA . THR B 1 187 ? -41.625 -10.343 14.187 1.00 34.72 187 THR B CA 1
ATOM 3606 C C . THR B 1 187 ? -40.303 -11.020 13.874 1.00 39.33 187 THR B C 1
ATOM 3607 O O . THR B 1 187 ? -40.105 -11.582 12.794 1.00 40.18 187 THR B O 1
ATOM 3611 N N . SER B 1 188 ? -39.403 -10.974 14.858 1.00 31.29 188 SER B N 1
ATOM 3612 C CA . SER B 1 188 ? -38.141 -11.691 14.744 1.00 34.52 188 SER B CA 1
ATOM 3613 C C . SER B 1 188 ? -38.380 -13.188 14.602 1.00 27.40 188 SER B C 1
ATOM 3614 O O . SER B 1 188 ? -37.620 -13.878 13.912 1.00 34.42 188 SER B O 1
ATOM 3617 N N . ALA B 1 189 ? -39.436 -13.704 15.241 1.00 31.87 189 ALA B N 1
ATOM 3618 C CA . ALA B 1 189 ? -39.688 -15.140 15.230 1.00 33.30 189 ALA B CA 1
ATOM 3619 C C . ALA B 1 189 ? -40.137 -15.643 13.866 1.00 28.17 189 ALA B C 1
ATOM 3620 O O . ALA B 1 189 ? -39.933 -16.819 13.552 1.00 29.60 189 ALA B O 1
ATOM 3622 N N . SER B 1 190 ? -40.740 -14.788 13.043 1.00 22.54 190 SER B N 1
ATOM 3623 C CA . SER B 1 190 ? -41.301 -15.220 11.772 1.00 23.43 190 SER B CA 1
ATOM 3624 C C . SER B 1 190 ? -40.419 -14.877 10.577 1.00 30.83 190 SER B C 1
ATOM 3625 O O . SER B 1 190 ? -40.824 -15.126 9.437 1.00 25.73 190 SER B O 1
ATOM 3628 N N . VAL B 1 191 ? -39.218 -14.337 10.808 1.00 28.32 191 VAL B N 1
ATOM 3629 C CA . VAL B 1 191 ? -38.390 -13.858 9.700 1.00 20.15 191 VAL B CA 1
ATOM 3630 C C . VAL B 1 191 ? -38.126 -14.976 8.697 1.00 19.70 191 VAL B C 1
ATOM 3631 O O . VAL B 1 191 ? -38.349 -14.814 7.493 1.00 19.25 191 VAL B O 1
ATOM 3635 N N . LEU B 1 192 ? -37.653 -16.130 9.172 1.00 20.71 192 LEU B N 1
ATOM 3636 C CA . LEU B 1 192 ? -37.300 -17.192 8.235 1.00 20.20 192 LEU B CA 1
ATOM 3637 C C . LEU B 1 192 ? -38.539 -17.809 7.599 1.00 18.69 192 LEU B C 1
ATOM 3638 O O . LEU B 1 192 ? -38.534 -18.117 6.401 1.00 21.54 192 LEU B O 1
ATOM 3643 N N . THR B 1 193 ? -39.607 -18.005 8.379 1.00 21.15 193 THR B N 1
ATOM 3644 C CA . THR B 1 193 ? -40.828 -18.569 7.806 1.00 25.03 193 THR B CA 1
ATOM 3645 C C . THR B 1 193 ? -41.375 -17.671 6.707 1.00 24.33 193 THR B C 1
ATOM 3646 O O . THR B 1 193 ? -41.819 -18.155 5.659 1.00 25.00 193 THR B O 1
ATOM 3650 N N . GLU B 1 194 ? -41.336 -16.356 6.924 1.00 21.37 194 GLU B N 1
ATOM 3651 C CA . GLU B 1 194 ? -41.842 -15.435 5.918 1.00 23.90 194 GLU B CA 1
ATOM 3652 C C . GLU B 1 194 ? -40.898 -15.341 4.730 1.00 20.08 194 GLU B C 1
ATOM 3653 O O . GLU B 1 194 ? -41.355 -15.227 3.588 1.00 22.35 194 GLU B O 1
ATOM 3659 N N . ALA B 1 195 ? -39.589 -15.428 4.971 1.00 17.87 195 ALA B N 1
ATOM 3660 C CA . ALA B 1 195 ? -38.627 -15.296 3.881 1.00 17.93 195 ALA B CA 1
ATOM 3661 C C . ALA B 1 195 ? -38.780 -16.425 2.866 1.00 18.82 195 A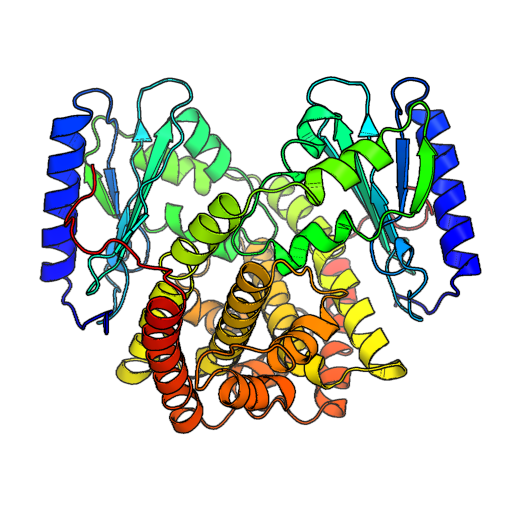LA B C 1
ATOM 3662 O O . ALA B 1 195 ? -38.814 -16.181 1.654 1.00 21.67 195 ALA B O 1
ATOM 3664 N N . VAL B 1 196 ? -38.876 -17.671 3.338 1.00 21.90 196 VAL B N 1
ATOM 3665 C CA . VAL B 1 196 ? -38.943 -18.800 2.414 1.00 23.73 196 VAL B CA 1
ATOM 3666 C C . VAL B 1 196 ? -40.277 -18.885 1.689 1.00 24.73 196 VAL B C 1
ATOM 3667 O O . VAL B 1 196 ? -40.402 -19.665 0.740 1.00 28.50 196 VAL B O 1
ATOM 3671 N N . LYS B 1 197 ? -41.272 -18.096 2.099 1.00 24.56 197 LYS B N 1
ATOM 3672 C CA . LYS B 1 197 ? -42.539 -18.042 1.381 1.00 28.42 197 LYS B CA 1
ATOM 3673 C C . LYS B 1 197 ? -42.517 -17.065 0.215 1.00 29.56 197 LYS B C 1
ATOM 3674 O O . LYS B 1 197 ? -43.448 -17.081 -0.598 1.00 32.57 197 LYS B O 1
ATOM 3680 N N . GLN B 1 198 ? -41.498 -16.214 0.116 1.00 21.89 198 GLN B N 1
ATOM 3681 C CA . GLN B 1 198 ? -41.437 -15.251 -0.974 1.00 21.68 198 GLN B CA 1
ATOM 3682 C C . GLN B 1 198 ? -41.038 -15.946 -2.270 1.00 22.25 198 GLN B C 1
ATOM 3683 O O . GLN B 1 198 ? -40.467 -17.038 -2.273 1.00 24.49 198 GLN B O 1
ATOM 3689 N N . SER B 1 199 ? -41.337 -15.295 -3.387 1.00 22.45 199 SER B N 1
ATOM 3690 C CA . SER B 1 199 ? -40.981 -15.857 -4.677 1.00 22.11 199 SER B CA 1
ATOM 3691 C C . SER B 1 199 ? -39.576 -15.435 -5.093 1.00 24.13 199 SER B C 1
ATOM 3692 O O . SER B 1 199 ? -38.985 -14.504 -4.539 1.00 24.74 199 SER B O 1
ATOM 3695 N N . ASP B 1 200 ? -39.047 -16.136 -6.100 1.00 25.86 200 ASP B N 1
ATOM 3696 C CA . ASP B 1 200 ? -37.803 -15.748 -6.765 1.00 32.89 200 ASP B CA 1
ATOM 3697 C C . ASP B 1 200 ? -36.629 -15.648 -5.787 1.00 25.85 200 ASP B C 1
ATOM 3698 O O . ASP B 1 200 ? -35.904 -14.653 -5.752 1.00 27.56 200 ASP B O 1
ATOM 3703 N N . LEU B 1 201 ? -36.462 -16.683 -4.975 1.00 23.96 201 LEU B N 1
ATOM 3704 C CA . LEU B 1 201 ? -35.382 -16.768 -3.999 1.00 22.59 201 LEU B CA 1
ATOM 3705 C C . LEU B 1 201 ? -34.087 -17.225 -4.667 1.00 22.79 201 LEU B C 1
ATOM 3706 O O . LEU B 1 201 ? -34.117 -17.976 -5.643 1.00 27.07 201 LEU B O 1
ATOM 3711 N N . PRO B 1 202 ? -32.931 -16.781 -4.167 1.00 19.59 202 PRO B N 1
ATOM 3712 C CA . PRO B 1 202 ? -31.672 -17.347 -4.660 1.00 19.57 202 PRO B CA 1
ATOM 3713 C C . PRO B 1 202 ? -31.642 -18.846 -4.404 1.00 20.53 202 PRO B C 1
ATOM 3714 O O . PRO B 1 202 ? -32.087 -19.324 -3.361 1.00 19.92 202 PRO B O 1
ATOM 3718 N N A SER B 1 203 ? -31.119 -19.588 -5.380 0.53 19.01 203 SER B N 1
ATOM 3719 N N B SER B 1 203 ? -31.124 -19.593 -5.379 0.47 18.98 203 SER B N 1
ATOM 3720 C CA A SER B 1 203 ? -31.049 -21.037 -5.256 0.53 15.95 203 SER B CA 1
ATOM 3721 C CA B SER B 1 203 ? -31.093 -21.043 -5.250 0.47 15.82 203 SER B CA 1
ATOM 3722 C C A SER B 1 203 ? -30.245 -21.428 -4.024 0.53 16.38 203 SER B C 1
ATOM 3723 C C B SER B 1 203 ? -30.238 -21.451 -4.056 0.47 16.26 203 SER B C 1
ATOM 3724 O O A SER B 1 203 ? -29.247 -20.788 -3.686 0.53 18.98 203 SER B O 1
ATOM 3725 O O B SER B 1 203 ? -29.203 -20.843 -3.773 0.47 19.04 203 SER B O 1
ATOM 3730 N N . GLY B 1 204 ? -30.692 -22.480 -3.343 1.00 19.12 204 GLY B N 1
ATOM 3731 C CA . GLY B 1 204 ? -30.018 -22.957 -2.157 1.00 19.69 204 GLY B CA 1
ATOM 3732 C C . GLY B 1 204 ? -30.500 -22.335 -0.866 1.00 16.49 204 GLY B C 1
ATOM 3733 O O . GLY B 1 204 ? -30.157 -22.838 0.215 1.00 19.28 204 GLY B O 1
ATOM 3734 N N . TYR B 1 205 ? -31.291 -21.263 -0.936 1.00 14.82 205 TYR B N 1
ATOM 3735 C CA . TYR B 1 205 ? -31.722 -20.618 0.298 1.00 16.35 205 TYR B CA 1
ATOM 3736 C C . TYR B 1 205 ? -32.694 -21.498 1.072 1.00 17.74 205 TYR B C 1
ATOM 3737 O O . TYR B 1 205 ? -32.606 -21.589 2.301 1.00 16.87 205 TYR B O 1
ATOM 3746 N N . ASP B 1 206 ? -33.638 -22.138 0.378 1.00 17.91 206 ASP B N 1
ATOM 3747 C CA . ASP B 1 206 ? -34.593 -23.011 1.057 1.00 19.24 206 ASP B CA 1
ATOM 3748 C C . ASP B 1 206 ? -33.881 -24.126 1.818 1.00 16.08 206 ASP B C 1
ATOM 3749 O O . ASP B 1 206 ? -34.229 -24.440 2.963 1.00 19.00 206 ASP B O 1
ATOM 3754 N N . HIS B 1 207 ? -32.895 -24.762 1.184 1.00 16.33 207 HIS B N 1
ATOM 3755 C CA . HIS B 1 207 ? -32.201 -25.859 1.846 1.00 18.16 207 HIS B CA 1
ATOM 3756 C C . HIS B 1 207 ? -31.457 -25.373 3.083 1.00 17.85 207 HIS B C 1
ATOM 3757 O O . HIS B 1 207 ? -31.472 -26.038 4.126 1.00 16.13 207 HIS B O 1
ATOM 3764 N N . LEU B 1 208 ? -30.797 -24.214 2.984 1.00 16.72 208 LEU B N 1
ATOM 3765 C CA . LEU B 1 208 ? -30.097 -23.656 4.137 1.00 15.14 208 LEU B CA 1
ATOM 3766 C C . LEU B 1 208 ? -31.060 -23.418 5.294 1.00 16.44 208 LEU B C 1
ATOM 3767 O O . LEU B 1 208 ? -30.778 -23.781 6.446 1.00 18.66 208 LEU B O 1
ATOM 3772 N N . CYS B 1 209 ? -32.217 -22.824 4.999 1.00 17.45 209 CYS B N 1
ATOM 3773 C CA . CYS B 1 209 ? -33.195 -22.544 6.043 1.00 15.65 209 CYS B CA 1
ATOM 3774 C C . CYS B 1 209 ? -33.735 -23.826 6.648 1.00 17.99 209 CYS B C 1
ATOM 3775 O O . CYS B 1 209 ? -34.146 -23.839 7.812 1.00 18.02 209 CYS B O 1
ATOM 3778 N N . GLN B 1 210 ? -33.739 -24.916 5.880 1.00 17.64 210 GLN B N 1
ATOM 3779 C CA . GLN B 1 210 ? -34.209 -26.182 6.425 1.00 15.67 210 GLN B CA 1
ATOM 3780 C C . GLN B 1 210 ? -33.337 -26.630 7.594 1.00 20.06 210 GLN B C 1
ATOM 3781 O O . GLN B 1 210 ? -33.851 -27.048 8.638 1.00 17.70 210 GLN B O 1
ATOM 3787 N N . PHE B 1 211 ? -32.015 -26.488 7.461 1.00 18.32 211 PHE B N 1
ATOM 3788 C CA . PHE B 1 211 ? -31.117 -26.789 8.571 1.00 17.82 211 PHE B CA 1
ATOM 3789 C C . PHE B 1 211 ? -31.380 -25.871 9.754 1.00 16.97 211 PHE B C 1
ATOM 3790 O O . PHE B 1 211 ? -31.455 -26.321 10.899 1.00 17.92 211 PHE B O 1
ATOM 3798 N N . VAL B 1 212 ? -31.514 -24.568 9.491 1.00 17.68 212 VAL B N 1
ATOM 3799 C CA . VAL B 1 212 ? -31.594 -23.596 10.576 1.00 14.66 212 VAL B CA 1
ATOM 3800 C C . VAL B 1 212 ? -32.920 -23.720 11.317 1.00 18.49 212 VAL B C 1
ATOM 3801 O O . VAL B 1 212 ? -32.962 -23.667 12.552 1.00 17.74 212 VAL B O 1
ATOM 3805 N N . MET B 1 213 ? -34.016 -23.921 10.583 1.00 16.78 213 MET B N 1
ATOM 3806 C CA . MET B 1 213 ? -35.330 -24.000 11.221 1.00 15.13 213 MET B CA 1
ATOM 3807 C C . MET B 1 213 ? -35.522 -25.313 11.969 1.00 18.91 213 MET B C 1
ATOM 3808 O O . MET B 1 213 ? -36.190 -25.337 13.008 1.00 19.64 213 MET B O 1
ATOM 3813 N N . SER B 1 214 ? -34.949 -26.409 11.467 1.00 17.91 214 SER B N 1
ATOM 3814 C CA . SER B 1 214 ? -35.044 -27.685 12.165 1.00 18.58 214 SER B CA 1
ATOM 3815 C C . SER B 1 214 ? -34.047 -27.792 13.306 1.00 21.61 214 SER B C 1
ATOM 3816 O O . SER B 1 214 ? -34.211 -28.651 14.181 1.00 21.59 214 SER B O 1
ATOM 3819 N N . GLY B 1 215 ? -33.022 -26.944 13.319 1.00 18.34 215 GLY B N 1
ATOM 3820 C CA . GLY B 1 215 ? -31.998 -27.053 14.334 1.00 18.31 215 GLY B CA 1
ATOM 3821 C C . GLY B 1 215 ? -31.023 -28.188 14.132 1.00 19.67 215 GLY B C 1
ATOM 3822 O O . GLY B 1 215 ? -30.220 -28.461 15.030 1.00 19.86 215 GLY B O 1
ATOM 3823 N N . GLN B 1 216 ? -31.059 -28.858 12.981 1.00 16.75 216 GLN B N 1
ATOM 3824 C CA . GLN B 1 216 ? -30.111 -29.928 12.692 1.00 18.56 216 GLN B CA 1
ATOM 3825 C C . GLN B 1 216 ? -28.870 -29.286 12.085 1.00 18.16 216 GLN B C 1
ATOM 3826 O O . GLN B 1 216 ? -28.674 -29.234 10.869 1.00 20.36 216 GLN B O 1
ATOM 3832 N N . LEU B 1 217 ? -28.015 -28.779 12.973 1.00 18.34 217 LEU B N 1
ATOM 3833 C CA . LEU B 1 217 ? -26.844 -28.006 12.580 1.00 14.89 217 LEU B CA 1
ATOM 3834 C C . LEU B 1 217 ? -25.543 -28.680 12.995 1.00 16.76 217 LEU B C 1
ATOM 3835 O O . LEU B 1 217 ? -24.507 -28.015 13.098 1.00 18.54 217 LEU B O 1
ATOM 3840 N N . SER B 1 218 ? -25.560 -29.998 13.204 1.00 18.19 218 SER B N 1
ATOM 3841 C CA . SER B 1 218 ? -24.387 -30.676 13.732 1.00 18.04 218 SER B CA 1
ATOM 3842 C C . SER B 1 218 ? -23.512 -31.323 12.667 1.00 19.89 218 SER B C 1
ATOM 3843 O O . SER B 1 218 ? -22.372 -31.696 12.971 1.00 23.24 218 SER B O 1
ATOM 3846 N N . ASP B 1 219 ? -24.012 -31.484 11.444 1.00 19.96 219 ASP B N 1
ATOM 3847 C CA . ASP B 1 219 ? -23.239 -32.098 10.362 1.00 19.59 219 ASP B CA 1
ATOM 3848 C C . ASP B 1 219 ? -22.527 -30.991 9.594 1.00 22.59 219 ASP B C 1
ATOM 3849 O O . ASP B 1 219 ? -23.075 -30.402 8.663 1.00 20.07 219 ASP B O 1
ATOM 3854 N N . SER B 1 220 ? -21.278 -30.724 9.979 1.00 18.76 220 SER B N 1
ATOM 3855 C CA . SER B 1 220 ? -20.559 -29.578 9.432 1.00 19.35 220 SER B CA 1
ATOM 3856 C C . SER B 1 220 ? -20.360 -29.694 7.924 1.00 19.55 220 SER B C 1
ATOM 3857 O O . SER B 1 220 ? -20.424 -28.688 7.207 1.00 18.78 220 SER B O 1
ATOM 3860 N N . GLU B 1 221 ? -20.111 -30.907 7.420 1.00 20.04 221 GLU B N 1
ATOM 3861 C CA . GLU B 1 221 ? -19.896 -31.058 5.986 1.00 21.19 221 GLU B CA 1
ATOM 3862 C C . GLU B 1 221 ? -21.164 -30.741 5.205 1.00 19.73 221 GLU B C 1
ATOM 3863 O O . GLU B 1 221 ? -21.098 -30.136 4.131 1.00 19.66 221 GLU B O 1
ATOM 3869 N N . LYS B 1 222 ? -22.330 -31.128 5.731 1.00 19.53 222 LYS B N 1
ATOM 3870 C CA . LYS B 1 222 ? -23.572 -30.774 5.055 1.00 19.76 222 LYS B CA 1
ATOM 3871 C C . LYS B 1 222 ? -23.824 -29.274 5.113 1.00 15.58 222 LYS B C 1
ATOM 3872 O O . LYS B 1 222 ? -24.321 -28.690 4.144 1.00 18.43 222 LYS B O 1
ATOM 3878 N N . LEU B 1 223 ? -23.489 -28.630 6.237 1.00 15.07 223 LEU B N 1
ATOM 3879 C CA . LEU B 1 223 ? -23.684 -27.184 6.323 1.00 15.03 223 LEU B CA 1
ATOM 3880 C C . LEU B 1 223 ? -22.787 -26.456 5.330 1.00 14.51 223 LEU B C 1
ATOM 3881 O O . LEU B 1 223 ? -23.229 -25.527 4.644 1.00 16.56 223 LEU B O 1
ATOM 3886 N N . LEU B 1 224 ? -21.524 -26.870 5.234 1.00 16.61 224 LEU B N 1
ATOM 3887 C CA . LEU B 1 224 ? -20.619 -26.220 4.298 1.00 16.86 224 LEU B CA 1
ATOM 3888 C C . LEU B 1 224 ? -21.096 -26.388 2.862 1.00 18.36 224 LEU B C 1
ATOM 3889 O O . LEU B 1 224 ? -21.044 -25.438 2.074 1.00 17.17 224 LEU B O 1
ATOM 3894 N N . GLU B 1 225 ? -21.594 -27.579 2.510 1.00 18.49 225 GLU B N 1
ATOM 3895 C CA . GLU B 1 225 ? -22.128 -27.789 1.168 1.00 19.03 225 GLU B CA 1
ATOM 3896 C C . GLU B 1 225 ? -23.341 -26.902 0.921 1.00 16.26 225 GLU B C 1
ATOM 3897 O O . GLU B 1 225 ? -23.486 -26.319 -0.161 1.00 17.99 225 GLU B O 1
ATOM 3903 N N . SER B 1 226 ? -24.205 -26.762 1.930 1.00 16.29 226 SER B N 1
ATOM 3904 C CA . SER B 1 226 ? -25.398 -25.933 1.788 1.00 14.54 226 SER B CA 1
ATOM 3905 C C . SER B 1 226 ? -25.035 -24.459 1.676 1.00 15.94 226 SER B C 1
ATOM 3906 O O . SER B 1 226 ? -25.621 -23.724 0.870 1.00 14.88 226 SER B O 1
ATOM 3909 N N . LEU B 1 227 ? -24.049 -24.015 2.454 1.00 15.69 227 LEU B N 1
ATOM 3910 C CA . LEU B 1 227 ? -23.608 -22.629 2.350 1.00 14.96 227 LEU B CA 1
ATOM 3911 C C . LEU B 1 227 ? -23.011 -22.346 0.979 1.00 15.37 227 LEU B C 1
ATOM 3912 O O . LE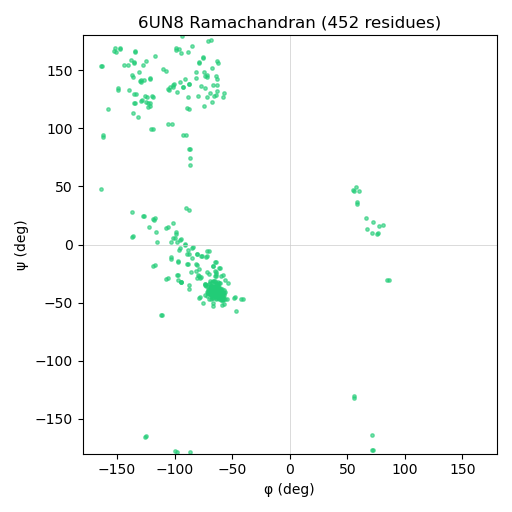U B 1 227 ? -23.311 -21.312 0.372 1.00 16.78 227 LEU B O 1
ATOM 3917 N N . GLU B 1 228 ? -22.176 -23.256 0.469 1.00 16.39 228 GLU B N 1
ATOM 3918 C CA . GLU B 1 228 ? -21.599 -23.059 -0.859 1.00 16.91 228 GLU B CA 1
ATOM 3919 C C . GLU B 1 228 ? -22.674 -23.040 -1.938 1.00 19.37 228 GLU B C 1
ATOM 3920 O O . GLU B 1 228 ? -22.604 -22.236 -2.876 1.00 18.73 228 GLU B O 1
ATOM 3926 N N A ASN B 1 229 ? -23.679 -23.912 -1.826 0.73 17.42 229 ASN B N 1
ATOM 3927 N N B ASN B 1 229 ? -23.673 -23.917 -1.823 0.27 17.64 229 ASN B N 1
ATOM 3928 C CA A ASN B 1 229 ? -24.759 -23.912 -2.807 0.73 17.80 229 ASN B CA 1
ATOM 3929 C CA B ASN B 1 229 ? -24.759 -23.927 -2.796 0.27 17.69 229 ASN B CA 1
ATOM 3930 C C A ASN B 1 229 ? -25.526 -22.598 -2.778 0.73 16.04 229 ASN B C 1
ATOM 3931 C C B ASN B 1 229 ? -25.528 -22.611 -2.775 0.27 15.74 229 ASN B C 1
ATOM 3932 O O A ASN B 1 229 ? -25.861 -22.042 -3.830 0.73 19.77 229 ASN B O 1
ATOM 3933 O O B ASN B 1 229 ? -25.869 -22.069 -3.833 0.27 19.58 229 ASN B O 1
ATOM 3942 N N . PHE B 1 230 ? -25.802 -22.079 -1.579 1.00 15.92 230 PHE B N 1
ATOM 3943 C CA . PHE B 1 230 ? -26.458 -20.780 -1.475 1.00 16.45 230 PHE B CA 1
ATOM 3944 C C . PHE B 1 230 ? -25.576 -19.676 -2.045 1.00 18.07 230 PHE B C 1
ATOM 3945 O O . PHE B 1 230 ? -26.069 -18.764 -2.716 1.00 17.68 230 PHE B O 1
ATOM 3953 N N . TRP B 1 231 ? -24.270 -19.730 -1.772 1.00 16.22 231 TRP B N 1
ATOM 3954 C CA . TRP B 1 231 ? -23.358 -18.722 -2.308 1.00 16.70 231 TRP B CA 1
ATOM 3955 C C . TRP B 1 231 ? -23.359 -18.749 -3.834 1.00 21.51 231 TRP B C 1
ATOM 3956 O O . TRP B 1 231 ? -23.360 -17.695 -4.482 1.00 20.24 231 TRP B O 1
ATOM 3967 N N . ASN B 1 232 ? -23.402 -19.946 -4.428 1.00 18.55 232 ASN B N 1
ATOM 3968 C CA . ASN B 1 232 ? -23.546 -20.050 -5.878 1.00 21.66 232 ASN B CA 1
ATOM 3969 C C . ASN B 1 232 ? -24.884 -19.485 -6.338 1.00 22.33 232 ASN B C 1
ATOM 3970 O O . ASN B 1 232 ? -24.966 -18.831 -7.388 1.00 23.25 232 ASN B O 1
ATOM 3975 N N . GLY B 1 233 ? -25.946 -19.742 -5.571 1.00 18.52 233 GLY B N 1
ATOM 3976 C CA . GLY B 1 233 ? -27.248 -19.197 -5.912 1.00 20.06 233 GLY B CA 1
ATOM 3977 C C . GLY B 1 233 ? -27.277 -17.685 -5.857 1.00 20.80 233 GLY B C 1
ATOM 3978 O O . GLY B 1 233 ? -27.943 -17.039 -6.668 1.00 20.77 233 GLY B O 1
ATOM 3979 N N . ILE B 1 234 ? -26.555 -17.101 -4.897 1.00 17.73 234 ILE B N 1
ATOM 3980 C CA . ILE B 1 234 ? -26.449 -15.648 -4.806 1.00 17.70 234 ILE B CA 1
ATOM 3981 C C . ILE B 1 234 ? -25.810 -15.081 -6.067 1.00 22.62 234 ILE B C 1
ATOM 3982 O O . ILE B 1 234 ? -26.247 -14.051 -6.594 1.00 19.97 234 ILE B O 1
ATOM 3987 N N . GLN B 1 235 ? -24.759 -15.737 -6.565 1.00 20.11 235 GLN B N 1
ATOM 3988 C CA . GLN B 1 235 ? -24.073 -15.223 -7.746 1.00 21.17 235 GLN B CA 1
ATOM 3989 C C . GLN B 1 235 ? -25.011 -15.177 -8.941 1.00 24.45 235 GLN B C 1
ATOM 3990 O O . GLN B 1 235 ? -25.053 -14.177 -9.666 1.00 23.52 235 GLN B O 1
ATOM 3996 N N . GLU B 1 236 ? -25.801 -16.234 -9.140 1.00 24.55 236 GLU B N 1
ATOM 3997 C CA . GLU B 1 236 ? -26.694 -16.262 -10.292 1.00 24.50 236 GLU B CA 1
ATOM 3998 C C . GLU B 1 236 ? -27.859 -15.303 -10.103 1.00 20.49 236 GLU B C 1
ATOM 3999 O O . GLU B 1 236 ? -28.288 -14.642 -11.055 1.00 21.29 236 GLU B O 1
ATOM 4005 N N . TRP B 1 237 ? -28.343 -15.178 -8.868 1.00 19.37 237 TRP B N 1
ATOM 4006 C CA . TRP B 1 237 ? -29.504 -14.343 -8.592 1.00 20.18 237 TRP B CA 1
ATOM 4007 C C . TRP B 1 237 ? -29.165 -12.866 -8.712 1.00 20.28 237 TRP B C 1
ATOM 4008 O O . TRP B 1 237 ? -29.919 -12.100 -9.321 1.00 19.45 237 TRP B O 1
ATOM 4019 N N . THR B 1 238 ? -28.024 -12.446 -8.157 1.00 18.78 238 THR B N 1
ATOM 4020 C CA . THR B 1 238 ? -27.672 -11.034 -8.232 1.00 20.05 238 THR B CA 1
ATOM 4021 C C . THR B 1 238 ? -27.369 -10.628 -9.666 1.00 21.53 238 THR B C 1
ATOM 4022 O O . THR B 1 238 ? -27.749 -9.534 -10.096 1.00 23.14 238 THR B O 1
ATOM 4026 N N . GLU B 1 239 ? -26.729 -11.514 -10.433 1.00 22.90 239 GLU B N 1
ATOM 4027 C CA . GLU B 1 239 ? -26.477 -11.219 -11.840 1.00 27.49 239 GLU B CA 1
ATOM 4028 C C . GLU B 1 239 ? -27.782 -11.100 -12.616 1.00 27.27 239 GLU B C 1
ATOM 4029 O O . GLU B 1 239 ? -27.959 -10.169 -13.411 1.00 29.08 239 GLU B O 1
ATOM 4035 N N . ARG B 1 240 ? -28.718 -12.019 -12.375 1.00 23.92 240 ARG B N 1
ATOM 4036 C CA . ARG B 1 240 ? -29.996 -11.992 -13.079 1.00 22.19 240 ARG B CA 1
ATOM 4037 C C . ARG B 1 240 ? -30.792 -10.729 -12.770 1.00 27.49 240 ARG B C 1
ATOM 4038 O O . ARG B 1 240 ? -31.490 -10.207 -13.647 1.00 29.25 240 ARG B O 1
ATOM 4046 N N . HIS B 1 241 ? -30.690 -10.212 -11.545 1.00 24.25 241 HIS B N 1
ATOM 4047 C CA . HIS B 1 241 ? -31.470 -9.058 -11.121 1.00 20.82 241 HIS B CA 1
ATOM 4048 C C . HIS B 1 241 ? -30.699 -7.752 -11.212 1.00 24.05 241 HIS B C 1
ATOM 4049 O O . HIS B 1 241 ? -31.226 -6.706 -10.819 1.00 25.90 241 HIS B O 1
ATOM 4056 N N . GLY B 1 242 ? -29.462 -7.785 -11.696 1.00 22.57 242 GLY B N 1
ATOM 4057 C CA . GLY B 1 242 ? -28.722 -6.557 -11.895 1.00 23.49 242 GLY B CA 1
ATOM 4058 C C . GLY B 1 242 ? -28.139 -5.956 -10.641 1.00 24.24 242 GLY B C 1
ATOM 4059 O O . GLY B 1 242 ? -27.767 -4.779 -10.650 1.00 24.36 242 GLY B O 1
ATOM 4060 N N . TYR B 1 243 ? -28.063 -6.720 -9.550 1.00 22.53 243 TYR B N 1
ATOM 4061 C CA . TYR B 1 243 ? -27.438 -6.240 -8.317 1.00 20.69 243 TYR B CA 1
ATOM 4062 C C . TYR B 1 243 ? -25.937 -6.509 -8.385 1.00 25.58 243 TYR B C 1
ATOM 4063 O O . TYR B 1 243 ? -25.367 -7.302 -7.632 1.00 26.28 243 TYR B O 1
ATOM 4072 N N . ILE B 1 244 ? -25.292 -5.785 -9.291 1.00 22.63 244 ILE B N 1
ATOM 4073 C CA . ILE B 1 244 ? -23.903 -6.029 -9.668 1.00 26.35 244 ILE B CA 1
ATOM 4074 C C . ILE B 1 244 ? -23.204 -4.691 -9.834 1.00 25.65 244 ILE B C 1
ATOM 4075 O O . ILE B 1 244 ? -23.769 -3.765 -10.424 1.00 28.86 244 ILE B O 1
ATOM 4080 N N . VAL B 1 245 ? -22.020 -4.556 -9.246 1.00 26.36 245 VAL B N 1
ATOM 4081 C CA . VAL B 1 245 ? -21.153 -3.413 -9.497 1.00 22.71 245 VAL B CA 1
ATOM 4082 C C . VAL B 1 245 ? -19.869 -3.924 -10.136 1.00 26.51 245 VAL B C 1
ATOM 4083 O O . VAL B 1 245 ? -19.561 -5.117 -10.104 1.00 24.16 245 VAL B O 1
ATOM 4087 N N . ASP B 1 246 ? -19.140 -3.009 -10.764 1.00 25.33 246 ASP B N 1
ATOM 4088 C CA . ASP B 1 246 ? -17.844 -3.337 -11.342 1.00 19.07 246 ASP B CA 1
ATOM 4089 C C . ASP B 1 246 ? -16.868 -3.644 -10.209 1.00 23.07 246 ASP B C 1
ATOM 4090 O O . ASP B 1 246 ? -16.670 -2.814 -9.316 1.00 24.73 246 ASP B O 1
ATOM 4095 N N . VAL B 1 247 ? -16.274 -4.836 -10.224 1.00 20.75 247 VAL B N 1
ATOM 4096 C CA . VAL B 1 247 ? -15.324 -5.234 -9.191 1.00 18.14 247 VAL B CA 1
ATOM 4097 C C . VAL B 1 247 ? -13.939 -5.495 -9.779 1.00 17.72 247 VAL B C 1
ATOM 4098 O O . VAL B 1 247 ? -13.110 -6.148 -9.157 1.00 21.59 247 VAL B O 1
ATOM 4102 N N . SER B 1 248 ? -13.657 -4.943 -10.960 1.00 18.45 248 SER B N 1
ATOM 4103 C CA . SER B 1 248 ? -12.417 -5.273 -11.652 1.00 16.53 248 SER B CA 1
ATOM 4104 C C . SER B 1 248 ? -11.203 -4.533 -11.098 1.00 17.85 248 SER B C 1
ATOM 4105 O O . SER B 1 248 ? -10.080 -5.026 -11.248 1.00 24.11 248 SER B O 1
ATOM 4108 N N . LYS B 1 249 ? -11.406 -3.412 -10.411 1.00 21.83 249 LYS B N 1
ATOM 4109 C CA . LYS B 1 249 ? -10.320 -2.592 -9.883 1.00 23.35 249 LYS B CA 1
ATOM 4110 C C . LYS B 1 249 ? -9.972 -3.041 -8.473 1.00 22.08 249 LYS B C 1
ATOM 4111 O O . LYS B 1 249 ? -10.854 -3.414 -7.695 1.00 22.57 249 LYS B O 1
ATOM 4117 N N . ARG B 1 250 ? -8.677 -3.025 -8.157 1.00 19.62 250 ARG B N 1
ATOM 4118 C CA . ARG B 1 250 ? -8.246 -3.356 -6.803 1.00 16.65 250 ARG B CA 1
ATOM 4119 C C . ARG B 1 250 ? -8.710 -2.304 -5.803 1.00 17.49 250 ARG B C 1
ATOM 4120 O O . ARG B 1 250 ? -9.031 -2.634 -4.655 1.00 18.22 250 ARG B O 1
ATOM 4128 N N . ILE B 1 251 ? -8.724 -1.035 -6.204 1.00 19.48 251 ILE B N 1
ATOM 4129 C CA . ILE B 1 251 ? -9.164 0.047 -5.325 1.00 18.19 251 ILE B CA 1
ATOM 4130 C C . ILE B 1 251 ? -10.150 0.926 -6.086 1.00 24.08 251 ILE B C 1
ATOM 4131 O O . ILE B 1 251 ? -9.751 1.669 -6.994 1.00 26.56 251 ILE B O 1
ATOM 4136 N N . PRO B 1 252 ? -11.424 0.898 -5.729 1.00 21.62 252 PRO B N 1
ATOM 4137 C CA . PRO B 1 252 ? -12.440 1.608 -6.516 1.00 26.98 252 PRO B CA 1
ATOM 4138 C C . PRO B 1 252 ? -12.678 3.044 -6.077 1.00 28.77 252 PRO B C 1
ATOM 4139 O O . PRO B 1 252 ? -13.802 3.545 -6.188 1.00 39.56 252 PRO B O 1
ATOM 4143 N N . PHE B 1 253 ? -11.651 3.713 -5.567 1.00 23.09 253 PHE B N 1
ATOM 4144 C CA . PHE B 1 253 ? -11.762 5.137 -5.259 1.00 22.01 253 PHE B CA 1
ATOM 4145 C C . PHE B 1 253 ? -10.434 5.806 -5.578 1.00 26.48 253 PHE B C 1
ATOM 4146 O O . PHE B 1 253 ? -9.479 5.120 -5.943 1.00 24.29 253 PHE B O 1
#

CATH classification: 3.30.460.10 (+1 more: 1.20.120.330)

InterPro domains:
  IPR012481 Kanamycin nucleotidyltransferase, C-terminal [PF07827] (114-243)
  IPR043519 Nucleotidyltransferase superfamily [G3DSA:3.30.460.10] (1-125)
  IPR043519 Nucleotidyltransferase superfamily [SSF81301] (1-123)

Foldseek 3Di:
DDQFFDDLVVLVVVVVVVVVVCCVVQPPQWAFKWWFACSLQVNDGRRDATEMETEGQDPPDWDWDWDDPRHHIYIYTYYHLVVLLVVLQADALCCLAPNVRLVRIDTDTHDDCSSVSSNVSNVPHDLVNLLVNLLCLCVVPLVVLLVVLVCCVVPDDLVCQLVSLLSNLLSQLSNQCSVVVHHDRHPVCSNVVSLPDPLRQPLSNVSVVCNVVVVRPPSVVNSVSSVSSNVSVVVSCVVVVSDHDPPDPDPD/DPDQFFDDLVVLVVVVVVVVVVVCVPQPPQWAFKWWFACSLQVNDGRHDATEMETEGCDPQDWDWDWDDPRHHIYIYTYGHLVVLLVVLQADALCCLAPNVRLVRINTDTHNPCSSVSSNCSNVPHDLVNLLVNLLCLCPVPLVVLLVVLVCCVPPDDLVCLLVSLLSNLQSQLSNQCSVVVHHDRHPVCSNVVSVPDPLGQPLSVVSVVCNVVVVRPPSVVNNVSSVRSVVSVVVSCVVVVSDDDPPDPDPD

Sequence (505 aa):
NGPIIMTREERMKIVHEIKERILDKYGDDVKAIGVYGSSLGRQTDGPYSSDIEMMCCVMSTEEAEFSHEWTTGEWKVEVNFDSEEILLDDYASQVESSDWPLTHGQFFSSILPIYDSGGYLEKVYQTAKSVEAQTFHDAICALLIVEELFEYAGKWRNIRVQGPTTFLPSLTVQVAMAGAMLIGLHHRICYTTSASVLTEAVKQSDLPSSGYDHLCQFVMSGQLSDSEKLLESSLENFWNGIQEWTERHGYIVDVSKRIPFMNGPIIMTREERMKIVHEIKERILDKYGDDVKAIGVYGSLGRQTDGPYSDIEMMMCCVMSTEEAEFSSHEWTTGEWKVEVNFDSEEILLDYASQVESDWPLTHGQFFSILPIYDSSGGYLEKVYQTAKSSVEAQTFHDAICALIIVEELFEYAGKWRNIRVQGPTTFLPSLTVQVAMAGAMLIGLHHRICYTTSASVLTEAVKQSDLPSSGYDHLCQFVMSGQLSDSEKLLESLENNFWNGIQEWTERHGYIVDVSKRIPF

Solvent-accessible surface area: 21324 Å² total; per-residue (Å²): 153,1,7,61,97,18,76,96,145,84,3,41,132,7,0,73,55,0,35,91,82,0,39,112,96,43,32,149,65,5,36,0,0,0,0,17,8,31,2,10,71,114,88,14,8,39,19,19,34,1,38,0,3,1,0,5,46,68,126,143,11,122,77,61,47,49,17,12,20,24,79,20,2,0,34,0,23,0,22,2,23,92,46,7,44,83,92,0,45,82,18,107,27,63,6,0,76,42,4,12,34,1,88,6,32,48,78,28,74,53,74,37,40,40,4,98,91,1,80,70,40,2,112,74,29,130,52,109,46,8,56,80,8,0,23,34,1,1,12,57,56,2,4,41,23,0,5,58,3,22,19,5,114,73,106,20,50,70,46,15,0,3,5,0,0,7,64,0,0,44,9,1,0,12,0,1,0,0,30,52,127,54,28,6,72,52,33,19,17,1,12,47,47,0,21,173,53,73,66,42,2,71,25,0,64,97,0,0,81,22,0,18,48,0,115,1,64,57,32,143,101,1,22,106,2,0,37,74,1,2,88,2,0,34,97,0,13,135,135,51,37,19,113,20,91,64,90,109,115,36,48,26,78,117,0,7,60,107,18,76,100,147,82,3,54,125,6,1,100,53,0,32,76,88,0,40,111,102,44,30,148,63,4,37,0,0,0,0,19,9,26,2,8,63,106,84,15,4,40,16,22,32,1,36,0,3,1,1,4,54,63,147,139,10,121,75,62,52,52,18,2,28,8,87,17,2,0,36,0,30,0,22,8,30,143,50,6,34,92,95,0,47,84,14,102,27,62,6,0,71,46,4,12,34,1,88,8,34,40,84,46,71,54,73,53,44,44,10,96,96,2,76,65,32,2,113,73,28,131,66,111,49,9,58,78,10,0,19,36,1,24,21,56,51,3,15,35,20,0,6,54,3,25,18,5,123,65,105,22,49,70,49,15,0,3,3,0,0,6,67,0,0,40,10,1,0,13,0,2,0,0,32,53,100,50,28,5,71,44,26,26,20,1,12,32,31,0,42,151,54,77,60,30,3,76,25,0,82,88,0,1,121,26,0,33,46,0,115,1,65,64,30,143,114,1,24,105,1,0,43,67,2,8,90,3,0,68,87,1,4,115,129,56,40,20,81,84,114,55,96,136,103,27,70,35